Protein AF-A0A7J6KB95-F1 (afdb_monomer)

Foldseek 3Di:
DDFPDFQLQDFVLLQLLLCLFPLCVVVRDDGLLSCLFLQSLLSLLCRQPVPQSDPCLHCVVDPDRLVSNLVSLVSLCVLVVVPRVVLSVVLNVPSVCSNVRPPRSSSVSSLSSLLSNVVGPPPVSVVSLVPTDPVSVVSSVVSNVVVVVVVVDPDDDDDPDDDDDDDDDDDDDDDDDDDDDDDDDDDDDDDDDDPDVVVVVVVVVVVVVVVVVVVVVVVVVVVVVVVVVVVVVVVVVVVVVVVVVVVVVVVVVVVVVVVVVVVVVVVVVVVVVVVVVVVVVVVVVVVVVVVVVVVVVVVVVVVVVVVVVVVVVVVVVVVVVVVVVVVVVVVVVVVVVVVVVVVVVVVVVVVVVVVVVVVVVVVVVVVVVVVVVVVVVVVVVVVVVVVVVVVVVVVVVVVVVVVVVVVVVVVVVVVVVVVVVVVVVVVVVVVVVVVVVVVVVVVPVPDDDDDDDDDDDDDDDDDDDDDDDDDDDDPPVVVVVVVVVVVVVVVVVVVVVVVVVVVVVVVVVVVVPDDDDDPPVVVVVVVVVVVVVVVVVVVVVVVVVVVVVVVVVVVVVVVVVDDDDDPDVVVVVVVVVVVVVVVVVVVVVVVVVVVVVVVVVVVVVVVVVVVVVVVVVVVVVVVVVVVD

Structure (mmCIF, N/CA/C/O backbone):
data_AF-A0A7J6KB95-F1
#
_entry.id   AF-A0A7J6KB95-F1
#
loop_
_atom_site.group_PDB
_atom_site.id
_atom_site.type_symbol
_atom_site.label_atom_id
_atom_site.label_alt_id
_atom_site.label_comp_id
_atom_site.label_asym_id
_atom_site.label_entity_id
_atom_site.label_seq_id
_atom_site.pdbx_PDB_ins_code
_atom_site.Cartn_x
_atom_site.Cartn_y
_atom_site.Cartn_z
_atom_site.occupancy
_atom_site.B_iso_or_equiv
_atom_site.auth_seq_id
_atom_site.auth_comp_id
_atom_site.auth_asym_id
_atom_site.auth_atom_id
_atom_site.pdbx_PDB_model_num
ATOM 1 N N . MET A 1 1 ? -16.137 25.717 31.128 1.00 63.78 1 MET A N 1
ATOM 2 C CA . MET A 1 1 ? -15.641 24.356 30.859 1.00 63.78 1 MET A CA 1
ATOM 3 C C . MET A 1 1 ? -15.710 23.614 32.178 1.00 63.78 1 MET A C 1
ATOM 5 O O . MET A 1 1 ? -15.064 24.064 33.112 1.00 63.78 1 MET A O 1
ATOM 9 N N . SER A 1 2 ? -16.571 22.610 32.322 1.00 76.62 2 SER A N 1
ATOM 10 C CA . SER A 1 2 ? -16.640 21.826 33.561 1.00 76.62 2 SER A CA 1
ATOM 11 C C . SER A 1 2 ? -16.512 20.365 33.187 1.00 76.62 2 SER A C 1
ATOM 13 O O . SER A 1 2 ? -17.396 19.846 32.515 1.00 76.62 2 SER A O 1
ATOM 15 N N . PHE A 1 3 ? -15.414 19.747 33.603 1.00 88.31 3 PHE A N 1
ATOM 16 C CA . PHE A 1 3 ? -15.234 18.304 33.527 1.00 88.31 3 PHE A CA 1
ATOM 17 C C . PHE A 1 3 ? -16.004 17.613 34.654 1.00 88.31 3 PHE A C 1
ATOM 19 O O . PHE A 1 3 ? -16.309 18.247 35.670 1.00 88.31 3 PHE A O 1
ATOM 26 N N . THR A 1 4 ? -16.300 16.325 34.484 1.00 83.50 4 THR A N 1
ATOM 27 C CA . THR A 1 4 ? -16.863 15.463 35.537 1.00 83.50 4 THR A CA 1
ATOM 28 C C . THR A 1 4 ? -15.968 15.472 36.776 1.00 83.50 4 THR A C 1
ATOM 30 O O . THR A 1 4 ? -16.438 15.652 37.901 1.00 83.50 4 THR A O 1
ATOM 33 N N . HIS A 1 5 ? -14.658 15.404 36.543 1.00 82.81 5 HIS A N 1
ATOM 34 C CA . HIS A 1 5 ? -13.611 15.566 37.535 1.00 82.81 5 HIS A CA 1
ATOM 35 C C . HIS A 1 5 ? -12.520 16.495 37.003 1.00 82.81 5 HIS A C 1
ATOM 37 O O . HIS A 1 5 ? -12.127 16.401 35.837 1.00 82.81 5 HIS A O 1
ATOM 43 N N . ALA A 1 6 ? -12.001 17.373 37.864 1.00 85.56 6 ALA A N 1
ATOM 44 C CA . ALA A 1 6 ? -10.815 18.165 37.545 1.00 85.56 6 ALA A CA 1
ATOM 45 C C . ALA A 1 6 ? -9.629 17.241 37.201 1.00 85.56 6 ALA A C 1
ATOM 47 O O . ALA A 1 6 ? -9.582 16.127 37.729 1.00 85.56 6 ALA A O 1
ATOM 48 N N . PRO A 1 7 ? -8.701 17.670 36.327 1.00 89.00 7 PRO A N 1
ATOM 49 C CA . PRO A 1 7 ? -7.506 16.888 36.056 1.00 89.00 7 PRO A CA 1
ATOM 50 C C . PRO A 1 7 ? -6.682 16.726 37.346 1.00 89.00 7 PRO A C 1
ATOM 52 O O . PRO A 1 7 ? -6.342 17.711 38.001 1.00 89.00 7 PRO A O 1
ATOM 55 N N . LEU A 1 8 ? -6.431 15.475 37.724 1.00 90.75 8 LEU A N 1
ATOM 56 C CA . LEU A 1 8 ? -5.479 15.031 38.737 1.00 90.75 8 LEU A CA 1
ATOM 57 C C . LEU A 1 8 ? -4.043 15.004 38.208 1.00 90.75 8 LEU A C 1
ATOM 59 O O . LEU A 1 8 ? -3.113 15.147 38.999 1.00 90.75 8 LEU A O 1
ATOM 63 N N . LEU A 1 9 ? -3.859 14.788 36.902 1.00 93.44 9 LEU A N 1
ATOM 64 C CA . LEU A 1 9 ? -2.548 14.818 36.270 1.00 93.44 9 LEU A CA 1
ATOM 65 C C . LEU A 1 9 ? -1.979 16.233 36.373 1.00 93.44 9 LEU A C 1
ATOM 67 O O . LEU A 1 9 ? -2.586 17.184 35.879 1.00 93.44 9 LEU A O 1
ATOM 71 N N . ASP A 1 10 ? -0.819 16.367 37.007 1.00 94.00 10 ASP A N 1
ATOM 72 C CA . ASP A 1 10 ? -0.085 17.625 37.047 1.00 94.00 10 ASP A CA 1
ATOM 73 C C . ASP A 1 10 ? 0.889 17.752 35.865 1.00 94.00 10 ASP A C 1
ATOM 75 O O . ASP A 1 10 ? 1.102 16.822 35.080 1.00 94.00 10 ASP A O 1
ATOM 79 N N . THR A 1 11 ? 1.446 18.952 35.702 1.00 94.62 11 THR A N 1
ATOM 80 C CA . THR A 1 11 ? 2.343 19.262 34.587 1.00 94.62 11 THR A CA 1
ATOM 81 C C . THR A 1 11 ? 3.595 18.389 34.600 1.00 94.62 11 THR A C 1
ATOM 83 O O . THR A 1 11 ? 3.972 17.874 33.551 1.00 94.62 11 THR A O 1
ATOM 86 N N . ASP A 1 12 ? 4.222 18.194 35.759 1.00 94.19 12 ASP A N 1
ATOM 87 C CA . ASP A 1 12 ? 5.494 17.475 35.857 1.00 94.19 12 ASP A CA 1
ATOM 88 C C . ASP A 1 12 ? 5.308 15.985 35.529 1.00 94.19 12 ASP A C 1
ATOM 90 O O . ASP A 1 12 ? 6.064 15.432 34.726 1.00 94.19 12 ASP A O 1
ATOM 94 N N . ALA A 1 13 ? 4.249 15.360 36.054 1.00 94.75 13 ALA A N 1
ATOM 95 C CA . ALA A 1 13 ? 3.885 13.981 35.750 1.00 94.75 13 ALA A CA 1
ATOM 96 C C . ALA A 1 13 ? 3.513 13.793 34.271 1.00 94.75 13 ALA A C 1
ATOM 98 O O . ALA A 1 13 ? 3.910 12.800 33.656 1.00 94.75 13 ALA A O 1
ATOM 99 N N . CYS A 1 14 ? 2.789 14.750 33.678 1.00 94.81 14 CYS A N 1
ATOM 100 C CA . CYS A 1 14 ? 2.444 14.732 32.254 1.00 94.81 14 CYS A CA 1
ATOM 101 C C . CYS A 1 14 ? 3.698 14.767 31.366 1.00 94.81 14 CYS A C 1
ATOM 103 O O . CYS A 1 14 ? 3.852 13.939 30.465 1.00 94.81 14 CYS A O 1
ATOM 105 N N . LEU A 1 15 ? 4.622 15.692 31.646 1.00 94.94 15 LEU A N 1
ATOM 106 C CA . LEU A 1 15 ? 5.865 15.842 30.889 1.00 94.94 15 LEU A CA 1
ATOM 107 C C . LEU A 1 15 ? 6.774 14.624 31.049 1.00 94.94 15 LEU A C 1
ATOM 109 O O . LEU A 1 15 ? 7.351 14.154 30.067 1.00 94.94 15 LEU A O 1
ATOM 113 N N . GLU A 1 16 ? 6.898 14.089 32.264 1.00 95.19 16 GLU A N 1
ATOM 114 C CA . GLU A 1 16 ? 7.672 12.872 32.497 1.00 95.19 16 GLU A CA 1
ATOM 115 C C . GLU A 1 16 ? 7.078 11.692 31.713 1.00 95.19 16 GLU A C 1
ATOM 117 O O . GLU A 1 16 ? 7.824 10.940 31.082 1.00 95.19 16 GLU A O 1
ATOM 122 N N . PHE A 1 17 ? 5.746 11.547 31.705 1.00 94.19 17 PHE A N 1
ATOM 123 C CA . PHE A 1 17 ? 5.054 10.456 31.011 1.00 94.19 17 PHE A CA 1
ATOM 124 C C . PHE A 1 17 ? 5.274 10.531 29.505 1.00 94.19 17 PHE A C 1
ATOM 126 O O . PHE A 1 17 ? 5.719 9.559 28.895 1.00 94.19 17 PHE A O 1
ATOM 133 N N . LEU A 1 18 ? 5.035 11.701 28.916 1.00 93.94 18 LEU A N 1
ATOM 134 C CA . LEU A 1 18 ? 5.218 11.914 27.485 1.00 93.94 18 LEU A CA 1
ATOM 135 C C . LEU A 1 18 ? 6.670 11.692 27.053 1.00 93.94 18 LEU A C 1
ATOM 137 O O . LEU A 1 18 ? 6.910 11.019 26.055 1.00 93.94 18 LEU A O 1
ATOM 141 N N . ASN A 1 19 ? 7.646 12.176 27.826 1.00 94.56 19 ASN A N 1
ATOM 142 C CA . ASN A 1 19 ? 9.068 11.990 27.519 1.00 94.56 19 ASN A CA 1
ATOM 143 C C . ASN A 1 19 ? 9.565 10.547 27.737 1.00 94.56 19 ASN A C 1
ATOM 145 O O . ASN A 1 19 ? 10.626 10.175 27.228 1.00 94.56 19 ASN A O 1
ATOM 149 N N . ALA A 1 20 ? 8.829 9.713 28.480 1.00 92.56 20 ALA A N 1
ATOM 150 C CA . ALA A 1 20 ? 9.147 8.292 28.621 1.00 92.56 20 ALA A CA 1
ATOM 151 C C . ALA A 1 20 ? 8.816 7.489 27.346 1.00 92.56 20 ALA A C 1
ATOM 153 O O . ALA A 1 20 ? 9.473 6.471 27.069 1.00 92.56 20 ALA A O 1
ATOM 154 N N . LEU A 1 21 ? 7.837 7.957 26.566 1.00 92.06 21 LEU A N 1
ATOM 155 C CA . LEU A 1 21 ? 7.438 7.392 25.276 1.00 92.06 21 LEU A CA 1
ATOM 156 C C . LEU A 1 21 ? 8.530 7.613 24.211 1.00 92.06 21 LEU A C 1
ATOM 158 O O . LEU A 1 21 ? 9.321 8.551 24.277 1.00 92.06 21 LEU A O 1
ATOM 162 N N . GLU A 1 22 ? 8.624 6.722 23.229 1.00 89.19 22 GLU A N 1
ATOM 163 C CA . GLU A 1 22 ? 9.556 6.840 22.098 1.00 89.19 22 GLU A CA 1
ATOM 164 C C . GLU A 1 22 ? 9.302 8.093 21.266 1.00 89.19 22 GLU A C 1
ATOM 166 O O . GLU A 1 22 ? 10.267 8.760 20.883 1.00 89.19 22 GLU A O 1
ATOM 171 N N . TYR A 1 23 ? 8.036 8.463 21.055 1.00 88.38 23 TYR A N 1
ATOM 172 C CA . TYR A 1 23 ? 7.714 9.713 20.369 1.00 88.38 23 TYR A CA 1
ATOM 173 C C . TYR A 1 23 ? 8.249 10.936 21.130 1.00 88.38 23 TYR A C 1
ATOM 175 O O . TYR A 1 23 ? 8.884 11.797 20.522 1.00 88.38 23 TYR A O 1
ATOM 183 N N . GLY A 1 24 ? 8.082 10.976 22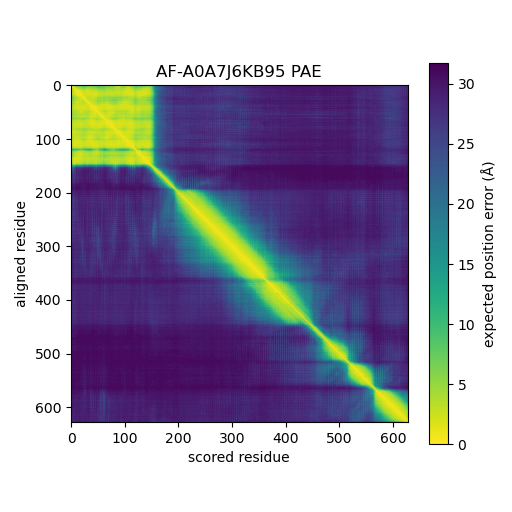.458 1.00 86.12 24 GLY A N 1
ATOM 184 C CA . GLY A 1 24 ? 8.621 12.044 23.306 1.00 86.12 24 GLY A CA 1
ATOM 185 C C . GLY A 1 24 ? 10.147 12.018 23.437 1.00 86.12 24 GLY A C 1
ATOM 186 O O . GLY A 1 24 ? 10.778 13.055 23.592 1.00 86.12 24 GLY A O 1
ATOM 187 N N . LYS A 1 25 ? 10.798 10.859 23.285 1.00 88.19 25 LYS A N 1
ATOM 188 C CA . LYS A 1 25 ? 12.270 10.799 23.183 1.00 88.19 25 LYS A CA 1
ATOM 189 C C . LYS A 1 25 ? 12.790 11.420 21.890 1.00 88.19 25 LYS A C 1
ATOM 191 O O . LYS A 1 25 ? 13.864 12.018 21.898 1.00 88.19 25 LYS A O 1
ATOM 196 N N . ALA A 1 26 ? 12.061 11.247 20.787 1.00 88.06 26 ALA A N 1
ATOM 197 C CA . ALA A 1 26 ? 12.388 11.868 19.506 1.00 88.06 26 ALA A CA 1
ATOM 198 C C . ALA A 1 26 ? 12.026 13.364 19.479 1.00 88.06 26 ALA A C 1
ATOM 200 O O . ALA A 1 26 ? 12.739 14.150 18.854 1.00 88.06 26 ALA A O 1
ATOM 201 N N . HIS A 1 27 ? 10.967 13.750 20.195 1.00 89.44 27 HIS A N 1
ATOM 202 C CA . HIS A 1 27 ? 10.461 15.117 20.305 1.00 89.44 27 HIS A CA 1
ATOM 203 C C . HIS A 1 27 ? 10.263 15.475 21.792 1.00 89.44 27 HIS A C 1
ATOM 205 O O . HIS A 1 27 ? 9.165 15.307 22.321 1.00 89.44 27 HIS A O 1
ATOM 211 N N . PRO A 1 28 ? 11.328 15.902 22.499 1.00 89.38 28 PRO A N 1
ATOM 212 C CA . PRO A 1 28 ? 11.252 16.186 23.928 1.00 89.38 28 PRO A CA 1
ATOM 213 C C . PRO A 1 28 ? 10.316 17.353 24.237 1.00 89.38 28 PRO A C 1
ATOM 215 O O . PRO A 1 28 ? 10.411 18.416 23.624 1.00 89.38 28 PRO A O 1
ATOM 218 N N . VAL A 1 29 ? 9.456 17.150 25.229 1.00 91.06 29 VAL A N 1
ATOM 219 C CA . VAL A 1 29 ? 8.478 18.126 25.718 1.00 91.06 29 VAL A CA 1
ATOM 220 C C . VAL A 1 29 ? 9.049 18.783 26.973 1.00 91.06 29 VAL A C 1
ATOM 222 O O . VAL A 1 29 ? 9.354 18.086 27.945 1.00 91.06 29 VAL A O 1
ATOM 225 N N . HIS A 1 30 ? 9.220 20.105 26.970 1.00 90.75 30 HIS A N 1
ATOM 226 C CA . HIS A 1 30 ? 9.762 20.844 28.118 1.00 90.75 30 HIS A CA 1
ATOM 227 C C . HIS A 1 30 ? 8.694 21.661 28.835 1.00 90.75 30 HIS A C 1
ATOM 229 O O . HIS A 1 30 ? 8.745 21.803 30.056 1.00 90.75 30 HIS A O 1
ATOM 235 N N . GLU A 1 31 ? 7.725 22.171 28.085 1.00 93.50 31 GLU A N 1
ATOM 236 C CA . GLU A 1 31 ? 6.590 22.919 28.603 1.00 93.50 31 GLU A CA 1
ATOM 237 C C . GLU A 1 31 ? 5.281 22.254 28.179 1.00 93.50 31 GLU A C 1
ATOM 239 O O . GLU A 1 31 ? 5.196 21.574 27.158 1.00 93.50 31 GLU A O 1
ATOM 244 N N . LEU A 1 32 ? 4.214 22.469 28.950 1.00 92.00 32 LEU A N 1
ATOM 245 C CA . LEU A 1 32 ? 2.905 21.883 28.649 1.00 92.00 32 LEU A CA 1
ATOM 246 C C . LEU A 1 32 ? 2.378 22.327 27.270 1.00 92.00 32 LEU A C 1
ATOM 248 O O . LEU A 1 32 ? 1.654 21.593 26.606 1.00 92.00 32 LEU A O 1
ATOM 252 N N . GLN A 1 33 ? 2.770 23.517 26.820 1.00 92.06 33 GLN A N 1
ATOM 253 C CA . GLN A 1 33 ? 2.429 24.069 25.513 1.00 92.06 33 GLN A CA 1
ATOM 254 C C . GLN A 1 33 ? 3.037 23.272 24.354 1.00 92.06 33 GLN A C 1
ATOM 256 O O . GLN A 1 33 ? 2.437 23.235 23.282 1.00 92.06 33 GLN A O 1
ATOM 261 N N . ASP A 1 34 ? 4.174 22.605 24.556 1.00 90.88 34 ASP A N 1
ATOM 262 C CA . ASP A 1 34 ? 4.830 21.834 23.498 1.00 90.88 34 ASP A CA 1
ATOM 263 C C . ASP A 1 34 ? 3.957 20.642 23.074 1.00 90.88 34 ASP A C 1
ATOM 265 O O . ASP A 1 34 ? 3.868 20.331 21.889 1.00 90.88 34 ASP A O 1
ATOM 269 N N . CYS A 1 35 ? 3.232 20.034 24.022 1.00 91.75 35 CYS A N 1
ATOM 270 C CA . CYS A 1 35 ? 2.295 18.936 23.760 1.00 91.75 35 CYS A CA 1
ATOM 271 C C . CYS A 1 35 ? 0.868 19.392 23.396 1.00 91.75 35 CYS A C 1
ATOM 273 O O . CYS A 1 35 ? -0.028 18.564 23.228 1.00 91.75 35 CYS A O 1
ATOM 275 N N . ALA A 1 36 ? 0.642 20.698 23.209 1.00 94.06 36 ALA A N 1
ATOM 276 C CA . ALA A 1 36 ? -0.643 21.275 22.806 1.00 94.06 36 ALA A CA 1
ATOM 277 C C . ALA A 1 36 ? -0.931 21.121 21.297 1.00 94.06 36 ALA A C 1
ATOM 279 O O . ALA A 1 36 ? -1.493 22.015 20.662 1.00 94.06 36 ALA A O 1
ATOM 280 N N . THR A 1 37 ? -0.529 20.003 20.689 1.00 94.25 37 THR A N 1
ATOM 281 C CA . THR A 1 37 ? -0.672 19.753 19.248 1.00 94.25 37 THR A CA 1
ATOM 282 C C . THR A 1 37 ? -1.328 18.404 18.978 1.00 94.25 37 THR A C 1
ATOM 284 O O . THR A 1 37 ? -1.219 17.461 19.761 1.00 94.25 37 THR A O 1
ATOM 287 N N . ALA A 1 38 ? -1.993 18.291 17.826 1.00 94.62 38 ALA A N 1
ATOM 288 C CA . ALA A 1 38 ? -2.543 17.015 17.372 1.00 94.62 38 ALA A CA 1
ATOM 289 C C . ALA A 1 38 ? -1.446 15.955 17.140 1.00 94.62 38 ALA A C 1
ATOM 291 O O . ALA A 1 38 ? -1.714 14.767 17.290 1.00 94.62 38 ALA A O 1
ATOM 292 N N . GLU A 1 39 ? -0.220 16.375 16.800 1.00 94.38 39 GLU A N 1
ATOM 293 C CA . GLU A 1 39 ? 0.924 15.481 16.567 1.00 94.38 39 GLU A CA 1
ATOM 294 C C . GLU A 1 39 ? 1.384 14.783 17.839 1.00 94.38 39 GLU A C 1
ATOM 296 O O . GLU A 1 39 ? 1.586 13.573 17.808 1.00 94.38 39 GLU A O 1
ATOM 301 N N . TYR A 1 40 ? 1.456 15.495 18.965 1.00 94.06 40 TYR A N 1
ATOM 302 C CA . TYR A 1 40 ? 1.805 14.868 20.240 1.00 94.06 40 TYR A CA 1
ATOM 303 C C . TYR A 1 40 ? 0.724 13.909 20.735 1.00 94.06 40 TYR A C 1
ATOM 305 O O . TYR A 1 40 ? 1.043 12.800 21.164 1.00 94.06 40 TYR A O 1
ATOM 313 N N . VAL A 1 41 ? -0.550 14.300 20.624 1.00 95.75 41 VAL A N 1
ATOM 314 C CA . VAL A 1 41 ? -1.680 13.441 21.013 1.00 95.75 41 VAL A CA 1
ATOM 315 C C . VAL A 1 41 ? -1.697 12.162 20.168 1.00 95.75 41 VAL A C 1
ATOM 317 O O . VAL A 1 41 ? -1.794 11.066 20.718 1.00 95.75 41 VAL A O 1
ATOM 320 N N . TRP A 1 42 ? -1.549 12.279 18.842 1.00 96.44 42 TRP A N 1
ATOM 321 C CA . TRP A 1 42 ? -1.470 11.118 17.954 1.00 96.44 42 TRP A CA 1
ATOM 322 C C . TRP A 1 42 ? -0.223 10.273 18.222 1.00 96.44 42 TRP A C 1
ATOM 324 O O . TRP A 1 42 ? -0.345 9.061 18.347 1.00 96.44 42 TRP A O 1
ATOM 334 N N . GLY A 1 43 ? 0.957 10.885 18.351 1.00 94.25 43 GLY A N 1
ATOM 335 C CA . GLY A 1 43 ? 2.219 10.170 18.545 1.00 94.25 43 GLY A CA 1
ATOM 336 C C . GLY A 1 43 ? 2.221 9.320 19.816 1.00 94.25 43 GLY A C 1
ATOM 337 O O . GLY A 1 43 ? 2.640 8.163 19.782 1.00 94.25 43 GLY A O 1
ATOM 338 N N . ALA A 1 44 ? 1.673 9.853 20.913 1.00 93.94 44 ALA A N 1
ATOM 339 C CA . ALA A 1 44 ? 1.496 9.095 22.148 1.00 93.94 44 ALA A CA 1
ATOM 340 C C . ALA A 1 44 ? 0.528 7.913 21.959 1.00 93.94 44 ALA A C 1
ATOM 342 O O . ALA A 1 44 ? 0.838 6.786 22.340 1.00 93.94 44 ALA A O 1
ATOM 343 N N . LEU A 1 45 ? -0.629 8.144 21.334 1.00 94.62 45 LEU A N 1
ATOM 344 C CA . LEU A 1 45 ? -1.647 7.112 21.120 1.00 94.62 45 LEU A CA 1
ATOM 345 C C . LEU A 1 45 ? -1.214 6.022 20.129 1.00 94.62 45 LEU A C 1
ATOM 347 O O . LEU A 1 45 ? -1.483 4.845 20.370 1.00 94.62 45 LEU A O 1
ATOM 351 N N . HIS A 1 46 ? -0.514 6.392 19.054 1.00 93.94 46 HIS A N 1
ATOM 352 C CA . HIS A 1 46 ? 0.038 5.464 18.067 1.00 93.94 46 HIS A CA 1
ATOM 353 C C . HIS A 1 46 ? 1.067 4.528 18.704 1.00 93.94 46 HIS A C 1
ATOM 355 O O . HIS A 1 46 ? 1.077 3.336 18.416 1.00 93.94 46 HIS A O 1
ATOM 361 N N . GLU A 1 47 ? 1.902 5.030 19.614 1.00 91.62 47 GLU A N 1
ATOM 362 C CA . GLU A 1 47 ? 2.852 4.187 20.341 1.00 91.62 47 GLU A CA 1
ATOM 363 C C . GLU A 1 47 ? 2.156 3.218 21.308 1.00 91.62 47 GLU A C 1
ATOM 365 O O . GLU A 1 47 ? 2.558 2.059 21.427 1.00 91.62 47 GLU A O 1
ATOM 370 N N . ILE A 1 48 ? 1.103 3.676 21.991 1.00 90.62 48 ILE A N 1
ATOM 371 C CA . ILE A 1 48 ? 0.360 2.851 22.948 1.00 90.62 48 ILE A CA 1
ATOM 372 C C . ILE A 1 48 ? -0.421 1.744 22.221 1.00 90.62 48 ILE A C 1
ATOM 374 O O . ILE A 1 48 ? -0.351 0.578 22.616 1.00 90.62 48 ILE A O 1
ATOM 378 N N . TYR A 1 49 ? -1.149 2.101 21.159 1.00 91.00 49 TYR A N 1
ATOM 379 C CA . TYR A 1 49 ? -2.018 1.202 20.400 1.00 91.00 49 TYR A CA 1
ATOM 380 C C . TYR A 1 49 ? -1.968 1.494 18.889 1.00 91.00 49 TYR A C 1
ATOM 382 O O . TYR A 1 49 ? -2.921 2.038 18.322 1.00 91.00 49 TYR A O 1
ATOM 390 N N . PRO A 1 50 ? -0.911 1.048 18.184 1.00 90.50 50 PRO A N 1
ATOM 391 C CA . PRO A 1 50 ? -0.697 1.386 16.772 1.00 90.50 50 PRO A CA 1
ATOM 392 C C . PRO A 1 50 ? -1.752 0.798 15.831 1.00 90.50 50 PRO A C 1
ATOM 394 O O . PRO A 1 50 ? -1.949 1.303 14.732 1.00 90.50 50 PRO A O 1
ATOM 397 N N . ALA A 1 51 ? -2.428 -0.281 16.243 1.00 89.75 51 ALA A N 1
ATOM 398 C CA . ALA A 1 51 ? -3.483 -0.911 15.454 1.00 89.75 51 ALA A CA 1
ATOM 399 C C . ALA A 1 51 ? -4.807 -0.128 15.477 1.00 89.75 51 ALA A C 1
ATOM 401 O O . ALA A 1 51 ? -5.583 -0.248 14.534 1.00 89.75 51 ALA A O 1
ATOM 402 N N . TRP A 1 52 ? -5.074 0.631 16.548 1.00 93.00 52 TRP A N 1
ATOM 403 C CA . TRP A 1 52 ? -6.278 1.461 16.671 1.00 93.00 52 TRP A CA 1
ATOM 404 C C . TRP A 1 52 ? -6.011 2.891 16.202 1.00 93.00 52 TRP A C 1
ATOM 406 O O . TRP A 1 52 ? -6.803 3.468 15.462 1.00 93.00 52 TRP A O 1
ATOM 416 N N . PHE A 1 53 ? -4.860 3.442 16.587 1.00 93.75 53 PHE A N 1
ATOM 417 C CA . PHE A 1 53 ? -4.433 4.786 16.219 1.00 93.75 53 PHE A CA 1
ATOM 418 C C . PHE A 1 53 ? -3.381 4.729 15.116 1.00 93.75 53 PHE A C 1
ATOM 420 O O . PHE A 1 53 ? -2.226 5.060 15.350 1.00 93.75 53 PHE A O 1
ATOM 427 N N . ASP A 1 54 ? -3.745 4.254 13.928 1.00 92.88 54 ASP A N 1
ATOM 428 C CA . ASP A 1 54 ? -2.796 4.022 12.835 1.00 92.88 54 ASP A CA 1
ATOM 429 C C . ASP A 1 54 ? -2.408 5.305 12.055 1.00 92.88 54 ASP A C 1
ATOM 431 O O . ASP A 1 54 ? -2.813 6.430 12.370 1.00 92.88 54 ASP A O 1
ATOM 435 N N . GLU A 1 55 ? -1.606 5.133 11.000 1.00 93.12 55 GLU A N 1
ATOM 436 C CA . GLU A 1 55 ? -1.149 6.201 10.093 1.00 93.12 55 GLU A CA 1
ATOM 437 C C . GLU A 1 55 ? -2.286 6.923 9.341 1.00 93.12 55 GLU A C 1
ATOM 439 O O . GLU A 1 55 ? -2.070 7.994 8.765 1.00 93.12 55 GLU A O 1
ATOM 444 N N . SER A 1 56 ? -3.506 6.370 9.314 1.00 92.62 56 SER A N 1
ATOM 445 C CA . SER A 1 56 ? -4.661 7.056 8.722 1.00 92.62 56 SER A CA 1
ATOM 446 C C . SER A 1 56 ? -5.127 8.240 9.573 1.00 92.62 56 SER A C 1
ATOM 448 O O . SER A 1 56 ? -5.666 9.202 9.025 1.00 92.62 56 SER A O 1
ATOM 450 N N . LEU A 1 57 ? -4.850 8.206 10.883 1.00 93.00 57 LEU A N 1
ATOM 451 C CA . LEU A 1 57 ? -5.137 9.283 11.833 1.00 93.00 57 LEU A CA 1
ATOM 452 C C . LEU A 1 57 ? -3.972 10.259 12.019 1.00 93.00 57 LEU A C 1
ATOM 454 O O . LEU A 1 57 ? -4.081 11.185 12.824 1.00 93.00 57 LEU A O 1
ATOM 458 N N . HIS A 1 58 ? -2.877 10.095 11.269 1.00 94.88 58 HIS A N 1
ATOM 459 C CA . HIS A 1 58 ? -1.741 11.005 11.352 1.00 94.88 58 HIS A CA 1
ATOM 460 C C . HIS A 1 58 ? -2.184 12.446 11.004 1.00 94.88 58 HIS A C 1
ATOM 462 O O . HIS A 1 58 ? -2.803 12.652 9.953 1.00 94.88 58 HIS A O 1
ATOM 468 N N . PRO A 1 59 ? -1.839 13.480 11.801 1.00 94.06 59 PRO A N 1
ATOM 469 C CA . PRO A 1 59 ? -2.319 14.853 11.591 1.00 94.06 59 PRO A CA 1
ATOM 470 C C . PRO A 1 59 ? -2.061 15.441 10.197 1.00 94.06 59 PRO A C 1
ATOM 472 O O . PRO A 1 59 ? -2.878 16.206 9.695 1.00 94.06 59 PRO A O 1
ATOM 475 N N . SER A 1 60 ? -0.979 15.029 9.525 1.00 92.94 60 SER A N 1
ATOM 476 C CA . SER A 1 60 ? -0.673 15.398 8.125 1.00 92.94 60 SER A CA 1
ATOM 477 C C . SER A 1 60 ? -1.729 14.976 7.088 1.00 92.94 60 SER A C 1
ATOM 479 O O . SER A 1 60 ? -1.685 15.451 5.952 1.00 92.94 60 SER A O 1
ATOM 481 N N . LYS A 1 61 ? -2.664 14.082 7.440 1.00 92.56 61 LYS A N 1
ATOM 482 C CA . LYS A 1 61 ? -3.773 13.646 6.575 1.00 92.56 61 LYS A CA 1
ATOM 483 C C . LYS A 1 61 ? -4.972 14.593 6.601 1.00 92.56 61 LYS A C 1
ATOM 485 O O . LYS A 1 61 ? -5.851 14.463 5.751 1.00 92.56 61 LYS A O 1
ATOM 490 N N . PHE A 1 62 ? -5.005 15.537 7.537 1.00 93.81 62 PHE A N 1
ATOM 491 C CA . PHE A 1 62 ? -6.121 16.457 7.734 1.00 93.81 62 PHE A CA 1
ATOM 492 C C . PHE A 1 62 ? -5.750 17.876 7.281 1.00 93.81 62 PHE A C 1
ATOM 494 O O . PHE A 1 62 ? -4.585 18.271 7.350 1.00 93.81 62 PHE A O 1
ATOM 501 N N . PRO A 1 63 ? -6.727 18.676 6.820 1.00 89.81 63 PRO A N 1
ATOM 502 C CA . PRO A 1 63 ? -6.464 20.019 6.308 1.00 89.81 63 PRO A CA 1
ATOM 503 C C . PRO A 1 63 ? -6.111 21.025 7.412 1.00 89.81 63 PRO A C 1
ATOM 505 O O . PRO A 1 63 ? -5.491 22.049 7.131 1.00 89.81 63 PRO A O 1
ATOM 508 N N . ASN A 1 64 ? -6.513 20.768 8.660 1.00 93.44 64 ASN A N 1
ATOM 509 C CA . ASN A 1 64 ? -6.194 21.616 9.801 1.00 93.44 64 ASN A CA 1
ATOM 510 C C . ASN A 1 64 ? -6.012 20.793 11.091 1.00 93.44 64 ASN A C 1
ATOM 512 O O . ASN A 1 64 ? -6.512 19.675 11.223 1.00 93.44 64 ASN A O 1
ATOM 516 N N . ALA A 1 65 ? -5.289 21.371 12.056 1.00 91.38 65 ALA A N 1
ATOM 517 C CA . ALA A 1 65 ? -4.969 20.714 13.325 1.00 91.38 65 ALA A CA 1
ATOM 518 C C . ALA A 1 65 ? -6.203 20.472 14.215 1.00 91.38 65 ALA A C 1
ATOM 520 O O . ALA A 1 65 ? -6.193 19.553 15.029 1.00 91.38 65 ALA A O 1
ATOM 521 N N . GLN A 1 66 ? -7.264 21.273 14.060 1.00 94.25 66 GLN A N 1
ATOM 522 C CA . GLN A 1 66 ? -8.509 21.103 14.813 1.00 94.25 66 GLN A CA 1
ATOM 523 C C . GLN A 1 66 ? -9.275 19.860 14.367 1.00 94.25 66 GLN A C 1
ATOM 525 O O . GLN A 1 66 ? -9.720 19.093 15.211 1.00 94.25 66 GLN A O 1
ATOM 530 N N . GLU A 1 67 ? -9.402 19.637 13.061 1.00 94.12 67 GLU A N 1
ATOM 531 C CA . GLU A 1 67 ? -10.036 18.455 12.480 1.00 94.12 67 GLU A CA 1
ATOM 532 C C . GLU A 1 67 ? -9.245 17.198 12.821 1.00 94.12 67 GLU A C 1
ATOM 534 O O . GLU A 1 67 ? -9.846 16.215 13.250 1.00 94.12 67 GLU A O 1
ATOM 539 N N . ALA A 1 68 ? -7.909 17.253 12.726 1.00 95.81 68 ALA A N 1
ATOM 540 C CA . ALA A 1 68 ? -7.049 16.160 13.173 1.00 95.81 68 ALA A CA 1
ATOM 541 C C . ALA A 1 68 ? -7.317 15.816 14.645 1.00 95.81 68 ALA A C 1
ATOM 543 O O . ALA A 1 68 ? -7.659 14.680 14.965 1.00 95.81 68 ALA A O 1
ATOM 544 N N . LEU A 1 69 ? -7.223 16.808 15.538 1.00 96.06 69 LEU A N 1
ATOM 545 C CA . LEU A 1 69 ? -7.423 16.603 16.971 1.00 96.06 69 LEU A CA 1
ATOM 546 C C . LEU A 1 69 ? -8.846 16.127 17.288 1.00 96.06 69 LEU A C 1
ATOM 548 O O . LEU A 1 69 ? -9.016 15.210 18.082 1.00 96.06 69 LEU A O 1
ATOM 552 N N . SER A 1 70 ? -9.864 16.697 16.642 1.00 96.12 70 SER A N 1
ATOM 553 C CA . SER A 1 70 ? -11.255 16.269 16.803 1.00 96.12 70 SER A CA 1
ATOM 554 C C . SER A 1 70 ? -11.441 14.807 16.411 1.00 96.12 70 SER A C 1
ATOM 556 O O . SER A 1 70 ? -12.137 14.075 17.112 1.00 96.12 70 SER A O 1
ATOM 558 N N . GLN A 1 71 ? -10.835 14.377 15.302 1.00 95.56 71 GLN A N 1
ATOM 559 C CA . GLN A 1 71 ? -10.948 13.001 14.838 1.00 95.56 71 GLN A CA 1
ATOM 560 C C . GLN A 1 71 ? -10.195 12.038 15.760 1.00 95.56 71 GLN A C 1
ATOM 562 O O . GLN A 1 71 ? -10.729 10.986 16.100 1.00 95.56 71 GLN A O 1
ATOM 567 N N . ILE A 1 72 ? -8.992 12.404 16.210 1.00 96.88 72 ILE A N 1
ATOM 568 C CA . ILE A 1 72 ? -8.209 11.602 17.160 1.00 96.88 72 ILE A CA 1
ATOM 569 C C . ILE A 1 72 ? -8.964 11.444 18.487 1.00 96.88 72 ILE A C 1
ATOM 571 O O . ILE A 1 72 ? -9.075 10.333 18.998 1.00 96.88 72 ILE A O 1
ATOM 575 N N . LEU A 1 73 ? -9.533 12.530 19.020 1.00 96.50 73 LEU A N 1
ATOM 576 C CA . LEU A 1 73 ? -10.320 12.501 20.256 1.00 96.50 73 LEU A CA 1
ATOM 577 C C . LEU A 1 73 ? -11.598 11.672 20.116 1.00 96.50 73 LEU A C 1
ATOM 579 O O . LEU A 1 73 ? -11.961 10.983 21.060 1.00 96.50 73 LEU A O 1
ATOM 583 N N . TYR A 1 74 ? -12.248 11.694 18.949 1.00 95.75 74 TYR A N 1
ATOM 584 C CA . TYR A 1 74 ? -13.385 10.817 18.665 1.00 95.75 74 TYR A CA 1
ATOM 585 C C . TYR A 1 74 ? -12.990 9.336 18.770 1.00 95.75 74 TYR A C 1
ATOM 587 O O . TYR A 1 74 ? -13.652 8.571 19.465 1.00 95.75 74 TYR A O 1
ATOM 595 N N . TYR A 1 75 ? -11.875 8.940 18.144 1.00 95.12 75 TYR A N 1
ATOM 596 C CA . TYR A 1 75 ? -11.385 7.559 18.232 1.00 95.12 75 TYR A CA 1
ATOM 597 C C . TYR A 1 75 ? -10.894 7.190 19.633 1.00 95.12 75 TYR A C 1
ATOM 599 O O . TYR A 1 75 ? -10.957 6.018 20.001 1.00 95.12 75 TYR A O 1
ATOM 607 N N . LEU A 1 76 ? -10.403 8.158 20.411 1.00 95.06 76 LEU A N 1
ATOM 608 C CA . LEU A 1 76 ? -10.026 7.942 21.804 1.00 95.06 76 LEU A CA 1
ATOM 609 C C . LEU A 1 76 ? -11.254 7.751 22.707 1.00 95.06 76 LEU A C 1
ATOM 611 O O . LEU A 1 76 ? -11.226 6.884 23.574 1.00 95.06 76 LEU A O 1
ATOM 615 N N . ASP A 1 77 ? -12.336 8.501 22.494 1.00 95.06 77 ASP A N 1
ATOM 616 C CA . ASP A 1 77 ? -13.605 8.288 23.205 1.00 95.06 77 ASP A CA 1
ATOM 617 C C . ASP A 1 77 ? -14.204 6.916 22.858 1.00 95.06 77 ASP A C 1
ATOM 619 O O . ASP A 1 77 ? -14.586 6.155 23.747 1.00 95.06 77 ASP A O 1
ATOM 623 N N . GLU A 1 78 ? -14.186 6.541 21.573 1.00 94.19 78 GLU A N 1
ATOM 624 C CA . GLU A 1 78 ? -14.618 5.216 21.117 1.00 94.19 78 GLU A CA 1
ATOM 625 C C . GLU A 1 78 ? -13.750 4.092 21.706 1.00 94.19 78 GLU A C 1
ATOM 627 O O . GLU A 1 78 ? -14.285 3.064 22.124 1.00 94.19 78 GLU A O 1
ATOM 632 N N . PHE A 1 79 ? -12.433 4.304 21.814 1.00 92.56 79 PHE A N 1
ATOM 633 C CA . PHE A 1 79 ? -11.511 3.371 22.470 1.00 92.56 79 PHE A CA 1
ATOM 634 C C . PHE A 1 79 ? -11.878 3.140 23.944 1.00 92.56 79 PHE A C 1
ATOM 636 O O . PHE A 1 79 ? -11.789 2.021 24.443 1.00 92.56 79 PHE A O 1
ATOM 643 N N . HIS A 1 80 ? -12.343 4.185 24.631 1.00 90.88 80 HIS A N 1
ATOM 644 C CA . HIS A 1 80 ? -12.863 4.111 26.001 1.00 90.88 80 HIS A CA 1
ATOM 645 C C . HIS A 1 80 ? -14.337 3.682 26.070 1.00 90.88 80 HIS A C 1
ATOM 647 O O . HIS A 1 80 ? -14.991 3.898 27.090 1.00 90.88 80 HIS A O 1
ATOM 653 N N . GLU A 1 81 ? -14.884 3.099 25.000 1.00 91.12 81 GLU A N 1
ATOM 654 C CA . GLU A 1 81 ? -16.280 2.650 24.894 1.00 91.12 81 GLU A CA 1
ATOM 655 C C . GLU A 1 81 ? -17.307 3.766 25.188 1.00 91.12 81 GLU A C 1
ATOM 657 O O . GLU A 1 81 ? -18.418 3.509 25.653 1.00 91.12 81 GLU A O 1
ATOM 662 N N . ASN A 1 82 ? -16.951 5.025 24.906 1.00 91.00 82 ASN A N 1
ATOM 663 C CA . ASN A 1 82 ? -17.735 6.236 25.179 1.00 91.00 82 ASN A CA 1
ATOM 664 C C . ASN A 1 82 ? -18.053 6.487 26.668 1.00 91.00 82 ASN A C 1
ATOM 666 O O . ASN A 1 82 ? -18.969 7.260 26.991 1.00 91.00 82 ASN A O 1
ATOM 670 N N . LYS A 1 83 ? -17.300 5.872 27.595 1.00 88.19 83 LYS A N 1
ATOM 671 C CA . LYS A 1 83 ? -17.475 6.047 29.051 1.00 88.19 83 LYS A CA 1
ATOM 672 C C . LYS A 1 83 ? -17.310 7.501 29.500 1.00 88.19 83 LYS A C 1
ATOM 674 O O . LYS A 1 83 ? -17.946 7.918 30.467 1.00 88.19 83 LYS A O 1
ATOM 679 N N . TYR A 1 84 ? -16.492 8.279 28.790 1.00 90.25 84 TYR A N 1
ATOM 680 C CA . TYR A 1 84 ? -16.135 9.656 29.149 1.00 90.25 84 TYR A CA 1
ATOM 681 C C . TYR A 1 84 ? -16.638 10.695 28.138 1.00 90.25 84 TYR A C 1
ATOM 683 O O . TYR A 1 84 ? -16.152 11.826 28.122 1.00 90.25 84 TYR A O 1
ATOM 691 N N . SER A 1 85 ? -17.648 10.347 27.333 1.00 90.50 85 SER A N 1
ATOM 692 C CA . SER A 1 85 ? -18.200 11.199 26.265 1.00 90.50 85 SER A CA 1
ATOM 693 C C . SER A 1 85 ? -18.551 12.628 26.705 1.00 90.50 85 SER A C 1
ATOM 695 O O . SER A 1 85 ? -18.378 13.581 25.944 1.00 90.50 85 SER A O 1
ATOM 697 N N . GLY A 1 86 ? -18.988 12.817 27.956 1.00 90.06 86 GLY A N 1
ATOM 698 C CA . GLY A 1 86 ? -19.232 14.144 28.528 1.00 90.06 86 GLY A CA 1
ATOM 699 C C . GLY A 1 86 ? -17.975 15.020 28.591 1.00 90.06 86 GLY A C 1
ATOM 700 O O . GLY A 1 86 ? -18.018 16.184 28.194 1.00 90.06 86 GLY A O 1
ATOM 701 N N . ASP A 1 87 ? -16.846 14.461 29.025 1.00 93.00 87 ASP A N 1
ATOM 702 C CA . ASP A 1 87 ? -15.571 15.177 29.108 1.00 93.00 87 ASP A CA 1
ATOM 703 C C . ASP A 1 87 ? -14.944 15.372 27.723 1.00 93.00 87 ASP A C 1
ATOM 705 O O . ASP A 1 87 ? -14.458 16.465 27.419 1.00 93.00 87 ASP A O 1
ATOM 709 N N . PHE A 1 88 ? -15.043 14.376 26.835 1.00 94.50 88 PHE A N 1
ATOM 710 C CA . PHE A 1 88 ? -14.635 14.529 25.435 1.00 94.50 88 PHE A CA 1
ATOM 711 C C . PHE A 1 88 ? -15.444 15.612 24.711 1.00 94.50 88 PHE A C 1
ATOM 713 O O . PHE A 1 88 ? -14.873 16.385 23.938 1.00 94.50 88 PHE A O 1
ATOM 720 N N . SER A 1 89 ? -16.741 15.759 25.006 1.00 93.19 89 SER A N 1
ATOM 721 C CA . SER A 1 89 ? -17.561 16.855 24.473 1.00 93.19 89 SER A CA 1
ATOM 722 C C . SER A 1 89 ? -17.072 18.233 24.938 1.00 93.19 89 SER A C 1
ATOM 724 O O . SER A 1 89 ? -17.157 19.199 24.178 1.00 93.19 89 SER A O 1
ATOM 726 N N . VAL A 1 90 ? -16.536 18.343 26.159 1.00 94.44 90 VAL A N 1
ATOM 727 C CA . VAL A 1 90 ? -15.943 19.593 26.659 1.00 94.44 90 VAL A CA 1
ATOM 728 C C . VAL A 1 90 ? -14.636 19.901 25.926 1.00 94.44 90 VAL A C 1
ATOM 730 O O . VAL A 1 90 ? -14.440 21.042 25.511 1.00 94.44 90 VAL A O 1
ATOM 733 N N . ILE A 1 91 ? -13.766 18.906 25.718 1.00 94.69 91 ILE A N 1
ATOM 734 C CA . ILE A 1 91 ? -12.491 19.096 25.000 1.00 94.69 91 ILE A CA 1
ATOM 735 C C . ILE A 1 91 ? -12.758 19.480 23.537 1.00 94.69 91 ILE A C 1
ATOM 737 O O . ILE A 1 91 ? -12.233 20.481 23.049 1.00 94.69 91 ILE A O 1
ATOM 741 N N . THR A 1 92 ? -13.631 18.738 22.853 1.00 94.00 92 THR A N 1
ATOM 742 C CA . THR A 1 92 ? -13.996 18.986 21.445 1.00 94.00 92 THR A CA 1
ATOM 743 C C . THR A 1 92 ? -14.740 20.309 21.242 1.00 94.00 92 THR A C 1
ATOM 745 O O . THR A 1 92 ? -14.565 20.965 20.217 1.00 94.00 92 THR A O 1
ATOM 748 N N . GLY A 1 93 ? -15.499 20.781 22.236 1.00 92.44 93 GLY A N 1
ATOM 749 C CA . GLY A 1 93 ? -16.098 22.120 22.226 1.00 92.44 93 GLY A CA 1
ATOM 750 C C . GLY A 1 93 ? -15.089 23.269 22.380 1.00 92.44 93 GLY A C 1
ATOM 751 O O . GLY A 1 93 ? -15.432 24.427 22.129 1.00 92.44 93 GLY A O 1
ATOM 752 N N . HIS A 1 94 ? -13.849 22.972 22.785 1.00 94.81 94 HIS A N 1
ATOM 753 C CA . HIS A 1 94 ? -12.814 23.956 23.111 1.00 94.81 94 HIS A CA 1
ATOM 754 C C . HIS A 1 94 ? -11.447 23.652 22.463 1.00 94.81 94 HIS A C 1
ATOM 756 O O . HIS A 1 94 ? -10.409 24.048 22.995 1.00 94.81 94 HIS A O 1
ATOM 762 N N . LEU A 1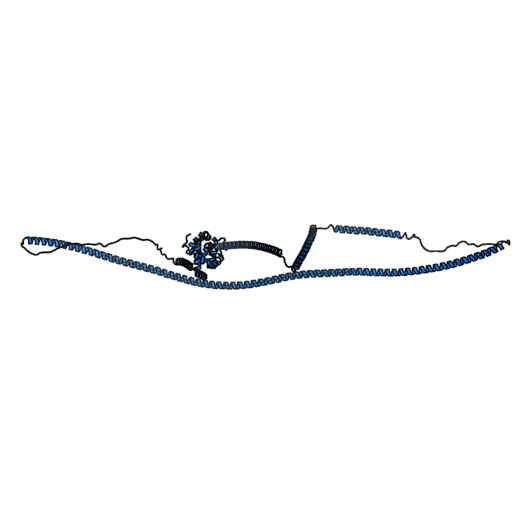 95 ? -11.428 23.028 21.276 1.00 94.44 95 LEU A N 1
ATOM 763 C CA . LEU A 1 95 ? -10.195 22.684 20.540 1.00 94.44 95 LEU A CA 1
ATOM 764 C C . LEU A 1 95 ? -9.281 23.893 20.290 1.00 94.44 95 LEU A C 1
ATOM 766 O O . LEU A 1 95 ? -8.063 23.790 20.394 1.00 94.44 95 LEU A O 1
ATOM 770 N N . ASP A 1 96 ? -9.859 25.065 20.019 1.00 93.12 96 ASP A N 1
ATOM 771 C CA . ASP A 1 96 ? -9.117 26.323 19.880 1.00 93.12 96 ASP A CA 1
ATOM 772 C C . ASP A 1 96 ? -8.329 26.707 21.137 1.00 93.12 96 ASP A C 1
ATOM 774 O O . ASP A 1 96 ? -7.235 27.258 21.042 1.00 93.12 96 ASP A O 1
ATOM 778 N N . ALA A 1 97 ? -8.906 26.475 22.317 1.00 94.06 97 ALA A N 1
ATOM 779 C CA . ALA A 1 97 ? -8.247 26.761 23.586 1.00 94.06 97 ALA A CA 1
ATOM 780 C C . ALA A 1 97 ? -7.180 25.701 23.888 1.00 94.06 97 ALA A C 1
ATOM 782 O O . ALA A 1 97 ? -6.095 26.056 24.343 1.00 94.06 97 ALA A O 1
ATOM 783 N N . PHE A 1 98 ? -7.445 24.434 23.544 1.00 95.94 98 PHE A N 1
ATOM 784 C CA . PHE A 1 98 ? -6.462 23.355 23.641 1.00 95.94 98 PHE A CA 1
ATOM 785 C C . PHE A 1 98 ? -5.209 23.691 22.823 1.00 95.94 98 PHE A C 1
ATOM 787 O O . PHE A 1 98 ? -4.119 23.748 23.379 1.00 95.94 98 PHE A O 1
ATOM 794 N N . LEU A 1 99 ? -5.370 24.018 21.535 1.00 93.94 99 LEU A N 1
ATOM 795 C CA . LEU A 1 99 ? -4.254 24.334 20.630 1.00 93.94 99 LEU A CA 1
ATOM 796 C C . LEU A 1 99 ? -3.516 25.635 20.994 1.00 93.94 99 LEU A C 1
ATOM 798 O O . LEU A 1 99 ? -2.412 25.879 20.518 1.00 93.94 99 LEU A O 1
ATOM 802 N N . LYS A 1 100 ? -4.118 26.488 21.830 1.00 93.06 100 LYS A N 1
ATOM 803 C CA . LYS A 1 100 ? -3.472 27.685 22.395 1.00 93.06 100 LYS A CA 1
ATOM 804 C C . LYS A 1 100 ? -2.722 27.409 23.696 1.00 93.06 100 LYS A C 1
ATOM 806 O O . LYS A 1 100 ? -2.130 28.339 24.240 1.00 93.06 100 LYS A O 1
ATOM 811 N N . GLY A 1 101 ? -2.745 26.175 24.196 1.00 92.44 101 GLY A N 1
ATOM 812 C CA . GLY A 1 101 ? -2.018 25.802 25.401 1.00 92.44 101 GLY A CA 1
ATOM 813 C C . GLY A 1 101 ? -2.842 25.836 26.690 1.00 92.44 101 GLY A C 1
ATOM 814 O O . GLY A 1 101 ? -2.247 26.067 27.739 1.00 92.44 101 GLY A O 1
ATOM 815 N N . ASP A 1 102 ? -4.176 25.682 26.653 1.00 94.19 102 ASP A N 1
ATOM 816 C CA . ASP A 1 102 ? -4.984 25.638 27.887 1.00 94.19 102 ASP A CA 1
ATOM 817 C C . ASP A 1 102 ? -4.589 24.425 28.755 1.00 94.19 102 ASP A C 1
ATOM 819 O O . ASP A 1 102 ? -4.829 23.280 28.348 1.00 94.19 102 ASP A O 1
ATOM 823 N N . PRO A 1 103 ? -4.031 24.641 29.965 1.00 93.25 103 PRO A N 1
ATOM 824 C CA . PRO A 1 103 ? -3.503 23.551 30.777 1.00 93.25 103 PRO A CA 1
ATOM 825 C C . PRO A 1 103 ? -4.552 22.515 31.168 1.00 93.25 103 PRO A C 1
ATOM 827 O O . PRO A 1 103 ? -4.259 21.325 31.207 1.00 93.25 103 PRO A O 1
ATOM 830 N N . SER A 1 104 ? -5.789 22.944 31.432 1.00 93.00 104 SER A N 1
ATOM 831 C CA . SER A 1 104 ? -6.828 22.035 31.921 1.00 93.00 104 SER A CA 1
ATOM 832 C C . SER A 1 104 ? -7.250 21.053 30.834 1.00 93.00 104 SER A C 1
ATOM 834 O O . SER A 1 104 ? -7.470 19.880 31.119 1.00 93.00 104 SER A O 1
ATOM 836 N N . LEU A 1 105 ? -7.344 21.522 29.586 1.00 95.00 105 LEU A N 1
ATOM 837 C CA . LEU A 1 105 ? -7.718 20.686 28.446 1.00 95.00 105 LEU A CA 1
ATOM 838 C C . LEU A 1 105 ? -6.593 19.713 28.071 1.00 95.00 105 LEU A C 1
ATOM 840 O O . LEU A 1 105 ? -6.864 18.549 27.770 1.00 95.00 105 LEU A O 1
ATOM 844 N N . ILE A 1 106 ? -5.340 20.176 28.121 1.00 95.62 106 ILE A N 1
ATOM 845 C CA . ILE A 1 106 ? -4.163 19.355 27.816 1.00 95.62 106 ILE A CA 1
ATOM 846 C C . ILE A 1 106 ? -4.014 18.243 28.843 1.00 95.62 106 ILE A C 1
ATOM 848 O O . ILE A 1 106 ? -3.966 17.076 28.459 1.00 95.62 106 ILE A O 1
ATOM 852 N N . LEU A 1 107 ? -4.004 18.582 30.133 1.00 95.69 107 LEU A N 1
ATOM 853 C CA . LEU A 1 107 ? -3.847 17.599 31.204 1.00 95.69 107 LEU A CA 1
ATOM 854 C C . LEU A 1 107 ? -4.988 16.581 31.180 1.00 95.69 107 LEU A C 1
ATOM 856 O O . LEU A 1 107 ? -4.728 15.383 31.206 1.00 95.69 107 LEU A O 1
ATOM 860 N N . LYS A 1 108 ? -6.238 17.031 31.003 1.00 94.94 108 LYS A N 1
ATOM 861 C CA . LYS A 1 108 ? -7.387 16.122 30.900 1.00 94.94 108 LYS A CA 1
ATOM 862 C C . LYS A 1 108 ? -7.287 15.172 29.703 1.00 94.94 108 LYS A C 1
ATOM 864 O O . LYS A 1 108 ? -7.602 13.996 29.823 1.00 94.94 108 LYS A O 1
ATOM 869 N N . THR A 1 109 ? -6.823 15.657 28.553 1.00 95.81 109 THR A N 1
ATOM 870 C CA . THR A 1 109 ? -6.625 14.801 27.372 1.00 95.81 109 THR A CA 1
ATOM 871 C C . THR A 1 109 ? -5.559 13.741 27.639 1.00 95.81 109 THR A C 1
ATOM 873 O O . THR A 1 109 ? -5.768 12.566 27.347 1.00 95.81 109 THR A O 1
ATOM 876 N N . HIS A 1 110 ? -4.442 14.132 28.254 1.00 94.44 110 HIS A N 1
ATOM 877 C CA . HIS A 1 110 ? -3.346 13.220 28.567 1.00 94.44 110 HIS A CA 1
ATOM 878 C C . HIS A 1 110 ? -3.677 12.236 29.701 1.00 94.44 110 HIS A C 1
ATOM 880 O O . HIS A 1 110 ? -3.154 11.125 29.691 1.00 94.44 110 HIS A O 1
ATOM 886 N N . GLU A 1 111 ? -4.616 12.555 30.599 1.00 94.31 111 GLU A N 1
ATOM 887 C CA . GLU A 1 111 ? -5.217 11.563 31.506 1.00 94.31 111 GLU A CA 1
ATOM 888 C C . GLU A 1 111 ? -5.909 10.437 30.744 1.00 94.31 111 GLU A C 1
ATOM 890 O O . GLU A 1 111 ? -5.705 9.267 31.059 1.00 94.31 111 GLU A O 1
ATOM 895 N N . PHE A 1 112 ? -6.709 10.764 29.725 1.00 94.94 112 PHE A N 1
ATOM 896 C CA . PHE A 1 112 ? -7.397 9.746 28.930 1.00 94.94 112 PHE A CA 1
ATOM 897 C C . PHE A 1 112 ? -6.429 8.916 28.084 1.00 94.94 112 PHE A C 1
ATOM 899 O O . PHE A 1 112 ? -6.643 7.714 27.918 1.00 94.94 112 PHE A O 1
ATOM 906 N N . ILE A 1 113 ? -5.344 9.519 27.592 1.00 94.25 113 ILE A N 1
ATOM 907 C CA . ILE A 1 113 ? -4.249 8.785 26.937 1.00 94.25 113 ILE A CA 1
ATOM 908 C C . ILE A 1 113 ? -3.593 7.824 27.935 1.00 94.25 113 ILE A C 1
ATOM 910 O O . ILE A 1 113 ? -3.340 6.664 27.613 1.00 94.25 113 ILE A O 1
ATOM 914 N N . LEU A 1 114 ? -3.359 8.273 29.167 1.00 92.38 114 LEU A N 1
ATOM 915 C CA . LEU A 1 114 ? -2.767 7.447 30.208 1.00 92.38 114 LEU A CA 1
ATOM 916 C C . LEU A 1 114 ? -3.683 6.288 30.631 1.00 92.38 114 LEU A C 1
ATOM 918 O O . LEU A 1 114 ? -3.220 5.161 30.795 1.00 92.38 114 LEU A O 1
ATOM 922 N N . LEU A 1 115 ? -4.990 6.521 30.741 1.00 91.25 115 LEU A N 1
ATOM 923 C CA . LEU A 1 115 ? -5.960 5.447 30.967 1.00 91.25 115 LEU A CA 1
ATOM 924 C C . LEU A 1 115 ? -5.943 4.433 29.818 1.00 91.25 115 LEU A C 1
ATOM 926 O O . LEU A 1 115 ? -5.998 3.230 30.066 1.00 91.25 115 LEU A O 1
ATOM 930 N N . ALA A 1 116 ? -5.804 4.895 28.570 1.00 90.12 116 ALA A N 1
ATOM 931 C CA . ALA A 1 116 ? -5.654 4.002 27.423 1.00 90.12 116 ALA A CA 1
ATOM 932 C C . ALA A 1 116 ? -4.353 3.185 27.513 1.00 90.12 116 ALA A C 1
ATOM 934 O O . ALA A 1 116 ? -4.360 1.997 27.207 1.00 90.12 116 ALA A O 1
ATOM 935 N N . ALA A 1 117 ? -3.261 3.780 28.003 1.00 88.38 117 ALA A N 1
ATOM 936 C CA . ALA A 1 117 ? -1.997 3.086 28.243 1.00 88.38 117 ALA A CA 1
ATOM 937 C C . ALA A 1 117 ? -2.092 1.975 29.296 1.00 88.38 117 ALA A C 1
ATOM 939 O O . ALA A 1 117 ? -1.474 0.925 29.131 1.00 88.38 117 ALA A O 1
ATOM 940 N N . VAL A 1 118 ? -2.868 2.185 30.360 1.00 83.88 118 VAL A N 1
ATOM 941 C CA . VAL A 1 118 ? -3.022 1.220 31.463 1.00 83.88 118 VAL A CA 1
ATOM 942 C C . VAL A 1 118 ? -4.013 0.111 31.114 1.00 83.88 118 VAL A C 1
ATOM 944 O O . VAL A 1 118 ? -3.772 -1.047 31.443 1.00 83.88 118 VAL A O 1
ATOM 947 N N . ASN A 1 119 ? -5.079 0.443 30.381 1.00 79.62 119 ASN A N 1
ATOM 948 C CA . ASN A 1 119 ? -5.982 -0.540 29.768 1.00 79.62 119 ASN A CA 1
ATOM 949 C C . ASN A 1 119 ? -5.332 -1.236 28.546 1.00 79.62 119 ASN A C 1
ATOM 951 O O . ASN A 1 119 ? -5.934 -2.081 27.888 1.00 79.62 119 ASN A O 1
ATOM 955 N N . GLY A 1 120 ? -4.085 -0.859 28.255 1.00 70.81 120 GLY A N 1
ATOM 956 C CA . GLY A 1 120 ? -3.105 -1.455 27.361 1.00 70.81 120 GLY A CA 1
ATOM 957 C C . GLY A 1 120 ? -2.837 -2.947 27.535 1.00 70.81 120 GLY A C 1
ATOM 958 O O . GLY A 1 120 ? -2.362 -3.353 28.589 1.00 70.81 120 GLY A O 1
ATOM 959 N N . ASP A 1 121 ? -2.907 -3.738 26.461 1.00 71.19 121 ASP A N 1
ATOM 960 C CA . ASP A 1 121 ? -2.225 -5.042 26.394 1.00 71.19 121 ASP A CA 1
ATOM 961 C C . ASP A 1 121 ? -0.690 -4.874 26.272 1.00 71.19 121 ASP A C 1
ATOM 963 O O . ASP A 1 121 ? 0.080 -5.833 26.414 1.00 71.19 121 ASP A O 1
ATOM 967 N N . SER A 1 122 ? -0.208 -3.648 26.024 1.00 76.81 122 SER A N 1
ATOM 968 C CA . SER A 1 122 ? 1.213 -3.338 25.865 1.00 76.81 122 SER A CA 1
ATOM 969 C C . SER A 1 122 ? 1.951 -3.287 27.208 1.00 76.81 122 SER A C 1
ATOM 971 O O . SER A 1 122 ? 2.137 -2.236 27.825 1.00 76.81 122 SER A O 1
ATOM 973 N N . GLN A 1 123 ? 2.478 -4.441 27.625 1.00 81.00 123 GLN A N 1
ATOM 974 C CA . GLN A 1 123 ? 3.344 -4.575 28.808 1.00 81.00 123 GLN A CA 1
ATOM 975 C C . GLN A 1 123 ? 4.580 -3.653 28.769 1.00 81.00 123 GLN A C 1
ATOM 977 O O . GLN A 1 123 ? 5.140 -3.315 29.811 1.00 81.00 123 GLN A O 1
ATOM 982 N N . GLN A 1 124 ? 5.011 -3.225 27.577 1.00 85.75 124 GLN A N 1
ATOM 983 C CA . GLN A 1 124 ? 6.138 -2.305 27.415 1.00 85.75 124 GLN A CA 1
ATOM 984 C C . GLN A 1 124 ? 5.816 -0.900 27.934 1.00 85.75 124 GLN A C 1
ATOM 986 O O . GLN A 1 124 ? 6.673 -0.280 28.559 1.00 85.75 124 GLN A O 1
ATOM 991 N N . ILE A 1 125 ? 4.590 -0.412 27.721 1.00 86.94 125 ILE A N 1
ATOM 992 C CA . ILE A 1 125 ? 4.164 0.906 28.207 1.00 86.94 125 ILE A CA 1
ATOM 993 C C . ILE A 1 125 ? 4.028 0.890 29.733 1.00 86.94 125 ILE A C 1
ATOM 995 O O . ILE A 1 125 ? 4.512 1.800 30.401 1.00 86.94 125 ILE A O 1
ATOM 999 N N . ILE A 1 126 ? 3.491 -0.195 30.302 1.00 87.94 126 ILE A N 1
ATOM 1000 C CA . ILE A 1 126 ? 3.430 -0.385 31.760 1.00 87.94 126 ILE A CA 1
ATOM 1001 C C . ILE A 1 126 ? 4.842 -0.391 32.363 1.00 87.94 126 ILE A C 1
ATOM 1003 O O . ILE A 1 126 ? 5.094 0.279 33.362 1.00 87.94 126 ILE A O 1
ATOM 1007 N N . ALA A 1 127 ? 5.799 -1.086 31.739 1.00 88.06 127 ALA A N 1
ATOM 1008 C CA . ALA A 1 127 ? 7.189 -1.077 32.192 1.00 88.06 127 ALA A CA 1
ATOM 1009 C C . ALA A 1 127 ? 7.828 0.324 32.134 1.00 88.06 127 ALA A C 1
ATOM 1011 O O . ALA A 1 127 ? 8.618 0.657 33.017 1.00 88.06 127 ALA A O 1
ATOM 1012 N N . LYS A 1 128 ? 7.475 1.153 31.135 1.00 90.25 128 LYS A N 1
ATOM 1013 C CA . LYS A 1 128 ? 7.902 2.562 31.064 1.00 90.25 128 LYS A CA 1
ATOM 1014 C C . LYS A 1 128 ? 7.335 3.361 32.240 1.00 90.25 128 LYS A C 1
ATOM 1016 O O . LYS A 1 128 ? 8.113 4.037 32.901 1.00 90.25 128 LYS A O 1
ATOM 1021 N N . ILE A 1 129 ? 6.045 3.206 32.558 1.00 89.31 129 ILE A N 1
ATOM 1022 C CA . ILE A 1 129 ? 5.400 3.853 33.718 1.00 89.31 129 ILE A CA 1
ATOM 1023 C C . ILE A 1 129 ? 6.094 3.456 35.033 1.00 89.31 129 ILE A C 1
ATOM 1025 O O . ILE A 1 129 ? 6.432 4.314 35.843 1.00 89.31 129 ILE A O 1
ATOM 1029 N N . MET A 1 130 ? 6.398 2.169 35.221 1.00 89.75 130 MET A N 1
ATOM 1030 C CA . MET A 1 130 ? 7.084 1.669 36.425 1.00 89.75 130 MET A CA 1
ATOM 1031 C C . MET A 1 130 ? 8.547 2.132 36.556 1.00 89.75 130 MET A C 1
ATOM 1033 O O . MET A 1 130 ? 9.145 1.979 37.622 1.00 89.75 130 MET A O 1
ATOM 1037 N N . ALA A 1 131 ? 9.145 2.669 35.488 1.00 92.69 131 ALA A N 1
ATOM 1038 C CA . ALA A 1 131 ? 10.498 3.225 35.492 1.00 92.69 131 ALA A CA 1
ATOM 1039 C C . ALA A 1 131 ? 10.534 4.741 35.764 1.00 92.69 131 ALA A C 1
ATOM 1041 O O . ALA A 1 131 ? 11.623 5.307 35.878 1.00 92.69 131 ALA A O 1
ATOM 1042 N N . MET A 1 132 ? 9.370 5.390 35.856 1.00 93.25 132 MET A N 1
ATOM 1043 C CA . MET A 1 132 ? 9.235 6.819 36.157 1.00 93.25 132 MET A CA 1
ATOM 1044 C C . MET A 1 132 ? 9.482 7.116 37.640 1.00 93.25 132 MET A C 1
ATOM 1046 O O . MET A 1 132 ? 9.620 6.207 38.461 1.00 93.25 132 MET A O 1
ATOM 1050 N N . SER A 1 133 ? 9.513 8.393 38.007 1.00 95.69 133 SER A N 1
ATOM 1051 C CA . SER A 1 133 ? 9.646 8.836 39.389 1.00 95.69 133 SER A CA 1
ATOM 1052 C C . SER A 1 133 ? 8.482 8.370 40.280 1.00 95.69 133 SER A C 1
ATOM 1054 O O . SER A 1 133 ? 7.336 8.256 39.845 1.00 95.69 133 SER A O 1
ATOM 1056 N N . GLN A 1 134 ? 8.775 8.118 41.562 1.00 92.62 134 GLN A N 1
ATOM 1057 C CA . GLN A 1 134 ? 7.774 7.695 42.552 1.00 92.62 134 GLN A CA 1
ATOM 1058 C C . GLN A 1 134 ? 6.580 8.671 42.671 1.00 92.62 134 GLN A C 1
ATOM 1060 O O . GLN A 1 134 ? 5.451 8.187 42.686 1.00 92.62 134 GLN A O 1
ATOM 1065 N N . PRO A 1 135 ? 6.771 10.010 42.700 1.00 94.50 135 PRO A N 1
ATOM 1066 C CA . PRO A 1 135 ? 5.647 10.950 42.717 1.00 94.50 135 PRO A CA 1
ATOM 1067 C C . PRO A 1 135 ? 4.721 10.795 41.504 1.00 94.50 135 PRO A C 1
ATOM 1069 O O . PRO A 1 135 ? 3.502 10.758 41.660 1.00 94.50 135 PRO A O 1
ATOM 1072 N N . THR A 1 136 ? 5.286 10.628 40.306 1.00 95.00 136 THR A N 1
ATOM 1073 C CA . THR A 1 136 ? 4.500 10.431 39.083 1.00 95.00 136 THR A CA 1
ATOM 1074 C C . THR A 1 136 ? 3.748 9.105 39.110 1.00 95.00 136 THR A C 1
ATOM 1076 O O . THR A 1 136 ? 2.568 9.065 38.774 1.00 95.00 136 THR A O 1
ATOM 1079 N N . GLN A 1 137 ? 4.372 8.025 39.591 1.00 92.75 137 GLN A N 1
ATOM 1080 C CA . GLN A 1 137 ? 3.686 6.740 39.760 1.00 92.75 137 GLN A CA 1
ATOM 1081 C C . GLN A 1 137 ? 2.494 6.837 40.727 1.00 92.75 137 GLN A C 1
ATOM 1083 O O . GLN A 1 137 ? 1.442 6.263 40.450 1.00 92.75 137 GLN A O 1
ATOM 1088 N N . GLU A 1 138 ? 2.621 7.587 41.826 1.00 93.19 138 GLU A N 1
ATOM 1089 C CA . GLU A 1 138 ? 1.532 7.807 42.791 1.00 93.19 138 GLU A CA 1
ATOM 1090 C C . GLU A 1 138 ? 0.364 8.596 42.180 1.00 93.19 138 GLU A C 1
ATOM 1092 O O . GLU A 1 138 ? -0.795 8.230 42.387 1.00 93.19 138 GLU A O 1
ATOM 1097 N N . ILE A 1 139 ? 0.653 9.626 41.374 1.00 93.94 139 ILE A N 1
ATOM 1098 C CA . ILE A 1 139 ? -0.368 10.389 40.634 1.00 93.94 139 ILE A CA 1
ATOM 1099 C C . ILE A 1 139 ? -1.080 9.488 39.621 1.00 93.94 139 ILE A C 1
ATOM 1101 O O . ILE A 1 139 ? -2.309 9.456 39.571 1.00 93.94 139 ILE A O 1
ATOM 1105 N N . ILE A 1 140 ? -0.320 8.708 38.850 1.00 92.06 140 ILE A N 1
ATOM 1106 C CA . ILE A 1 140 ? -0.856 7.763 37.865 1.00 92.06 140 ILE A CA 1
ATOM 1107 C C . ILE A 1 140 ? -1.753 6.722 38.542 1.00 92.06 140 ILE A C 1
ATOM 1109 O O . ILE A 1 140 ? -2.860 6.457 38.074 1.00 92.06 140 ILE A O 1
ATOM 1113 N N . GLN A 1 141 ? -1.321 6.172 39.677 1.00 90.38 141 GLN A N 1
ATOM 1114 C CA . GLN A 1 141 ? -2.120 5.233 40.458 1.00 90.38 141 GLN A CA 1
ATOM 1115 C C . GLN A 1 141 ? -3.415 5.874 40.975 1.00 90.38 141 GLN A C 1
ATOM 1117 O O . GLN A 1 141 ? -4.468 5.237 40.920 1.00 90.38 141 GLN A O 1
ATOM 1122 N N . ALA A 1 142 ? -3.364 7.125 41.444 1.00 92.12 142 ALA A N 1
ATOM 1123 C CA . ALA A 1 142 ? -4.549 7.855 41.891 1.00 92.12 142 ALA A CA 1
ATOM 1124 C C . ALA A 1 142 ? -5.552 8.090 40.748 1.00 92.12 142 ALA A C 1
ATOM 1126 O O . ALA A 1 142 ? -6.753 7.917 40.958 1.00 92.12 142 ALA A O 1
ATOM 1127 N N . ILE A 1 143 ? -5.066 8.409 39.541 1.00 90.94 143 ILE A N 1
ATOM 1128 C CA . ILE A 1 143 ? -5.892 8.525 38.329 1.00 90.94 143 ILE A CA 1
ATOM 1129 C C . ILE A 1 143 ? -6.577 7.185 38.039 1.00 90.94 143 ILE A C 1
ATOM 1131 O O . ILE A 1 143 ? -7.802 7.128 37.971 1.00 90.94 143 ILE A O 1
ATOM 1135 N N . ILE A 1 144 ? -5.818 6.088 37.934 1.00 89.31 144 ILE A N 1
ATOM 1136 C CA . ILE A 1 144 ? -6.378 4.756 37.645 1.00 89.31 144 ILE A CA 1
ATOM 1137 C C . ILE A 1 144 ? -7.443 4.378 38.681 1.00 89.31 144 ILE A C 1
ATOM 1139 O O . ILE A 1 144 ? -8.523 3.924 38.311 1.00 89.31 144 ILE A O 1
ATOM 1143 N N . GLN A 1 145 ? -7.170 4.603 39.969 1.00 88.75 145 GLN A N 1
ATOM 1144 C CA . GLN A 1 145 ? -8.102 4.280 41.048 1.00 88.75 145 GLN A CA 1
ATOM 1145 C C . GLN A 1 145 ? -9.396 5.098 40.953 1.00 88.75 145 GLN A C 1
ATOM 1147 O O . GLN A 1 145 ? -10.479 4.528 41.068 1.00 88.75 145 GLN A O 1
ATOM 1152 N N . GLN A 1 146 ? -9.305 6.406 40.681 1.00 88.25 146 GLN A N 1
ATOM 1153 C CA . GLN A 1 146 ? -10.481 7.265 40.526 1.00 88.25 146 GLN A CA 1
ATOM 1154 C C . GLN A 1 146 ? -11.407 6.761 39.412 1.00 88.25 146 GLN A C 1
ATOM 1156 O O . GLN A 1 146 ? -12.626 6.722 39.588 1.00 88.25 146 GLN A O 1
ATOM 1161 N N . TYR A 1 147 ? -10.835 6.361 38.276 1.00 84.69 147 TYR A N 1
ATOM 1162 C CA . TYR A 1 147 ? -11.613 5.886 37.134 1.00 84.69 147 TYR A CA 1
ATOM 1163 C C . TYR A 1 147 ? -12.051 4.417 37.260 1.00 84.69 147 TYR A C 1
ATOM 1165 O O . TYR A 1 147 ? -13.070 4.050 36.678 1.00 84.69 147 TYR A O 1
ATOM 1173 N N . ALA A 1 148 ? -11.363 3.595 38.059 1.00 81.31 148 ALA A N 1
ATOM 1174 C CA . ALA A 1 148 ? -11.783 2.230 38.390 1.00 81.31 148 ALA A CA 1
ATOM 1175 C C . ALA A 1 148 ? -12.937 2.194 39.412 1.00 81.31 148 ALA A C 1
ATOM 1177 O O . ALA A 1 148 ? -13.864 1.394 39.276 1.00 81.31 148 ALA A O 1
ATOM 1178 N N . ASP A 1 149 ? -12.924 3.079 40.414 1.00 70.69 149 ASP A N 1
ATOM 1179 C CA . ASP A 1 149 ? -13.996 3.178 41.415 1.00 70.69 149 ASP A CA 1
ATOM 1180 C C . ASP A 1 149 ? -15.301 3.720 40.808 1.00 70.69 149 ASP A C 1
ATOM 1182 O O . ASP A 1 149 ? -16.393 3.327 41.225 1.00 70.69 149 ASP A O 1
ATOM 1186 N N . ALA A 1 150 ? -15.199 4.551 39.766 1.00 61.56 150 ALA A N 1
ATOM 1187 C CA . ALA A 1 150 ? -16.343 4.979 38.964 1.00 61.56 150 ALA A CA 1
ATOM 1188 C C . ALA A 1 150 ? -16.998 3.820 38.172 1.00 61.56 150 ALA A C 1
ATOM 1190 O O . ALA A 1 150 ? -18.203 3.865 37.929 1.00 61.56 150 ALA A O 1
ATOM 1191 N N . ASP A 1 151 ? -16.246 2.767 37.820 1.00 52.34 151 ASP A N 1
ATOM 1192 C CA . ASP A 1 151 ? -16.725 1.595 37.056 1.00 52.34 151 ASP A CA 1
ATOM 1193 C C . ASP A 1 151 ? -17.486 0.584 37.950 1.00 52.34 151 ASP A C 1
ATOM 1195 O O . ASP A 1 151 ? -18.375 -0.130 37.488 1.00 52.34 151 ASP A O 1
ATOM 1199 N N . ASN A 1 152 ? -17.199 0.558 39.261 1.00 45.69 152 ASN A N 1
ATOM 1200 C CA . ASN A 1 152 ? -17.843 -0.335 40.242 1.00 45.69 152 ASN A CA 1
ATOM 1201 C C . ASN A 1 152 ? -19.092 0.262 40.927 1.00 45.69 152 ASN A C 1
ATOM 1203 O O . ASN A 1 152 ? -19.738 -0.407 41.738 1.00 45.69 152 ASN A O 1
ATOM 1207 N N . GLY A 1 153 ? -19.448 1.512 40.624 1.00 41.31 153 GLY A N 1
ATOM 1208 C CA . GLY A 1 153 ? -20.375 2.322 41.416 1.00 41.31 153 GLY A CA 1
ATOM 1209 C C . GLY A 1 153 ? -21.715 2.646 40.754 1.00 41.31 153 GLY A C 1
ATOM 1210 O O . GLY A 1 153 ? -22.121 3.802 40.765 1.00 41.31 153 GLY A O 1
ATOM 1211 N N . SER A 1 154 ? -22.449 1.657 40.229 1.00 35.72 154 SER A N 1
ATOM 1212 C CA . SER A 1 154 ? -23.899 1.805 39.987 1.00 35.72 154 SER A CA 1
ATOM 1213 C C . SER A 1 154 ? -24.705 1.198 41.140 1.00 35.72 154 SER A C 1
ATOM 1215 O O . SER A 1 154 ? -25.511 0.284 40.984 1.00 35.72 154 SER A O 1
ATOM 1217 N N . SER A 1 155 ? -24.464 1.706 42.346 1.00 31.92 155 SER A N 1
ATOM 1218 C CA . SER A 1 155 ? -25.365 1.543 43.482 1.00 31.92 155 SER A CA 1
ATOM 1219 C C . SER A 1 155 ? -25.384 2.853 44.249 1.00 31.92 155 SER A C 1
ATOM 1221 O O . SER A 1 155 ? -24.361 3.275 44.782 1.00 31.92 155 SER A O 1
ATOM 1223 N N . ASN A 1 156 ? -26.555 3.491 44.252 1.00 37.34 156 ASN A N 1
ATOM 1224 C CA . ASN A 1 156 ? -26.899 4.620 45.106 1.00 37.34 156 ASN A CA 1
ATOM 1225 C C . ASN A 1 156 ? -26.283 4.462 46.498 1.00 37.34 156 ASN A C 1
ATOM 1227 O O . ASN A 1 156 ? -26.702 3.575 47.237 1.00 37.34 156 ASN A O 1
ATOM 1231 N N . ASP A 1 157 ? -25.419 5.396 46.884 1.00 31.55 157 ASP A N 1
ATOM 1232 C CA . ASP A 1 157 ? -25.474 5.900 48.243 1.00 31.55 157 ASP A CA 1
ATOM 1233 C C . ASP A 1 157 ? -25.241 7.411 48.293 1.00 31.55 157 ASP A C 1
ATOM 1235 O O . ASP A 1 157 ? -24.335 7.996 47.701 1.00 31.55 157 ASP A O 1
ATOM 1239 N N . THR A 1 158 ? -26.197 8.026 48.968 1.00 30.09 158 THR A N 1
ATOM 1240 C CA . THR A 1 158 ? -26.429 9.449 49.189 1.00 30.09 158 THR A CA 1
ATOM 1241 C C . THR A 1 158 ? -25.259 10.095 49.959 1.00 30.09 158 THR A C 1
ATOM 1243 O O . THR A 1 158 ? -24.574 9.424 50.730 1.00 30.09 158 THR A O 1
ATOM 1246 N N . PRO A 1 159 ? -25.032 11.414 49.813 1.00 39.66 159 PRO A N 1
ATOM 1247 C CA . PRO A 1 159 ? -23.796 12.074 50.202 1.00 39.66 159 PRO A CA 1
ATOM 1248 C C . PRO A 1 159 ? -23.731 12.362 51.705 1.00 39.66 159 PRO A C 1
ATOM 1250 O O . PRO A 1 159 ? -24.629 12.979 52.285 1.00 39.66 159 PRO A O 1
ATOM 1253 N N . THR A 1 160 ? -22.612 12.004 52.332 1.00 31.77 160 THR A N 1
ATOM 1254 C CA . THR A 1 160 ? -22.235 12.484 53.665 1.00 31.77 160 THR A CA 1
ATOM 1255 C C . THR A 1 160 ? -21.872 13.964 53.609 1.00 31.77 160 THR A C 1
ATOM 1257 O O . THR A 1 160 ? -20.729 14.346 53.360 1.00 31.77 160 THR A O 1
ATOM 1260 N N . ASN A 1 161 ? -22.871 14.804 53.871 1.00 31.84 161 ASN A N 1
ATOM 1261 C CA . ASN A 1 161 ? -22.680 16.210 54.190 1.00 31.84 161 ASN A CA 1
ATOM 1262 C C . ASN A 1 161 ? -22.025 16.353 55.568 1.00 31.84 161 ASN A C 1
ATOM 1264 O O . ASN A 1 161 ? -22.590 15.987 56.601 1.00 31.84 161 ASN A O 1
ATOM 1268 N N . PHE A 1 162 ? -20.849 16.969 55.570 1.00 30.53 162 PHE A N 1
ATOM 1269 C CA . PHE A 1 162 ? -20.294 17.641 56.730 1.00 30.53 162 PHE A CA 1
ATOM 1270 C C . PHE A 1 162 ? -21.156 18.861 57.084 1.00 30.53 162 PHE A C 1
ATOM 1272 O O . PHE A 1 162 ? -21.343 19.754 56.261 1.00 30.53 162 PHE A O 1
ATOM 1279 N N . SER A 1 163 ? -21.606 18.899 58.341 1.00 31.55 163 SER A N 1
ATOM 1280 C CA . SER A 1 163 ? -21.749 20.070 59.228 1.00 31.55 163 SER A CA 1
ATOM 1281 C C . SER A 1 163 ? -23.098 20.082 59.953 1.00 31.55 163 SER A C 1
ATOM 1283 O O . SER A 1 163 ? -24.147 20.183 59.321 1.00 31.55 163 SER A O 1
ATOM 1285 N N . ARG A 1 164 ? -23.065 20.073 61.297 1.00 29.16 164 ARG A N 1
ATOM 1286 C CA . ARG A 1 164 ? -23.397 21.248 62.135 1.00 29.16 164 ARG A CA 1
ATOM 1287 C C . ARG A 1 164 ? -23.785 20.852 63.571 1.00 29.16 164 ARG A C 1
ATOM 1289 O O . ARG A 1 164 ? -24.565 19.940 63.811 1.00 29.16 164 ARG A O 1
ATOM 1296 N N . MET A 1 165 ? -23.212 21.592 64.517 1.00 28.56 165 MET A N 1
ATOM 1297 C CA . MET A 1 165 ? -23.497 21.595 65.954 1.00 28.56 165 MET A CA 1
ATOM 1298 C C . MET A 1 165 ? -24.963 21.926 66.319 1.00 28.56 165 MET A C 1
ATOM 1300 O O . MET A 1 165 ? -25.583 22.765 65.667 1.00 28.56 165 MET A O 1
ATOM 1304 N N . ALA A 1 166 ? -25.346 21.417 67.503 1.00 26.70 166 ALA A N 1
ATOM 1305 C CA . ALA A 1 166 ? -26.094 22.063 68.602 1.00 26.70 166 ALA A CA 1
ATOM 1306 C C . ALA A 1 166 ? -27.603 21.782 68.816 1.00 26.70 166 ALA A C 1
ATOM 1308 O O . ALA A 1 166 ? -28.421 22.020 67.936 1.00 26.70 166 ALA A O 1
ATOM 1309 N N . SER A 1 167 ? -27.891 21.492 70.106 1.00 30.88 167 SER A N 1
ATOM 1310 C CA . SER A 1 167 ? -29.103 21.783 70.912 1.00 30.88 167 SER A CA 1
ATOM 1311 C C . SER A 1 167 ? -30.327 20.858 70.752 1.00 30.88 167 SER A C 1
ATOM 1313 O O . SER A 1 167 ? -30.626 20.434 69.650 1.00 30.88 167 SER A O 1
ATOM 1315 N N . GLU A 1 168 ? -31.171 20.535 71.744 1.00 26.56 168 GLU A N 1
ATOM 1316 C CA . GLU A 1 168 ? -31.207 20.489 73.222 1.00 26.56 168 GLU A CA 1
ATOM 1317 C C . GLU A 1 168 ? -32.659 20.057 73.593 1.00 26.56 168 GLU A C 1
ATOM 1319 O O . GLU A 1 168 ? -33.593 20.372 72.860 1.00 26.56 168 GLU A O 1
ATOM 1324 N N . ALA A 1 169 ? -32.840 19.428 74.762 1.00 28.48 169 ALA A N 1
ATOM 1325 C CA . ALA A 1 169 ? -34.026 19.490 75.644 1.00 28.48 169 ALA A CA 1
ATOM 1326 C C . ALA A 1 169 ? -35.314 18.627 75.463 1.00 28.48 169 ALA A C 1
ATOM 1328 O O . ALA A 1 169 ? -35.902 18.493 74.395 1.00 28.48 169 ALA A O 1
ATOM 1329 N N . ALA A 1 170 ? -35.798 18.239 76.666 1.00 28.11 170 ALA A N 1
ATOM 1330 C CA . ALA A 1 170 ? -37.165 17.947 77.158 1.00 28.11 170 ALA A CA 1
ATOM 1331 C C . ALA A 1 170 ? -37.632 16.464 77.196 1.00 28.11 170 ALA A C 1
ATOM 1333 O O . ALA A 1 170 ? -37.865 15.859 76.161 1.00 28.11 170 ALA A O 1
ATOM 1334 N N . ALA A 1 171 ? -37.654 15.779 78.362 1.00 31.64 171 ALA A N 1
ATOM 1335 C CA . ALA A 1 171 ? -38.583 15.875 79.529 1.00 31.64 171 ALA A CA 1
ATOM 1336 C C . ALA A 1 171 ? -39.921 15.126 79.290 1.00 31.64 171 ALA A C 1
ATOM 1338 O O . ALA A 1 171 ? -40.426 15.150 78.182 1.00 31.64 171 ALA A O 1
ATOM 1339 N N . ALA A 1 172 ? -40.648 14.486 80.217 1.00 31.27 172 ALA A N 1
ATOM 1340 C CA . ALA A 1 172 ? -40.578 14.091 81.632 1.00 31.27 172 ALA A CA 1
ATOM 1341 C C . ALA A 1 172 ? -41.883 13.284 81.927 1.00 31.27 172 ALA A C 1
ATOM 1343 O O . ALA A 1 172 ? -42.840 13.438 81.167 1.00 31.27 172 ALA A O 1
ATOM 1344 N N . ARG A 1 173 ? -41.963 12.493 83.022 1.00 29.81 173 ARG A N 1
ATOM 1345 C CA . ARG A 1 173 ? -43.124 12.402 83.965 1.00 29.81 173 ARG A CA 1
ATOM 1346 C C . ARG A 1 173 ? -43.033 11.218 84.954 1.00 29.81 173 ARG A C 1
ATOM 1348 O O . ARG A 1 173 ? -43.269 10.068 84.597 1.00 29.81 173 ARG A O 1
ATOM 1355 N N . ARG A 1 174 ? -42.802 11.547 86.231 1.00 30.20 174 ARG A N 1
ATOM 1356 C CA . ARG A 1 174 ? -43.318 10.878 87.444 1.00 30.20 174 ARG A CA 1
ATOM 1357 C C . ARG A 1 174 ? -43.517 11.975 88.508 1.00 30.20 174 ARG A C 1
ATOM 1359 O O . ARG A 1 174 ? -42.555 12.651 88.846 1.00 30.20 174 ARG A O 1
ATOM 1366 N N . GLU A 1 175 ? -44.740 12.127 89.010 1.00 28.58 175 GLU A N 1
ATOM 1367 C CA . GLU A 1 175 ? -45.141 12.835 90.249 1.00 28.58 175 GLU A CA 1
ATOM 1368 C C . GLU A 1 175 ? -45.808 11.758 91.137 1.00 28.58 175 GLU A C 1
ATOM 1370 O O . GLU A 1 175 ? -46.496 10.895 90.595 1.00 28.58 175 GLU A O 1
ATOM 1375 N N . ALA A 1 176 ? -45.456 11.528 92.409 1.00 28.06 176 ALA A N 1
ATOM 1376 C CA . ALA A 1 176 ? -45.541 12.330 93.643 1.00 28.06 176 ALA A CA 1
ATOM 1377 C C . ALA A 1 176 ? -46.934 12.299 94.321 1.00 28.06 176 ALA A C 1
ATOM 1379 O O . ALA A 1 176 ? -47.930 12.710 93.740 1.00 28.06 176 ALA A O 1
ATOM 1380 N N . SER A 1 177 ? -46.976 11.846 95.582 1.00 27.61 177 SER A N 1
ATOM 1381 C CA . SER A 1 177 ? -48.024 12.146 96.572 1.00 27.61 177 SER A CA 1
ATOM 1382 C C . SER A 1 177 ? -47.469 11.906 97.985 1.00 27.61 177 SER A C 1
ATOM 1384 O O . SER A 1 177 ? -46.771 10.922 98.232 1.00 27.61 177 SER A O 1
ATOM 1386 N N . ILE A 1 178 ? -47.726 12.876 98.861 1.00 30.62 178 ILE A N 1
ATOM 1387 C CA . ILE A 1 178 ? -47.149 13.144 100.183 1.00 30.62 178 ILE A CA 1
ATOM 1388 C C . ILE A 1 178 ? -48.249 13.006 101.257 1.00 30.62 178 ILE A C 1
ATOM 1390 O O . ILE A 1 178 ? -49.386 13.369 100.983 1.00 30.62 178 ILE A O 1
ATOM 1394 N N . ALA A 1 179 ? -47.833 12.490 102.425 1.00 31.41 179 ALA A N 1
ATOM 1395 C CA . ALA A 1 179 ? -48.224 12.698 103.840 1.00 31.41 179 ALA A CA 1
ATOM 1396 C C . ALA A 1 179 ? -49.648 13.096 104.298 1.00 31.41 179 ALA A C 1
ATOM 1398 O O . ALA A 1 179 ? -50.318 13.897 103.661 1.00 31.41 179 ALA A O 1
ATOM 1399 N N . ASP A 1 180 ? -50.008 12.567 105.485 1.00 29.42 180 ASP A N 1
ATOM 1400 C CA . ASP A 1 180 ? -50.538 13.231 106.713 1.00 29.42 180 ASP A CA 1
ATOM 1401 C C . ASP A 1 180 ? -51.405 12.227 107.520 1.00 29.42 180 ASP A C 1
ATOM 1403 O O . ASP A 1 180 ? -51.923 11.277 106.940 1.00 29.42 180 ASP A O 1
ATOM 1407 N N . ASP A 1 181 ? -51.679 12.289 108.829 1.00 28.11 181 ASP A N 1
ATOM 1408 C CA . ASP A 1 181 ? -51.259 13.062 110.013 1.00 28.11 181 ASP A CA 1
ATOM 1409 C C . ASP A 1 181 ? -52.141 12.545 111.198 1.00 28.11 181 ASP A C 1
ATOM 1411 O O . ASP A 1 181 ? -53.202 11.961 110.965 1.00 28.11 181 ASP A O 1
ATOM 1415 N N . LEU A 1 182 ? -51.727 12.811 112.449 1.00 35.59 182 LEU A N 1
ATOM 1416 C CA . LEU A 1 182 ? -52.463 12.720 113.737 1.00 35.59 182 LEU A CA 1
ATOM 1417 C C . LEU A 1 182 ? -52.736 11.312 114.322 1.00 35.59 182 LEU A C 1
ATOM 1419 O O . LEU A 1 182 ? -53.247 10.419 113.667 1.00 35.59 182 LEU A O 1
ATOM 1423 N N . GLY A 1 183 ? -52.519 11.004 115.603 1.00 31.14 183 GLY A N 1
ATOM 1424 C CA . GLY A 1 183 ? -52.214 11.812 116.781 1.00 31.14 183 GLY A CA 1
ATOM 1425 C C . GLY A 1 183 ? -52.822 11.135 118.027 1.00 31.14 183 GLY A C 1
ATOM 1426 O O . GLY A 1 183 ? -54.006 10.839 118.025 1.00 31.14 183 GLY A O 1
ATOM 1427 N N . LEU A 1 184 ? -51.983 10.877 119.047 1.00 29.94 184 LEU A N 1
ATOM 1428 C CA . LEU A 1 184 ? -52.229 10.924 120.511 1.00 29.94 184 LEU A CA 1
ATOM 1429 C C . LEU A 1 184 ? -53.566 10.338 121.043 1.00 29.94 184 LEU A C 1
ATOM 1431 O O . LEU A 1 184 ? -54.643 10.796 120.711 1.00 29.94 184 LEU A O 1
ATOM 1435 N N . GLY A 1 185 ? -53.614 9.383 121.972 1.00 27.23 185 GLY A N 1
ATOM 1436 C CA . GLY A 1 185 ? -52.928 9.365 123.260 1.00 27.23 185 GLY A CA 1
ATOM 1437 C C . GLY A 1 185 ? -53.917 8.951 124.374 1.00 27.23 185 GLY A C 1
ATOM 1438 O O . GLY A 1 185 ? -55.077 9.339 124.358 1.00 27.23 185 GLY A O 1
ATOM 1439 N N . ARG A 1 186 ? -53.427 8.099 125.291 1.00 28.55 186 ARG A N 1
ATOM 1440 C CA . ARG A 1 186 ? -53.629 8.061 126.766 1.00 28.55 186 ARG A CA 1
ATOM 1441 C C . ARG A 1 186 ? -54.791 8.907 127.350 1.00 28.55 186 ARG A C 1
ATOM 1443 O O . ARG A 1 186 ? -54.890 10.079 127.043 1.00 28.55 186 ARG A O 1
ATOM 1450 N N . SER A 1 187 ? -55.607 8.480 128.322 1.00 27.75 187 SER A N 1
ATOM 1451 C CA . SER A 1 187 ? -55.331 7.682 129.532 1.00 27.75 187 SER A CA 1
ATOM 1452 C C . SER A 1 187 ? -56.557 7.652 130.471 1.00 27.75 187 SER A C 1
ATOM 1454 O O . SER A 1 187 ? -57.401 8.536 130.405 1.00 27.75 187 SER A O 1
ATOM 1456 N N . SER A 1 188 ? -56.492 6.747 131.460 1.00 27.45 188 SER A N 1
ATOM 1457 C CA . SER A 1 188 ? -56.974 6.902 132.851 1.00 27.45 188 SER A CA 1
ATOM 1458 C C . SER A 1 188 ? -58.430 6.558 133.196 1.00 27.45 188 SER A C 1
ATOM 1460 O O . SER A 1 188 ? -59.310 7.404 133.254 1.00 27.45 188 SER A O 1
ATOM 1462 N N . SER A 1 189 ? -58.629 5.288 133.557 1.00 29.39 189 SER A N 1
ATOM 1463 C CA . SER A 1 189 ? -58.953 4.830 134.923 1.00 29.39 189 SER A CA 1
ATOM 1464 C C . SER A 1 189 ? -59.571 5.825 135.929 1.00 29.39 189 SER A C 1
ATOM 1466 O O . SER A 1 189 ? -58.893 6.742 136.389 1.00 29.39 189 SER A O 1
ATOM 1468 N N . ALA A 1 190 ? -60.752 5.404 136.408 1.00 34.72 190 ALA A N 1
ATOM 1469 C CA . ALA A 1 190 ? -61.318 5.497 137.764 1.00 34.72 190 ALA A CA 1
ATOM 1470 C C . ALA A 1 190 ? -61.778 6.863 138.293 1.00 34.72 190 ALA A C 1
ATOM 1472 O O . ALA A 1 190 ? -61.116 7.868 138.107 1.00 34.72 190 ALA A O 1
ATOM 1473 N N . VAL A 1 191 ? -62.838 6.996 139.093 1.00 37.00 191 VAL A N 1
ATOM 1474 C CA . VAL A 1 191 ? -64.054 6.242 139.477 1.00 37.00 191 VAL A CA 1
ATOM 1475 C C . VAL A 1 191 ? -64.812 7.272 140.335 1.00 37.00 191 VAL A C 1
ATOM 1477 O O . VAL A 1 191 ? -64.177 7.953 141.138 1.00 37.00 191 VAL A O 1
ATOM 1480 N N . GLY A 1 192 ? -66.145 7.371 140.233 1.00 33.47 192 GLY A N 1
ATOM 1481 C CA . GLY A 1 192 ? -66.927 8.079 141.260 1.00 33.47 192 GLY A CA 1
ATOM 1482 C C . GLY A 1 192 ? -68.361 8.480 140.895 1.00 33.47 192 GLY A C 1
ATOM 1483 O O . GLY A 1 192 ? -68.592 9.626 140.549 1.00 33.47 192 GLY A O 1
ATOM 1484 N N . GLY A 1 193 ? -69.302 7.532 141.020 1.00 41.84 193 GLY A N 1
ATOM 1485 C CA . GLY A 1 193 ? -70.699 7.702 141.478 1.00 41.84 193 GLY A CA 1
ATOM 1486 C C . GLY A 1 193 ? -71.662 8.700 140.805 1.00 41.84 193 GLY A C 1
ATOM 1487 O O . GLY A 1 193 ? -71.586 9.895 141.048 1.00 41.84 193 GLY A O 1
ATOM 1488 N N . HIS A 1 194 ? -72.678 8.183 140.092 1.00 40.00 194 HIS A N 1
ATOM 1489 C CA . HIS A 1 194 ? -74.123 8.225 140.445 1.00 40.00 194 HIS A CA 1
ATOM 1490 C C . HIS A 1 194 ? -75.021 7.972 139.202 1.00 40.00 194 HIS A C 1
ATOM 1492 O O . HIS A 1 194 ? -74.820 8.540 138.135 1.00 40.00 194 HIS A O 1
ATOM 1498 N N . LEU A 1 195 ? -75.998 7.061 139.339 1.00 52.09 195 LEU A N 1
ATOM 1499 C CA . LEU A 1 195 ? -76.599 6.203 138.293 1.00 52.09 195 LEU A CA 1
ATOM 1500 C C . LEU A 1 195 ? -77.725 6.779 137.391 1.00 52.09 195 LEU A C 1
ATOM 1502 O O . LEU A 1 195 ? -78.264 6.035 136.578 1.00 52.09 195 LEU A O 1
ATOM 1506 N N . ALA A 1 196 ? -78.103 8.055 137.464 1.00 54.22 196 ALA A N 1
ATOM 1507 C CA . ALA A 1 196 ? -79.221 8.583 136.655 1.00 54.22 196 ALA A CA 1
ATOM 1508 C C . ALA A 1 196 ? -78.887 8.968 135.184 1.00 54.22 196 ALA A C 1
ATOM 1510 O O . ALA A 1 196 ? -79.677 8.645 134.299 1.00 54.22 196 ALA A O 1
ATOM 1511 N N . PRO A 1 197 ? -77.732 9.586 134.853 1.00 59.06 197 PRO A N 1
ATOM 1512 C CA . PRO A 1 197 ? -77.396 9.952 133.468 1.00 59.06 197 PRO A CA 1
ATOM 1513 C C . PRO A 1 197 ? -76.907 8.771 132.608 1.00 59.06 197 PRO A C 1
ATOM 1515 O O . PRO A 1 197 ? -76.676 8.934 131.413 1.00 59.06 197 PRO A O 1
ATOM 1518 N N . VAL A 1 198 ? -76.741 7.583 133.198 1.00 59.62 198 VAL A N 1
ATOM 1519 C CA . VAL A 1 198 ? -76.230 6.386 132.509 1.00 59.62 198 VAL A CA 1
ATOM 1520 C C . VAL A 1 198 ? -77.288 5.781 131.585 1.00 59.62 198 VAL A C 1
ATOM 1522 O O . VAL A 1 198 ? -76.966 5.399 130.468 1.00 59.62 198 VAL A O 1
ATOM 1525 N N . LEU A 1 199 ? -78.559 5.754 131.994 1.00 61.34 199 LEU A N 1
ATOM 1526 C CA . LEU A 1 199 ? -79.636 5.188 131.170 1.00 61.34 199 LEU A CA 1
ATOM 1527 C C . LEU A 1 199 ? -79.922 6.020 129.911 1.00 61.34 199 LEU A C 1
ATOM 1529 O O . LEU A 1 199 ? -80.148 5.447 128.850 1.00 61.34 199 LEU A O 1
ATOM 1533 N N . GLN A 1 200 ? -79.845 7.352 130.004 1.00 67.50 200 GLN A N 1
ATOM 1534 C CA . GLN A 1 200 ? -80.010 8.232 128.843 1.00 67.50 200 GLN A CA 1
ATOM 1535 C C . GLN A 1 200 ? -78.829 8.107 127.872 1.00 67.50 200 GLN A C 1
ATOM 1537 O O . GLN A 1 200 ? -79.042 7.974 126.672 1.00 67.50 200 GLN A O 1
ATOM 1542 N N . LYS A 1 201 ? -77.593 8.039 128.390 1.00 73.12 201 LYS A N 1
ATOM 1543 C CA . LYS A 1 201 ? -76.401 7.788 127.566 1.00 73.12 201 LYS A CA 1
ATOM 1544 C C . LYS A 1 201 ? -76.468 6.450 126.841 1.00 73.12 201 LYS A C 1
ATOM 1546 O O . LYS A 1 201 ? -76.185 6.408 125.657 1.00 73.12 201 LYS A O 1
ATOM 1551 N N . VAL A 1 202 ? -76.921 5.386 127.505 1.00 74.50 202 VAL A N 1
ATOM 1552 C CA . VAL A 1 202 ? -77.076 4.069 126.866 1.00 74.50 202 VAL A CA 1
ATOM 1553 C C . VAL A 1 202 ? -78.146 4.100 125.766 1.00 74.50 202 VAL A C 1
ATOM 1555 O O . VAL A 1 202 ? -77.968 3.480 124.720 1.00 74.50 202 VAL A O 1
ATOM 1558 N N . GLN A 1 203 ? -79.245 4.838 125.958 1.00 75.69 203 GLN A N 1
ATOM 1559 C CA . GLN A 1 203 ? -80.284 5.005 124.936 1.00 75.69 203 GLN A CA 1
ATOM 1560 C C . GLN A 1 203 ? -79.761 5.792 123.717 1.00 75.69 203 GLN A C 1
ATOM 1562 O O . GLN A 1 203 ? -80.000 5.392 122.572 1.00 75.69 203 GLN A O 1
ATOM 1567 N N . ASP A 1 204 ? -79.023 6.876 123.964 1.00 78.88 204 ASP A N 1
ATOM 1568 C CA . ASP A 1 204 ? -78.427 7.722 122.930 1.00 78.88 204 ASP A CA 1
ATOM 1569 C C . ASP A 1 204 ? -77.317 6.966 122.172 1.00 78.88 204 ASP A C 1
ATOM 1571 O O . ASP A 1 204 ? -77.329 6.946 120.940 1.00 78.88 204 ASP A O 1
ATOM 1575 N N . GLU A 1 205 ? -76.451 6.227 122.872 1.00 81.88 205 GLU A N 1
ATOM 1576 C CA . GLU A 1 205 ? -75.426 5.340 122.300 1.00 81.88 205 GLU A CA 1
ATOM 1577 C C . GLU A 1 205 ? -76.049 4.231 121.439 1.00 81.88 205 GLU A C 1
ATOM 1579 O O . GLU A 1 205 ? -75.573 3.950 120.342 1.00 81.88 205 GLU A O 1
ATOM 1584 N N . LEU A 1 206 ? -77.167 3.633 121.861 1.00 79.50 206 LEU A N 1
ATOM 1585 C CA . LEU A 1 206 ? -77.862 2.606 121.077 1.00 79.50 206 LEU A CA 1
ATOM 1586 C C . LEU A 1 206 ? -78.491 3.198 119.803 1.00 79.50 206 LEU A C 1
ATOM 1588 O O . LEU A 1 206 ? -78.495 2.556 118.746 1.00 79.50 206 LEU A O 1
ATOM 1592 N N . SER A 1 207 ? -78.996 4.432 119.872 1.00 79.00 207 SER A N 1
ATOM 1593 C CA . SER A 1 207 ? -79.488 5.161 118.698 1.00 79.00 207 SER A CA 1
ATOM 1594 C C . SER A 1 207 ? -78.355 5.524 117.728 1.00 79.00 207 SER A C 1
ATOM 1596 O O . SER A 1 207 ? -78.513 5.363 116.514 1.00 79.00 207 SER A O 1
ATOM 1598 N N . GLN A 1 208 ? -77.190 5.905 118.261 1.00 83.50 208 GLN A N 1
ATOM 1599 C CA . GLN A 1 208 ? -75.988 6.223 117.501 1.00 83.50 208 GLN A CA 1
ATOM 1600 C C . GLN A 1 208 ? -75.416 4.977 116.820 1.00 83.50 208 GLN A C 1
ATOM 1602 O O . GLN A 1 208 ? -75.196 4.999 115.612 1.00 83.50 208 GLN A O 1
ATOM 1607 N N . ILE A 1 209 ? -75.303 3.856 117.536 1.00 83.12 209 ILE A N 1
ATOM 1608 C CA . ILE A 1 209 ? -74.866 2.570 116.978 1.00 83.12 209 ILE A CA 1
ATOM 1609 C C . ILE A 1 209 ? -75.817 2.112 115.869 1.00 83.12 209 ILE A C 1
ATOM 1611 O O . ILE A 1 209 ? -75.371 1.638 114.830 1.00 83.12 209 ILE A O 1
ATOM 1615 N N . LYS A 1 210 ? -77.137 2.285 116.022 1.00 83.88 210 LYS A N 1
ATOM 1616 C CA . LYS A 1 210 ? -78.098 1.972 114.946 1.00 83.88 210 LYS A CA 1
ATOM 1617 C C . LYS A 1 210 ? -77.945 2.890 113.733 1.00 83.88 210 LYS A C 1
ATOM 1619 O O . LYS A 1 210 ? -78.127 2.431 112.604 1.00 83.88 210 LYS A O 1
ATOM 1624 N N . ALA A 1 211 ? -77.646 4.170 113.940 1.00 84.06 211 ALA A N 1
ATOM 1625 C CA . ALA A 1 211 ? -77.390 5.113 112.856 1.00 84.06 211 ALA A CA 1
ATOM 1626 C C . ALA A 1 211 ? -76.072 4.794 112.130 1.00 84.06 211 ALA A C 1
ATOM 1628 O O . ALA A 1 211 ? -76.038 4.796 110.901 1.00 84.06 211 ALA A O 1
ATOM 1629 N N . GLU A 1 212 ? -75.020 4.447 112.869 1.00 83.81 212 GLU A N 1
ATOM 1630 C CA . GLU A 1 212 ? -73.737 3.989 112.331 1.00 83.81 212 GLU A CA 1
ATOM 1631 C C . GLU A 1 212 ? -73.883 2.655 111.594 1.00 83.81 212 GLU A C 1
ATOM 1633 O O . GLU A 1 212 ? -73.404 2.540 110.472 1.00 83.81 212 GLU A O 1
ATOM 1638 N N . LEU A 1 213 ? -74.654 1.700 112.125 1.00 83.06 213 LEU A N 1
ATOM 1639 C CA . LEU A 1 213 ? -74.972 0.433 111.456 1.00 83.06 213 LEU A CA 1
ATOM 1640 C C . LEU A 1 213 ? -75.725 0.648 110.133 1.00 83.06 213 LEU A C 1
ATOM 1642 O O . LEU A 1 213 ? -75.513 -0.072 109.161 1.00 83.06 213 LEU A O 1
ATOM 1646 N N . ARG A 1 214 ? -76.618 1.643 110.065 1.00 83.62 214 ARG A N 1
ATOM 1647 C CA . ARG A 1 214 ? -77.291 2.011 108.806 1.00 83.62 214 ARG A CA 1
ATOM 1648 C C . ARG A 1 214 ? -76.324 2.654 107.816 1.00 83.62 214 ARG A C 1
ATOM 1650 O O . ARG A 1 214 ? -76.390 2.333 106.634 1.00 83.62 214 ARG A O 1
ATOM 1657 N N . LYS A 1 215 ? -75.418 3.519 108.281 1.00 88.44 215 LYS A N 1
ATOM 1658 C CA . LYS A 1 215 ? -74.376 4.118 107.433 1.00 88.44 215 LYS A CA 1
ATOM 1659 C C . LYS A 1 215 ? -73.428 3.057 106.876 1.00 88.44 215 LYS A C 1
ATOM 1661 O O . LYS A 1 215 ? -73.184 3.058 105.676 1.00 88.44 215 LYS A O 1
ATOM 1666 N N . THR A 1 216 ? -72.949 2.131 107.707 1.00 85.12 216 THR A N 1
ATOM 1667 C CA . THR A 1 216 ? -72.063 1.044 107.263 1.00 85.12 216 THR A CA 1
ATOM 1668 C C . THR A 1 216 ? -72.782 0.073 106.338 1.00 85.12 216 THR A C 1
ATOM 1670 O O . THR A 1 216 ? -72.199 -0.345 105.345 1.00 85.12 216 THR A O 1
ATOM 1673 N N . LYS A 1 217 ? -74.063 -0.229 106.587 1.00 88.19 217 LYS A N 1
ATOM 1674 C CA . LYS A 1 217 ? -74.877 -1.037 105.671 1.00 88.19 217 LYS A CA 1
ATOM 1675 C C . LYS A 1 217 ? -75.037 -0.372 104.303 1.00 88.19 217 LYS A C 1
ATOM 1677 O O . LYS A 1 217 ? -74.858 -1.043 103.296 1.00 88.19 217 LYS A O 1
ATOM 1682 N N . ASN A 1 218 ? -75.331 0.927 104.263 1.00 88.25 218 ASN A N 1
ATOM 1683 C CA . ASN A 1 218 ? -75.466 1.660 103.004 1.00 88.25 218 ASN A CA 1
ATOM 1684 C C . ASN A 1 218 ? -74.122 1.761 102.257 1.00 88.25 218 ASN A C 1
ATOM 1686 O O . ASN A 1 218 ? -74.076 1.527 101.052 1.00 88.25 218 ASN A O 1
ATOM 1690 N N . ALA A 1 219 ? -73.022 2.028 102.969 1.00 88.38 219 ALA A N 1
ATOM 1691 C CA . ALA A 1 219 ? -71.676 2.042 102.392 1.00 88.38 219 ALA A CA 1
ATOM 1692 C C . ALA A 1 219 ? -71.254 0.659 101.865 1.00 88.38 219 ALA A C 1
ATOM 1694 O O . ALA A 1 219 ? -70.606 0.568 100.826 1.00 88.38 219 ALA A O 1
ATOM 1695 N N . LEU A 1 220 ? -71.656 -0.423 102.544 1.00 89.00 220 LEU A N 1
ATOM 1696 C CA . LEU A 1 220 ? -71.429 -1.788 102.076 1.00 89.00 220 LEU A CA 1
ATOM 1697 C C . LEU A 1 220 ? -72.216 -2.067 100.793 1.00 89.00 220 LEU A C 1
ATOM 1699 O O . LEU A 1 220 ? -71.624 -2.544 99.835 1.00 89.00 220 LEU A O 1
ATOM 1703 N N . THR A 1 221 ? -73.503 -1.708 100.730 1.00 86.44 221 THR A N 1
ATOM 1704 C CA . THR A 1 221 ? -74.300 -1.885 99.502 1.00 86.44 221 THR A CA 1
ATOM 1705 C C . THR A 1 221 ? -73.769 -1.053 98.334 1.00 86.44 221 THR A C 1
ATOM 1707 O O . THR A 1 221 ? -73.766 -1.511 97.195 1.00 86.44 221 THR A O 1
ATOM 1710 N N . GLU A 1 222 ? -73.269 0.156 98.603 1.00 89.69 222 GLU A N 1
ATOM 1711 C CA . GLU A 1 222 ? -72.651 1.005 97.585 1.00 89.69 222 GLU A CA 1
ATOM 1712 C C . GLU A 1 222 ? -71.323 0.404 97.104 1.00 89.69 222 GLU A C 1
ATOM 1714 O O . GLU A 1 222 ? -71.102 0.284 95.900 1.00 89.69 222 GLU A O 1
ATOM 1719 N N . SER A 1 223 ? -70.485 -0.089 98.020 1.00 85.38 223 SER A N 1
ATOM 1720 C CA . SER A 1 223 ? -69.253 -0.810 97.685 1.00 85.38 223 SER A CA 1
ATOM 1721 C C . SER A 1 223 ? -69.522 -2.102 96.903 1.00 85.38 223 SER A C 1
ATOM 1723 O O . SER A 1 223 ? -68.801 -2.403 95.953 1.00 85.38 223 SER A O 1
ATOM 1725 N N . GLU A 1 224 ? -70.582 -2.842 97.236 1.00 88.81 224 GLU A N 1
ATOM 1726 C CA . GLU A 1 224 ? -71.008 -4.033 96.495 1.00 88.81 224 GLU A CA 1
ATOM 1727 C C . GLU A 1 224 ? -71.457 -3.683 95.072 1.00 88.81 224 GLU A C 1
ATOM 1729 O O . GLU A 1 224 ? -71.013 -4.339 94.131 1.00 88.81 224 GLU A O 1
ATOM 1734 N N . SER A 1 225 ? -72.230 -2.606 94.896 1.00 89.19 225 SER A N 1
ATOM 1735 C CA . SER A 1 225 ? -72.639 -2.123 93.568 1.00 89.19 225 SER A CA 1
ATOM 1736 C C . SER A 1 225 ? -71.460 -1.612 92.726 1.00 89.19 225 SER A C 1
ATOM 1738 O O . SER A 1 225 ? -71.392 -1.847 91.517 1.00 89.19 225 SER A O 1
ATOM 1740 N N . GLN A 1 226 ? -70.475 -0.965 93.358 1.00 91.81 226 GLN A N 1
ATOM 1741 C CA . GLN A 1 226 ? -69.239 -0.541 92.699 1.00 91.81 226 GLN A CA 1
ATOM 1742 C C . GLN A 1 226 ? -68.383 -1.745 92.302 1.00 91.81 226 GLN A C 1
ATOM 1744 O O . GLN A 1 226 ? -67.832 -1.762 91.203 1.00 91.81 226 GLN A O 1
ATOM 1749 N N . ARG A 1 227 ? -68.293 -2.771 93.158 1.00 92.44 227 ARG A N 1
ATOM 1750 C CA . ARG A 1 227 ? -67.582 -4.019 92.856 1.00 92.44 227 ARG A CA 1
ATOM 1751 C C . ARG A 1 227 ? -68.222 -4.752 91.680 1.00 92.44 227 ARG A C 1
ATOM 1753 O O . ARG A 1 227 ? -67.495 -5.231 90.818 1.00 92.44 227 ARG A O 1
ATOM 1760 N N . GLU A 1 228 ? -69.550 -4.812 91.628 1.00 92.50 228 GLU A N 1
ATOM 1761 C CA . GLU A 1 228 ? -70.293 -5.383 90.498 1.00 92.50 228 GLU A CA 1
ATOM 1762 C C . GLU A 1 228 ? -70.019 -4.598 89.205 1.00 92.50 228 GLU A C 1
ATOM 1764 O O . GLU A 1 228 ? -69.558 -5.169 88.222 1.00 92.50 228 GLU A O 1
ATOM 1769 N N . THR A 1 229 ? -70.116 -3.265 89.249 1.00 91.69 229 THR A N 1
ATOM 1770 C CA . THR A 1 229 ? -69.807 -2.397 88.096 1.00 91.69 229 THR A CA 1
ATOM 1771 C C . THR A 1 229 ? -68.356 -2.545 87.612 1.00 91.69 229 THR A C 1
ATOM 1773 O O . THR A 1 229 ? -68.079 -2.497 86.413 1.00 91.69 229 THR A O 1
ATOM 1776 N N . LEU A 1 230 ? -67.395 -2.689 88.531 1.00 91.81 230 LEU A N 1
ATOM 1777 C CA . LEU A 1 230 ? -65.988 -2.921 88.191 1.00 91.81 230 LEU A CA 1
ATOM 1778 C C . LEU A 1 230 ? -65.763 -4.322 87.615 1.00 91.81 230 LEU A C 1
ATOM 1780 O O . LEU A 1 230 ? -64.961 -4.461 86.696 1.00 91.81 230 LEU A O 1
ATOM 1784 N N . SER A 1 231 ? -66.479 -5.332 88.114 1.00 93.00 231 SER A N 1
ATOM 1785 C CA . SER A 1 231 ? -66.456 -6.693 87.570 1.00 93.00 231 SER A CA 1
ATOM 1786 C C . SER A 1 231 ? -66.956 -6.719 86.123 1.00 93.00 231 SER A C 1
ATOM 1788 O O . SER A 1 231 ? -66.295 -7.300 85.265 1.00 93.00 231 SER A O 1
ATOM 1790 N N . ASP A 1 232 ? -68.055 -6.027 85.823 1.00 94.06 232 ASP A N 1
ATOM 1791 C CA . ASP A 1 232 ? -68.594 -5.941 84.460 1.00 94.06 232 ASP A CA 1
ATOM 1792 C C . ASP A 1 232 ? -67.629 -5.224 83.506 1.00 94.06 232 ASP A C 1
ATOM 1794 O O . ASP A 1 232 ? -67.389 -5.674 82.383 1.00 94.06 232 ASP A O 1
ATOM 1798 N N . LYS A 1 233 ? -67.006 -4.127 83.963 1.00 94.12 233 LYS A N 1
ATOM 1799 C CA . LYS A 1 233 ? -65.974 -3.415 83.188 1.00 94.12 233 LYS A CA 1
ATOM 1800 C C . LYS A 1 233 ? -64.739 -4.278 82.938 1.00 94.12 233 LYS A C 1
ATOM 1802 O O . LYS A 1 233 ? -64.172 -4.207 81.850 1.00 94.12 233 LYS A O 1
ATOM 1807 N N . LEU A 1 234 ? -64.325 -5.082 83.920 1.00 92.62 234 LEU A N 1
ATOM 1808 C CA . LEU A 1 234 ? -63.210 -6.016 83.774 1.00 92.62 234 LEU A CA 1
ATOM 1809 C C . LEU A 1 234 ? -63.529 -7.077 82.713 1.00 92.62 234 LEU A C 1
ATOM 1811 O O . LEU A 1 234 ? -62.725 -7.280 81.809 1.00 92.62 234 LEU A O 1
ATOM 1815 N N . GLN A 1 235 ? -64.715 -7.691 82.771 1.00 94.38 235 GLN A N 1
ATOM 1816 C CA . GLN A 1 235 ? -65.144 -8.693 81.788 1.00 94.38 235 GLN A CA 1
ATOM 1817 C C . GLN A 1 235 ? -65.221 -8.118 80.370 1.00 94.38 235 GLN A C 1
ATOM 1819 O O . GLN A 1 235 ? -64.808 -8.774 79.411 1.00 94.38 235 GLN A O 1
ATOM 1824 N N . LEU A 1 236 ? -65.715 -6.884 80.221 1.00 93.69 236 LEU A N 1
ATOM 1825 C CA . LEU A 1 236 ? -65.746 -6.210 78.925 1.00 93.69 236 LEU A CA 1
ATOM 1826 C C . LEU A 1 236 ? -64.330 -5.957 78.392 1.00 93.69 236 LEU A C 1
ATOM 1828 O O . LEU A 1 236 ? -64.050 -6.291 77.243 1.00 93.69 236 LEU A O 1
ATOM 1832 N N . ALA A 1 237 ? -63.425 -5.446 79.230 1.00 91.88 237 ALA A N 1
ATOM 1833 C CA . ALA A 1 237 ? -62.034 -5.209 78.849 1.00 91.88 237 ALA A CA 1
ATOM 1834 C C . ALA A 1 237 ? -61.293 -6.513 78.492 1.00 91.88 237 ALA A C 1
ATOM 1836 O O . ALA A 1 237 ? -60.489 -6.536 77.561 1.00 91.88 237 ALA A O 1
ATOM 1837 N N . GLU A 1 238 ? -61.569 -7.616 79.194 1.00 93.00 238 GLU A N 1
ATOM 1838 C CA . GLU A 1 238 ? -61.026 -8.939 78.865 1.00 93.00 238 GLU A CA 1
ATOM 1839 C C . GLU A 1 238 ? -61.533 -9.442 77.512 1.00 93.00 238 GLU A C 1
ATOM 1841 O O . GLU A 1 238 ? -60.741 -9.933 76.704 1.00 93.00 238 GLU A O 1
ATOM 1846 N N . LYS A 1 239 ? -62.828 -9.265 77.230 1.00 95.06 239 LYS A N 1
ATOM 1847 C CA . LYS A 1 239 ? -63.414 -9.609 75.932 1.00 95.06 239 LYS A CA 1
ATOM 1848 C C . LYS A 1 239 ? -62.797 -8.783 74.801 1.00 95.06 239 LYS A C 1
ATOM 1850 O O . LYS A 1 239 ? -62.372 -9.357 73.802 1.00 95.06 239 LYS A O 1
ATOM 1855 N N . GLU A 1 240 ? -62.692 -7.466 74.971 1.00 94.44 240 GLU A N 1
ATOM 1856 C CA . GLU A 1 240 ? -62.051 -6.573 73.996 1.00 94.44 240 GLU A CA 1
ATOM 1857 C C . GLU A 1 240 ? -60.580 -6.951 73.763 1.00 94.44 240 GLU A C 1
ATOM 1859 O O . GLU A 1 240 ? -60.115 -6.965 72.622 1.00 94.44 240 GLU A O 1
ATOM 1864 N N . ARG A 1 241 ? -59.850 -7.336 74.821 1.00 94.25 241 ARG A N 1
ATOM 1865 C CA . ARG A 1 241 ? -58.460 -7.803 74.716 1.00 94.25 241 ARG A CA 1
ATOM 1866 C C . ARG A 1 241 ? -58.342 -9.100 73.917 1.00 94.25 241 ARG A C 1
ATOM 1868 O O . ARG A 1 241 ? -57.418 -9.227 73.114 1.00 94.25 241 ARG A O 1
ATOM 1875 N N . GLU A 1 242 ? -59.227 -10.072 74.135 1.00 94.25 242 GLU A N 1
ATOM 1876 C CA . GLU A 1 242 ? -59.211 -11.323 73.364 1.00 94.25 242 GLU A CA 1
ATOM 1877 C C . GLU A 1 242 ? -59.627 -11.093 71.903 1.00 94.25 242 GLU A C 1
ATOM 1879 O O . GLU A 1 242 ? -58.977 -11.618 70.998 1.00 94.25 242 GLU A O 1
ATOM 1884 N N . GLU A 1 243 ? -60.623 -10.244 71.635 1.00 94.69 243 GLU A N 1
ATOM 1885 C CA . GLU A 1 243 ? -60.969 -9.842 70.265 1.00 94.69 243 GLU A CA 1
ATOM 1886 C C . GLU A 1 243 ? -59.779 -9.169 69.560 1.00 94.69 243 GLU A C 1
ATOM 1888 O O . GLU A 1 243 ? -59.432 -9.537 68.437 1.00 94.69 243 GLU A O 1
ATOM 1893 N N . GLU A 1 244 ? -59.086 -8.245 70.226 1.00 93.44 244 GLU A N 1
ATOM 1894 C CA . GLU A 1 244 ? -57.887 -7.593 69.690 1.00 93.44 244 GLU A CA 1
ATOM 1895 C C . GLU A 1 244 ? -56.745 -8.592 69.442 1.00 93.44 244 GLU A C 1
ATOM 1897 O O . GLU A 1 244 ? -56.081 -8.549 68.404 1.00 93.44 244 GLU A O 1
ATOM 1902 N N . LYS A 1 245 ? -56.548 -9.558 70.345 1.00 95.62 245 LYS A N 1
ATOM 1903 C CA . LYS A 1 245 ? -55.567 -10.638 70.174 1.00 95.62 245 LYS A CA 1
ATOM 1904 C C . LYS A 1 245 ? -55.876 -11.500 68.948 1.00 95.62 245 LYS A C 1
ATOM 1906 O O . LYS A 1 245 ? -54.961 -11.813 68.187 1.00 95.62 245 LYS A O 1
ATOM 1911 N N . THR A 1 246 ? -57.144 -11.845 68.713 1.00 95.12 246 THR A N 1
ATOM 1912 C CA . THR A 1 246 ? -57.536 -12.597 67.507 1.00 95.12 246 THR A CA 1
ATOM 1913 C C . THR A 1 246 ? -57.325 -11.788 66.228 1.00 95.12 246 THR A C 1
ATOM 1915 O O . THR A 1 246 ? -56.785 -12.325 65.262 1.00 95.12 246 THR A O 1
ATOM 1918 N N . LYS A 1 247 ? -57.651 -10.486 66.221 1.00 95.94 247 LYS A N 1
ATOM 1919 C CA . LYS A 1 247 ? -57.394 -9.594 65.075 1.00 95.94 247 LYS A CA 1
ATOM 1920 C C . LYS A 1 247 ? -55.905 -9.504 64.750 1.00 95.94 247 LYS A C 1
ATOM 1922 O O 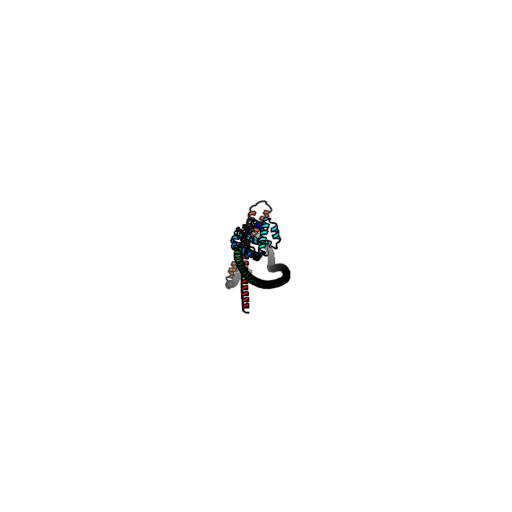. LYS A 1 247 ? -55.534 -9.624 63.584 1.00 95.94 247 LYS A O 1
ATOM 1927 N N . ARG A 1 248 ? -55.052 -9.348 65.769 1.00 94.06 248 ARG A N 1
ATOM 1928 C CA . ARG A 1 248 ? -53.589 -9.343 65.603 1.00 94.06 248 ARG A CA 1
ATOM 1929 C C . ARG A 1 248 ? -53.080 -10.649 65.008 1.00 94.06 248 ARG A C 1
ATOM 1931 O O . ARG A 1 248 ? -52.342 -10.602 64.033 1.00 94.06 248 ARG A O 1
ATOM 1938 N N . MET A 1 249 ? -53.537 -11.790 65.525 1.00 95.69 249 MET A N 1
ATOM 1939 C CA . MET A 1 249 ? -53.160 -13.106 65.003 1.00 95.69 249 MET A CA 1
ATOM 1940 C C . MET A 1 249 ? -53.554 -13.274 63.526 1.00 95.69 249 MET A C 1
ATOM 1942 O O . MET A 1 249 ? -52.755 -13.752 62.725 1.00 95.69 249 MET A O 1
ATOM 1946 N N . VAL A 1 250 ? -54.759 -12.838 63.138 1.00 95.50 250 VAL A N 1
ATOM 1947 C CA . VAL A 1 250 ? -55.217 -12.896 61.737 1.00 95.50 250 VAL A CA 1
ATOM 1948 C C . VAL A 1 250 ? -54.384 -11.982 60.834 1.00 95.50 250 VAL A C 1
ATOM 1950 O O . VAL A 1 250 ? -53.993 -12.399 59.745 1.00 95.50 250 VAL A O 1
ATOM 1953 N N . LEU A 1 251 ? -54.085 -10.754 61.268 1.00 95.12 251 LEU A N 1
ATOM 1954 C CA . LEU A 1 251 ? -53.239 -9.827 60.507 1.00 95.12 251 LEU A CA 1
ATOM 1955 C C . LEU A 1 251 ? -51.813 -10.358 60.340 1.00 95.12 251 LEU A C 1
ATOM 1957 O O . LEU A 1 251 ? -51.246 -10.259 59.254 1.00 95.12 251 LEU A O 1
ATOM 1961 N N . GLU A 1 252 ? -51.249 -10.957 61.386 1.00 94.62 252 GLU A N 1
ATOM 1962 C CA . GLU A 1 252 ? -49.923 -11.574 61.350 1.00 94.62 252 GLU A CA 1
ATOM 1963 C C . GLU A 1 252 ? -49.888 -12.764 60.380 1.00 94.62 252 GLU A C 1
ATOM 1965 O O . GLU A 1 252 ? -48.977 -12.868 59.557 1.00 94.62 252 GLU A O 1
ATOM 1970 N N . GLN A 1 253 ? -50.936 -13.595 60.368 1.00 95.25 253 GLN A N 1
ATOM 1971 C CA . GLN A 1 253 ? -51.072 -14.692 59.409 1.00 95.25 253 GLN A CA 1
ATOM 1972 C C . GLN A 1 253 ? -51.212 -14.190 57.961 1.00 95.25 253 GLN A C 1
ATOM 1974 O O . GLN A 1 253 ? -50.604 -14.756 57.052 1.00 95.25 253 GLN A O 1
ATOM 1979 N N . GLN A 1 254 ? -51.958 -13.102 57.729 1.00 94.62 254 GLN A N 1
ATOM 1980 C CA . GLN A 1 254 ? -52.067 -12.476 56.404 1.00 94.62 254 GLN A CA 1
ATOM 1981 C C . GLN A 1 254 ? -50.741 -11.865 55.936 1.00 94.62 254 GLN A C 1
ATOM 1983 O O . GLN A 1 254 ? -50.396 -11.988 54.760 1.00 94.62 254 GLN A O 1
ATOM 1988 N N . LEU A 1 255 ? -49.994 -11.215 56.834 1.00 93.88 255 LEU A N 1
ATOM 1989 C CA . LEU A 1 255 ? -48.668 -10.675 56.531 1.00 93.88 255 LEU A CA 1
ATOM 1990 C C . LEU A 1 255 ? -47.675 -11.790 56.197 1.00 93.88 255 LEU A C 1
ATOM 1992 O O . LEU A 1 255 ? -46.948 -11.661 55.214 1.00 93.88 255 LEU A O 1
ATOM 1996 N N . SER A 1 256 ? -47.689 -12.896 56.949 1.00 94.12 256 SER A N 1
ATOM 1997 C CA . SER A 1 256 ? -46.864 -14.071 56.645 1.00 94.12 256 SER A CA 1
ATOM 1998 C C . SER A 1 256 ? -47.205 -14.651 55.274 1.00 94.12 256 SER A C 1
ATOM 2000 O O . SER A 1 256 ? -46.315 -14.813 54.450 1.00 94.12 256 SER A O 1
ATOM 2002 N N . ALA A 1 257 ? -48.490 -14.869 54.975 1.00 95.38 257 ALA A N 1
ATOM 2003 C CA . ALA A 1 257 ? -48.909 -15.411 53.682 1.00 95.38 257 ALA A CA 1
ATOM 2004 C C . ALA A 1 257 ? -48.512 -14.499 52.506 1.00 95.38 257 ALA A C 1
ATOM 2006 O O . ALA A 1 257 ? -48.048 -14.981 51.475 1.00 95.38 257 ALA A O 1
ATOM 2007 N N . LYS A 1 258 ? -48.647 -13.173 52.657 1.00 95.44 258 LYS A N 1
ATOM 2008 C CA . LYS A 1 258 ? -48.188 -12.213 51.639 1.00 95.44 258 LYS A CA 1
ATOM 2009 C C . LYS A 1 258 ? -46.672 -12.238 51.462 1.00 95.44 258 LYS A C 1
ATOM 2011 O O . LYS A 1 258 ? -46.202 -12.149 50.332 1.00 95.44 258 LYS A O 1
ATOM 2016 N N . LYS A 1 259 ? -45.919 -12.356 52.558 1.00 96.12 259 LYS A N 1
ATOM 2017 C CA . LYS A 1 259 ? -44.461 -12.492 52.516 1.00 96.12 259 LYS A CA 1
ATOM 2018 C C . LYS A 1 259 ? -44.054 -13.762 51.765 1.00 96.12 259 LYS A C 1
ATOM 2020 O O . LYS A 1 259 ? -43.178 -13.681 50.915 1.00 96.12 259 LYS A O 1
ATOM 2025 N N . ASP A 1 260 ? -44.708 -14.889 52.032 1.00 96.06 260 ASP A N 1
ATOM 2026 C CA . ASP A 1 260 ? -44.388 -16.173 51.398 1.00 96.06 260 ASP A CA 1
ATOM 2027 C C . ASP A 1 260 ? -44.654 -16.152 49.887 1.00 96.06 260 ASP A C 1
ATOM 2029 O O . ASP A 1 260 ? -43.826 -16.629 49.113 1.00 96.06 260 ASP A O 1
ATOM 2033 N N . VAL A 1 261 ? -45.764 -15.539 49.454 1.00 96.56 261 VAL A N 1
ATOM 2034 C CA . VAL A 1 261 ? -46.054 -15.333 48.023 1.00 96.56 261 VAL A CA 1
ATOM 2035 C C . VAL A 1 261 ? -44.980 -14.464 47.373 1.00 96.56 261 VAL A C 1
ATOM 2037 O O . VAL A 1 261 ? -44.422 -14.850 46.355 1.00 96.56 261 VAL A O 1
ATOM 2040 N N . LEU A 1 262 ? -44.625 -13.336 47.992 1.00 95.62 262 LEU A N 1
ATOM 2041 C CA . LEU A 1 262 ? -43.637 -12.420 47.423 1.00 95.62 262 LEU A CA 1
ATOM 2042 C C . LEU A 1 262 ? -42.236 -13.051 47.335 1.00 95.62 262 LEU A C 1
ATOM 2044 O O . LEU A 1 262 ? -41.528 -12.862 46.351 1.00 95.62 262 LEU A O 1
ATOM 2048 N N . VAL A 1 263 ? -41.838 -13.826 48.349 1.00 97.25 263 VAL A N 1
ATOM 2049 C CA . VAL A 1 263 ? -40.580 -14.589 48.330 1.00 97.25 263 VAL A CA 1
ATOM 2050 C C . VAL A 1 263 ? -40.598 -15.626 47.213 1.00 97.25 263 VAL A C 1
ATOM 2052 O O . VAL A 1 263 ? -39.604 -15.760 46.500 1.00 97.25 263 VAL A O 1
ATOM 2055 N N . LYS A 1 264 ? -41.714 -16.340 47.034 1.00 97.50 264 LYS A N 1
ATOM 2056 C CA . LYS A 1 264 ? -41.862 -17.321 45.960 1.00 97.50 264 LYS A CA 1
ATOM 2057 C C . LYS A 1 264 ? -41.742 -16.665 44.580 1.00 97.50 264 LYS A C 1
ATOM 2059 O O . LYS A 1 264 ? -40.937 -17.134 43.782 1.00 97.50 264 LYS A O 1
ATOM 2064 N N . ASP A 1 265 ? -42.452 -15.564 44.342 1.00 95.88 265 ASP A N 1
ATOM 2065 C CA . ASP A 1 265 ? -42.428 -14.844 43.062 1.00 95.88 265 ASP A CA 1
ATOM 2066 C C . ASP A 1 265 ? -41.012 -14.343 42.722 1.00 95.88 265 ASP A C 1
ATOM 2068 O O . ASP A 1 265 ? -40.530 -14.533 41.605 1.00 95.88 265 ASP A O 1
ATOM 2072 N N . PHE A 1 266 ? -40.295 -13.764 43.696 1.00 95.94 266 PHE A N 1
ATOM 2073 C CA . PHE A 1 266 ? -38.906 -13.345 43.481 1.00 95.94 266 PHE A CA 1
ATOM 2074 C C . PHE A 1 266 ? -37.956 -14.525 43.266 1.00 95.94 266 PHE A C 1
ATOM 2076 O O . PHE A 1 266 ? -37.020 -14.410 42.479 1.00 95.94 266 PHE A O 1
ATOM 2083 N N . THR A 1 267 ? -38.187 -15.660 43.928 1.00 95.75 267 THR A N 1
ATOM 2084 C CA . THR A 1 267 ? -37.373 -16.868 43.726 1.00 95.75 267 THR A CA 1
ATOM 2085 C C . THR A 1 267 ? -37.560 -17.413 42.310 1.00 95.75 267 THR A C 1
ATOM 2087 O O . THR A 1 267 ? -36.571 -17.669 41.627 1.00 95.75 267 THR A O 1
ATOM 2090 N N . GLU A 1 268 ? -38.802 -17.505 41.826 1.00 96.56 268 GLU A N 1
ATOM 2091 C CA . GLU A 1 268 ? -39.104 -17.922 40.449 1.00 96.56 268 GLU A CA 1
ATOM 2092 C C . GLU A 1 268 ? -38.487 -16.957 39.421 1.00 96.56 268 GLU A C 1
ATOM 2094 O O . GLU A 1 268 ? -37.868 -17.394 38.450 1.00 96.56 268 GLU A O 1
ATOM 2099 N N . GLN A 1 269 ? -38.552 -15.642 39.668 1.00 96.88 269 GLN A N 1
ATOM 2100 C CA . GLN A 1 269 ? -37.922 -14.644 38.799 1.00 96.88 269 GLN A CA 1
ATOM 2101 C C . GLN A 1 269 ? -36.390 -14.780 38.753 1.00 96.88 269 GLN A C 1
ATOM 2103 O O . GLN A 1 269 ? -35.785 -14.611 37.686 1.00 96.88 269 GLN A O 1
ATOM 2108 N N . ILE A 1 270 ? -35.749 -15.076 39.888 1.00 94.62 270 ILE A N 1
ATOM 2109 C CA . ILE A 1 270 ? -34.303 -15.325 39.955 1.00 94.62 270 ILE A CA 1
ATOM 2110 C C . ILE A 1 270 ? -33.952 -16.591 39.169 1.00 94.62 270 ILE A C 1
ATOM 2112 O O . ILE A 1 270 ? -33.056 -16.541 38.329 1.00 94.62 270 ILE A O 1
ATOM 2116 N N . GLU A 1 271 ? -34.690 -17.688 39.366 1.00 96.56 271 GLU A N 1
ATOM 2117 C CA . GLU A 1 271 ? -34.466 -18.946 38.644 1.00 96.56 271 GLU A CA 1
ATOM 2118 C C . GLU A 1 271 ? -34.622 -18.788 37.127 1.00 96.56 271 GLU A C 1
ATOM 2120 O O . GLU A 1 271 ? -33.822 -19.324 36.356 1.00 96.56 271 GLU A O 1
ATOM 2125 N N . ASP A 1 272 ? -35.628 -18.044 36.669 1.00 96.44 272 ASP A N 1
ATOM 2126 C CA . ASP A 1 272 ? -35.829 -17.797 35.242 1.00 96.44 272 ASP A CA 1
ATOM 2127 C C . ASP A 1 272 ? -34.750 -16.881 34.658 1.00 96.44 272 ASP A C 1
ATOM 2129 O O . ASP A 1 272 ? -34.260 -17.134 33.552 1.00 96.44 272 ASP A O 1
ATOM 2133 N N . SER A 1 273 ? -34.301 -15.882 35.423 1.00 93.25 273 SER A N 1
ATOM 2134 C CA . SER A 1 273 ? -33.153 -15.048 35.051 1.00 93.25 273 SER A CA 1
ATOM 2135 C C . SER A 1 273 ? -31.865 -15.876 34.963 1.00 93.25 273 SER A C 1
ATOM 2137 O O . SER A 1 273 ? -31.080 -15.700 34.031 1.00 93.25 273 SER A O 1
ATOM 2139 N N . ASP A 1 274 ? -31.651 -16.827 35.874 1.00 95.31 274 ASP A N 1
ATOM 2140 C CA . ASP A 1 274 ? -30.504 -17.740 35.843 1.00 95.31 274 ASP A CA 1
ATOM 2141 C C . ASP A 1 274 ? -30.549 -18.701 34.653 1.00 95.31 274 ASP A C 1
ATOM 2143 O O . ASP A 1 274 ? -29.529 -18.909 33.990 1.00 95.31 274 ASP A O 1
ATOM 2147 N N . LYS A 1 275 ? -31.729 -19.227 34.305 1.00 97.25 275 LYS A N 1
ATOM 2148 C CA . LYS A 1 275 ? -31.908 -20.027 33.081 1.00 97.25 275 LYS A CA 1
ATOM 2149 C C . LYS A 1 275 ? -31.603 -19.211 31.826 1.00 97.25 275 LYS A C 1
ATOM 2151 O O . LYS A 1 275 ? -30.975 -19.734 30.906 1.00 97.25 275 LYS A O 1
ATOM 2156 N N . GLN A 1 276 ? -32.029 -17.948 31.767 1.00 96.56 276 GLN A N 1
ATOM 2157 C CA . GLN A 1 276 ? -31.710 -17.059 30.644 1.00 96.56 276 GLN A CA 1
ATOM 2158 C C . GLN A 1 276 ? -30.206 -16.777 30.559 1.00 96.56 276 GLN A C 1
ATOM 2160 O O . GLN A 1 276 ? -29.623 -16.918 29.485 1.00 96.56 276 GLN A O 1
ATOM 2165 N N . ARG A 1 277 ? -29.556 -16.473 31.691 1.00 92.12 277 ARG A N 1
ATOM 2166 C CA . ARG A 1 277 ? -28.095 -16.304 31.766 1.00 92.12 277 ARG A CA 1
ATOM 2167 C C . ARG A 1 277 ? -27.348 -17.546 31.280 1.00 92.12 277 ARG A C 1
ATOM 2169 O O . ARG A 1 277 ? -26.375 -17.416 30.540 1.00 92.12 277 ARG A O 1
ATOM 2176 N N . ALA A 1 278 ? -27.800 -18.742 31.659 1.00 96.38 278 ALA A N 1
ATOM 2177 C CA . ALA A 1 278 ? -27.190 -19.996 31.225 1.00 96.38 278 ALA A CA 1
ATOM 2178 C C . ALA A 1 278 ? -27.309 -20.210 29.706 1.00 96.38 278 ALA A C 1
ATOM 2180 O O . ALA A 1 278 ? -26.308 -20.527 29.066 1.00 96.38 278 ALA A O 1
ATOM 2181 N N . LYS A 1 279 ? -28.494 -19.970 29.124 1.00 96.56 279 LYS A N 1
ATOM 2182 C CA . LYS A 1 279 ? -28.717 -20.074 27.671 1.00 96.56 279 LYS A CA 1
ATOM 2183 C C . LYS A 1 279 ? -27.848 -19.101 26.880 1.00 96.56 279 LYS A C 1
ATOM 2185 O O . LYS A 1 279 ? -27.155 -19.520 25.962 1.00 96.56 279 LYS A O 1
ATOM 2190 N N . LEU A 1 280 ? -27.817 -17.829 27.283 1.00 95.31 280 LEU A N 1
ATOM 2191 C CA . LEU A 1 280 ? -26.980 -16.817 26.629 1.00 95.31 280 LEU A CA 1
ATOM 2192 C C . LEU A 1 280 ? -25.490 -17.171 26.712 1.00 95.31 280 LEU A C 1
ATOM 2194 O O . LEU A 1 280 ? -24.740 -16.952 25.764 1.00 95.31 280 LEU A O 1
ATOM 2198 N N . LYS A 1 281 ? -25.047 -17.757 27.830 1.00 95.38 281 LYS A N 1
ATOM 2199 C CA . LYS A 1 281 ? -23.661 -18.210 27.990 1.00 95.38 281 LYS A CA 1
ATOM 2200 C C . LYS A 1 281 ? -23.318 -19.376 27.056 1.00 95.38 281 LYS A C 1
ATOM 2202 O O . LYS A 1 281 ? -22.203 -19.414 26.541 1.00 95.38 281 LYS A O 1
ATOM 2207 N N . GLU A 1 282 ? -24.249 -20.303 26.836 1.00 96.69 282 GLU A N 1
ATOM 2208 C CA . GLU A 1 282 ? -24.092 -21.415 25.888 1.00 96.69 282 GLU A CA 1
ATOM 2209 C C . GLU A 1 282 ? -24.085 -20.928 24.431 1.00 96.69 282 GLU A C 1
ATOM 2211 O O . GLU A 1 282 ? -23.206 -21.309 23.658 1.00 96.69 282 GLU A O 1
ATOM 2216 N N . GLU A 1 283 ? -25.004 -20.029 24.064 1.00 95.69 283 GLU A N 1
ATOM 2217 C CA . GLU A 1 283 ? -25.043 -19.395 22.739 1.00 95.69 283 GLU A CA 1
ATOM 2218 C C . GLU A 1 283 ? -23.739 -18.645 22.439 1.00 95.69 283 GLU A C 1
ATOM 2220 O O . GLU A 1 283 ? -23.135 -18.863 21.388 1.00 95.69 283 GLU A O 1
ATOM 2225 N N . LEU A 1 284 ? -23.235 -17.863 23.401 1.00 93.31 284 LEU A N 1
ATOM 2226 C CA . LEU A 1 284 ? -21.957 -17.160 23.282 1.00 93.31 284 LEU A CA 1
ATOM 2227 C C . LEU A 1 284 ? -20.773 -18.126 23.098 1.00 93.31 284 LEU A C 1
ATOM 2229 O O . LEU A 1 284 ? -19.838 -17.836 22.351 1.00 93.31 284 LEU A O 1
ATOM 2233 N N . GLU A 1 285 ? -20.769 -19.270 23.788 1.00 95.69 285 GLU A N 1
ATOM 2234 C CA . GLU A 1 285 ? -19.705 -20.270 23.641 1.00 95.69 285 GLU A CA 1
ATOM 2235 C C . GLU A 1 285 ? -19.746 -20.941 22.258 1.00 95.69 285 GLU A C 1
ATOM 2237 O O . GLU A 1 285 ? -18.699 -21.152 21.635 1.00 95.69 285 GLU A O 1
ATOM 2242 N N . ASN A 1 286 ? -20.946 -21.227 21.750 1.00 96.31 286 ASN A N 1
ATOM 2243 C CA . ASN A 1 286 ? -21.151 -21.778 20.413 1.00 96.31 286 ASN A CA 1
ATOM 2244 C C . ASN A 1 286 ? -20.741 -20.781 19.321 1.00 96.31 286 ASN A C 1
ATOM 2246 O O . ASN A 1 286 ? -20.017 -21.155 18.397 1.00 96.31 286 ASN A O 1
ATOM 2250 N N . GLU A 1 287 ? -21.107 -19.506 19.456 1.00 94.56 287 GLU A N 1
ATOM 2251 C CA . GLU A 1 287 ? -20.710 -18.455 18.517 1.00 94.56 287 GLU A CA 1
ATOM 2252 C C . GLU A 1 287 ? -19.188 -18.247 18.511 1.00 94.56 287 GLU A C 1
ATOM 2254 O O . GLU A 1 287 ? -18.579 -18.156 17.446 1.00 94.56 287 GLU A O 1
ATOM 2259 N N . LYS A 1 288 ? -18.529 -18.292 19.678 1.00 94.94 288 LYS A N 1
ATOM 2260 C CA . LYS A 1 288 ? -17.057 -18.270 19.766 1.00 94.94 288 LYS A CA 1
ATOM 2261 C C . LYS A 1 288 ? -16.409 -19.454 19.046 1.00 94.94 288 LYS A C 1
ATOM 2263 O O . LYS A 1 288 ? -15.390 -19.272 18.376 1.00 94.94 288 LYS A O 1
ATOM 2268 N N . LYS A 1 289 ? -16.973 -20.662 19.164 1.00 96.75 289 LYS A N 1
ATOM 2269 C CA . LYS A 1 289 ? -16.476 -21.858 18.458 1.00 96.75 289 LYS A CA 1
ATOM 2270 C C . LYS A 1 289 ? -16.637 -21.727 16.945 1.00 96.75 289 LYS A C 1
ATOM 2272 O O . LYS A 1 289 ? -15.697 -22.037 16.217 1.00 96.75 289 LYS A O 1
ATOM 2277 N N . GLU A 1 290 ? -17.787 -21.254 16.471 1.00 95.50 290 GLU A N 1
ATOM 2278 C CA . GLU A 1 290 ? -18.028 -21.041 15.039 1.00 95.50 290 GLU A CA 1
ATOM 2279 C C . GLU A 1 290 ? -17.158 -19.914 14.473 1.00 95.50 290 GLU A C 1
ATOM 2281 O O . GLU A 1 290 ? -16.541 -20.094 13.422 1.00 95.50 290 GLU A O 1
ATOM 2286 N N . ARG A 1 291 ? -16.989 -18.806 15.207 1.00 93.69 291 ARG A N 1
ATOM 2287 C CA . ARG A 1 291 ? -16.072 -17.724 14.825 1.00 93.69 291 ARG A CA 1
ATOM 2288 C C . ARG A 1 291 ? -14.634 -18.224 14.709 1.00 93.69 291 ARG A C 1
ATOM 2290 O O . ARG A 1 291 ? -13.984 -17.958 13.706 1.00 93.69 291 ARG A O 1
ATOM 2297 N N . LYS A 1 292 ? -14.168 -19.041 15.660 1.00 96.19 292 LYS A N 1
ATOM 2298 C CA . LYS A 1 292 ? -12.832 -19.651 15.596 1.00 96.19 292 LYS A CA 1
ATOM 2299 C C . LYS A 1 292 ? -12.655 -20.552 14.366 1.00 96.19 292 LYS A C 1
ATOM 2301 O O . LYS A 1 292 ? -11.626 -20.466 13.703 1.00 96.19 292 LYS A O 1
ATOM 2306 N N . LYS A 1 293 ? -13.650 -21.381 14.025 1.00 96.81 293 LYS A N 1
ATOM 2307 C CA . LYS A 1 293 ? -13.614 -22.203 12.798 1.00 96.81 293 LYS A CA 1
ATOM 2308 C C . LYS A 1 293 ? -13.591 -21.341 11.533 1.00 96.81 293 LYS A C 1
ATOM 2310 O O . LYS A 1 293 ? -12.883 -21.669 10.582 1.00 96.81 293 LYS A O 1
ATOM 2315 N N . ALA A 1 294 ? -14.364 -20.255 11.508 1.00 94.81 294 ALA A N 1
ATOM 2316 C CA . ALA A 1 294 ? -14.377 -19.316 10.392 1.00 94.81 294 ALA A CA 1
ATOM 2317 C C . ALA A 1 294 ? -13.020 -18.609 10.237 1.00 94.81 294 ALA A C 1
ATOM 2319 O O . ALA A 1 294 ? -12.501 -18.539 9.124 1.00 94.81 294 ALA A O 1
ATOM 2320 N N . ASP A 1 295 ? -12.407 -18.174 11.339 1.00 92.88 295 ASP A N 1
ATOM 2321 C CA . ASP A 1 295 ? -11.079 -17.556 11.347 1.00 92.88 295 ASP A CA 1
ATOM 2322 C C . ASP A 1 295 ? -9.990 -18.538 10.888 1.00 92.88 295 ASP A C 1
ATOM 2324 O O . ASP A 1 295 ? -9.129 -18.175 10.086 1.00 92.88 295 ASP A O 1
ATOM 2328 N N . GLU A 1 296 ? -10.046 -19.803 11.318 1.00 96.56 296 GLU A N 1
ATOM 2329 C CA . GLU A 1 296 ? -9.145 -20.862 10.842 1.00 96.56 296 GLU A CA 1
ATOM 2330 C C . GLU A 1 296 ? -9.297 -21.105 9.330 1.00 96.56 296 GLU A C 1
ATOM 2332 O O . GLU A 1 296 ? -8.294 -21.189 8.615 1.00 96.56 296 GLU A O 1
ATOM 2337 N N . LYS A 1 297 ? -10.534 -21.143 8.817 1.00 97.19 297 LYS A N 1
ATOM 2338 C CA . LYS A 1 297 ? -10.807 -21.278 7.378 1.00 97.19 297 LYS A CA 1
ATOM 2339 C C . LYS A 1 297 ? -10.303 -20.069 6.587 1.00 97.19 297 LYS A C 1
ATOM 2341 O O . LYS A 1 297 ? -9.661 -20.244 5.554 1.00 97.19 297 LYS A O 1
ATOM 2346 N N . ASN A 1 298 ? -10.546 -18.854 7.073 1.00 92.81 298 ASN A N 1
ATOM 2347 C CA . ASN A 1 298 ? -10.060 -17.629 6.438 1.00 92.81 298 ASN A CA 1
ATOM 2348 C C . ASN A 1 298 ? -8.529 -17.584 6.423 1.00 92.81 298 ASN A C 1
ATOM 2350 O O . ASN A 1 298 ? -7.932 -17.232 5.409 1.00 92.81 298 ASN A O 1
ATOM 2354 N N . ARG A 1 299 ? -7.879 -18.007 7.512 1.00 96.88 299 ARG A N 1
ATOM 2355 C CA . ARG A 1 299 ? -6.418 -18.097 7.589 1.00 96.88 299 ARG A CA 1
ATOM 2356 C C . ARG A 1 299 ? -5.843 -19.089 6.576 1.00 96.88 299 ARG A C 1
ATOM 2358 O O . ARG A 1 299 ? -4.797 -18.799 5.999 1.00 96.88 299 ARG A O 1
ATOM 2365 N N . ALA A 1 300 ? -6.517 -20.216 6.341 1.00 96.69 300 ALA A N 1
ATOM 2366 C CA . ALA A 1 300 ? -6.128 -21.170 5.302 1.00 96.69 300 ALA A CA 1
ATOM 2367 C C . ALA A 1 300 ? -6.236 -20.555 3.895 1.00 96.69 300 ALA A C 1
ATOM 2369 O O . ALA A 1 300 ? -5.269 -20.602 3.141 1.00 96.69 300 ALA A O 1
ATOM 2370 N N . VAL A 1 301 ? -7.347 -19.879 3.581 1.00 97.31 301 VAL A N 1
ATOM 2371 C CA . VAL A 1 301 ? -7.533 -19.193 2.286 1.00 97.31 301 VAL A CA 1
ATOM 2372 C C . VAL A 1 301 ? -6.482 -18.099 2.068 1.00 97.31 301 VAL A C 1
ATOM 2374 O O . VAL A 1 301 ? -5.932 -17.969 0.979 1.00 97.31 301 VAL A O 1
ATOM 2377 N N . VAL A 1 302 ? -6.151 -17.323 3.104 1.00 94.75 302 VAL A N 1
ATOM 2378 C CA . VAL A 1 302 ? -5.088 -16.306 3.025 1.00 94.75 302 VAL A CA 1
ATOM 2379 C C . VAL A 1 302 ? -3.722 -16.942 2.742 1.00 94.75 302 VAL A C 1
ATOM 2381 O O . VAL A 1 302 ? -2.922 -16.353 2.015 1.00 94.75 302 VAL A O 1
ATOM 2384 N N . ALA A 1 303 ? -3.442 -18.128 3.289 1.00 95.62 303 ALA A N 1
ATOM 2385 C CA . ALA A 1 303 ? -2.208 -18.854 3.000 1.00 95.62 303 ALA A CA 1
ATOM 2386 C C . ALA A 1 303 ? -2.159 -19.334 1.539 1.00 95.62 303 ALA A C 1
ATOM 2388 O O . ALA A 1 303 ? -1.160 -19.088 0.868 1.00 95.62 303 ALA A O 1
ATOM 2389 N N . GLU A 1 304 ? -3.248 -19.914 1.026 1.00 96.06 304 GLU A N 1
ATOM 2390 C CA . GLU A 1 304 ? -3.361 -20.346 -0.377 1.00 96.06 304 GLU A CA 1
ATOM 2391 C C . GLU A 1 304 ? -3.179 -19.170 -1.351 1.00 96.06 304 GLU A C 1
ATOM 2393 O O . GLU A 1 304 ? -2.346 -19.226 -2.254 1.00 96.06 304 GLU A O 1
ATOM 2398 N N . LEU A 1 305 ? -3.868 -18.047 -1.119 1.00 95.88 305 LEU A N 1
ATOM 2399 C CA . LEU A 1 305 ? -3.726 -16.840 -1.945 1.00 95.88 305 LEU A CA 1
ATOM 2400 C C . LEU A 1 305 ? -2.304 -16.266 -1.914 1.00 95.88 305 LEU A C 1
ATOM 2402 O O . LEU A 1 305 ? -1.838 -15.680 -2.894 1.00 95.88 305 LEU A O 1
ATOM 2406 N N . LYS A 1 306 ? -1.595 -16.415 -0.791 1.00 96.62 306 LYS A N 1
ATOM 2407 C CA . LYS A 1 306 ? -0.201 -15.982 -0.678 1.00 96.62 306 LYS A CA 1
ATOM 2408 C C . LYS A 1 306 ? 0.722 -16.855 -1.528 1.00 96.62 306 LYS A C 1
ATOM 2410 O O . LYS A 1 306 ? 1.587 -16.308 -2.209 1.00 96.62 306 LYS A O 1
ATOM 2415 N N . GLU A 1 307 ? 0.513 -18.170 -1.531 1.00 97.81 307 GLU A N 1
ATOM 2416 C CA . GLU A 1 307 ? 1.244 -19.096 -2.404 1.00 97.81 307 GLU A CA 1
ATOM 2417 C C . GLU A 1 307 ? 0.978 -18.795 -3.887 1.00 97.81 307 GLU A C 1
ATOM 2419 O O . GLU A 1 307 ? 1.923 -18.692 -4.671 1.00 97.81 307 GLU A O 1
ATOM 2424 N N . GLU A 1 308 ? -0.281 -18.552 -4.270 1.00 97.19 308 GLU A N 1
ATOM 2425 C CA . GLU A 1 308 ? -0.637 -18.139 -5.634 1.00 97.19 308 GLU A CA 1
ATOM 2426 C C . GLU A 1 308 ? 0.030 -16.814 -6.032 1.00 97.19 308 GLU A C 1
ATOM 2428 O O . GLU A 1 308 ? 0.583 -16.692 -7.128 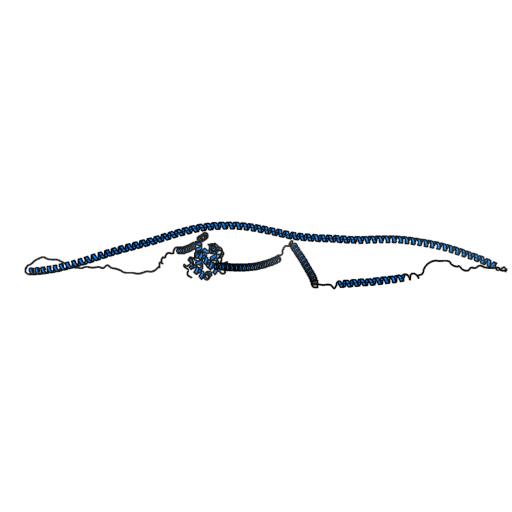1.00 97.19 308 GLU A O 1
ATOM 2433 N N . MET A 1 309 ? 0.040 -15.821 -5.137 1.00 96.00 309 MET A N 1
ATOM 2434 C CA . MET A 1 309 ? 0.715 -14.545 -5.378 1.00 96.00 309 MET A CA 1
ATOM 2435 C C . MET A 1 309 ? 2.226 -14.734 -5.582 1.00 96.00 309 MET A C 1
ATOM 2437 O O . MET A 1 309 ? 2.818 -14.079 -6.444 1.00 96.00 309 MET A O 1
ATOM 2441 N N . ASP A 1 310 ? 2.868 -15.607 -4.807 1.00 96.94 310 ASP A N 1
ATOM 2442 C CA . ASP A 1 310 ? 4.301 -15.869 -4.933 1.00 96.94 310 ASP A CA 1
ATOM 2443 C C . ASP A 1 310 ? 4.632 -16.607 -6.243 1.00 96.94 310 ASP A C 1
ATOM 2445 O O . ASP A 1 310 ? 5.604 -16.243 -6.917 1.00 96.94 310 ASP A O 1
ATOM 2449 N N . LEU A 1 311 ? 3.776 -17.541 -6.679 1.00 97.81 311 LEU A N 1
ATOM 2450 C CA . LEU A 1 311 ? 3.862 -18.158 -8.009 1.00 97.81 311 LEU A CA 1
ATOM 2451 C C . LEU A 1 311 ? 3.709 -17.119 -9.128 1.00 97.81 311 LEU A C 1
ATOM 2453 O O . LEU A 1 311 ? 4.518 -17.088 -10.058 1.00 97.81 311 LEU A O 1
ATOM 2457 N N . LEU A 1 312 ? 2.731 -16.213 -9.027 1.00 96.00 312 LEU A N 1
ATOM 2458 C CA . LEU A 1 312 ? 2.539 -15.138 -10.007 1.00 96.00 312 LEU A CA 1
ATOM 2459 C C . LEU A 1 312 ? 3.729 -14.174 -10.051 1.00 96.00 312 LEU A C 1
ATOM 2461 O O . LEU A 1 312 ? 4.135 -13.746 -11.132 1.00 96.00 312 LEU A O 1
ATOM 2465 N N . LYS A 1 313 ? 4.343 -13.854 -8.907 1.00 97.25 313 LYS A N 1
ATOM 2466 C CA . LYS A 1 313 ? 5.573 -13.046 -8.862 1.00 97.25 313 LYS A CA 1
ATOM 2467 C C . LYS A 1 313 ? 6.744 -13.755 -9.534 1.00 97.25 313 LYS A C 1
ATOM 2469 O O . LYS A 1 313 ? 7.524 -13.106 -10.234 1.00 97.25 313 LYS A O 1
ATOM 2474 N N . GLN A 1 314 ? 6.892 -15.063 -9.328 1.00 97.25 314 GLN A N 1
ATOM 2475 C CA . GLN A 1 314 ? 7.912 -15.853 -10.016 1.00 97.25 314 GLN A CA 1
ATOM 2476 C C . GLN A 1 314 ? 7.679 -15.838 -11.531 1.00 97.25 314 GLN A C 1
ATOM 2478 O O . GLN A 1 314 ? 8.618 -15.610 -12.298 1.00 97.25 314 GLN A O 1
ATOM 2483 N N . GLU A 1 315 ? 6.430 -16.004 -11.956 1.00 95.50 315 GLU A N 1
ATOM 2484 C CA . GLU A 1 315 ? 6.051 -15.987 -13.363 1.00 95.50 315 GLU A CA 1
ATOM 2485 C C . GLU A 1 315 ? 6.265 -14.605 -13.999 1.00 95.50 315 GLU A C 1
ATOM 2487 O O . GLU A 1 315 ? 6.827 -14.507 -15.088 1.00 95.50 315 GLU A O 1
ATOM 2492 N N . ALA A 1 316 ? 5.961 -13.518 -13.285 1.00 96.00 316 ALA A N 1
ATOM 2493 C CA . ALA A 1 316 ? 6.253 -12.154 -13.727 1.00 96.00 316 ALA A CA 1
ATOM 2494 C C . ALA A 1 316 ? 7.761 -11.916 -13.937 1.00 96.00 316 ALA A C 1
ATOM 2496 O O . ALA A 1 316 ? 8.169 -11.321 -14.937 1.00 96.00 316 ALA A O 1
ATOM 2497 N N . ARG A 1 317 ? 8.622 -12.435 -13.047 1.00 97.25 317 ARG A N 1
ATOM 2498 C CA . ARG A 1 317 ? 10.089 -12.380 -13.226 1.00 97.25 317 ARG A CA 1
ATOM 2499 C C . ARG A 1 317 ? 10.542 -13.164 -14.460 1.00 97.25 317 ARG A C 1
ATOM 2501 O O . ARG A 1 317 ? 11.431 -12.715 -15.191 1.00 97.25 317 ARG A O 1
ATOM 2508 N N . ARG A 1 318 ? 9.928 -14.325 -14.711 1.00 98.00 318 ARG A N 1
ATOM 2509 C CA . ARG A 1 318 ? 10.189 -15.144 -15.904 1.00 98.00 318 ARG A CA 1
ATOM 2510 C C . ARG A 1 318 ? 9.801 -14.395 -17.179 1.00 98.00 318 ARG A C 1
ATOM 2512 O O . ARG A 1 318 ? 10.596 -14.360 -18.117 1.00 98.00 318 ARG A O 1
ATOM 2519 N N . VAL A 1 319 ? 8.628 -13.760 -17.194 1.00 97.81 319 VAL A N 1
ATOM 2520 C CA . VAL A 1 319 ? 8.154 -12.925 -18.310 1.00 97.81 319 VAL A CA 1
ATOM 2521 C C . VAL A 1 319 ? 9.115 -11.769 -18.568 1.00 97.81 319 VAL A C 1
ATOM 2523 O O . VAL A 1 319 ? 9.579 -11.634 -19.694 1.00 97.81 319 VAL A O 1
ATOM 2526 N N . SER A 1 320 ? 9.523 -11.022 -17.539 1.00 97.62 320 SER A N 1
ATOM 2527 C CA . SER A 1 320 ? 10.489 -9.923 -17.692 1.00 97.62 320 SER A CA 1
ATOM 2528 C C . SER A 1 320 ? 11.818 -10.389 -18.307 1.00 97.62 320 SER A C 1
ATOM 2530 O O . SER A 1 320 ? 12.372 -9.743 -19.198 1.00 97.62 320 SER A O 1
ATOM 2532 N N . THR A 1 321 ? 12.306 -11.569 -17.912 1.00 97.62 321 THR A N 1
ATOM 2533 C CA . THR A 1 321 ? 13.514 -12.160 -18.511 1.00 97.62 321 THR A CA 1
ATOM 2534 C C . THR A 1 321 ? 13.311 -12.484 -19.994 1.00 97.62 321 THR A C 1
ATOM 2536 O O . THR A 1 321 ? 14.194 -12.228 -20.815 1.00 97.62 321 THR A O 1
ATOM 2539 N N . LEU A 1 322 ? 12.148 -13.033 -20.356 1.00 97.62 322 LEU A N 1
ATOM 2540 C CA . LEU A 1 322 ? 11.805 -13.312 -21.750 1.00 97.62 322 LEU A CA 1
ATOM 2541 C C . LEU A 1 322 ? 11.639 -12.033 -22.576 1.00 97.62 322 LEU A C 1
ATOM 2543 O O . LEU A 1 322 ? 12.093 -12.000 -23.715 1.00 97.62 322 LEU A O 1
ATOM 2547 N N . GLU A 1 323 ? 11.057 -10.974 -22.021 1.00 96.81 323 GLU A N 1
ATOM 2548 C CA . GLU A 1 323 ? 10.939 -9.673 -22.689 1.00 96.81 323 GLU A CA 1
ATOM 2549 C C . GLU A 1 323 ? 12.313 -9.093 -23.035 1.00 96.81 323 GLU A C 1
ATOM 2551 O O . GLU A 1 323 ? 12.533 -8.652 -24.165 1.00 96.81 323 GLU A O 1
ATOM 2556 N N . VAL A 1 324 ? 13.277 -9.178 -22.111 1.00 97.88 324 VAL A N 1
ATOM 2557 C CA . VAL A 1 324 ? 14.669 -8.778 -22.373 1.00 97.88 324 VAL A CA 1
ATOM 2558 C C . VAL A 1 324 ? 15.278 -9.616 -23.501 1.00 97.88 324 VAL A C 1
ATOM 2560 O O . VAL A 1 324 ? 15.932 -9.073 -24.395 1.00 97.88 324 VAL A O 1
ATOM 2563 N N . GLN A 1 325 ? 15.048 -10.933 -23.517 1.00 97.62 325 GLN A N 1
ATOM 2564 C CA . GLN A 1 325 ? 15.523 -11.791 -24.608 1.00 97.62 325 GLN A CA 1
ATOM 2565 C C . GLN A 1 325 ? 14.892 -11.414 -25.954 1.00 97.62 325 GLN A C 1
ATOM 2567 O O . GLN A 1 325 ? 15.606 -11.304 -26.951 1.00 97.62 325 GLN A O 1
ATOM 2572 N N . VAL A 1 326 ? 13.581 -11.169 -25.990 1.00 98.06 326 VAL A N 1
ATOM 2573 C CA . VAL A 1 326 ? 12.867 -10.721 -27.195 1.00 98.06 326 VAL A CA 1
ATOM 2574 C C . VAL A 1 326 ? 13.437 -9.399 -27.698 1.00 98.06 326 VAL A C 1
ATOM 2576 O O . VAL A 1 326 ? 13.701 -9.265 -28.894 1.00 98.06 326 VAL A O 1
ATOM 2579 N N . GLN A 1 327 ? 13.703 -8.447 -26.803 1.00 97.50 327 GLN A N 1
ATOM 2580 C CA . GLN A 1 327 ? 14.296 -7.168 -27.175 1.00 97.50 327 GLN A CA 1
ATOM 2581 C C . GLN A 1 327 ? 15.707 -7.343 -27.752 1.00 97.50 327 GLN A C 1
ATOM 2583 O O . GLN A 1 327 ? 16.025 -6.748 -28.781 1.00 97.50 327 GLN A O 1
ATOM 2588 N N . ASN A 1 328 ? 16.523 -8.231 -27.176 1.00 98.00 328 ASN A N 1
ATOM 2589 C CA . ASN A 1 328 ? 17.841 -8.566 -27.718 1.00 98.00 328 ASN A CA 1
ATOM 2590 C C . ASN A 1 328 ? 17.753 -9.178 -29.126 1.00 98.00 328 ASN A C 1
ATOM 2592 O O . ASN A 1 328 ? 18.529 -8.812 -30.011 1.00 98.00 328 ASN A O 1
ATOM 2596 N N . TYR A 1 329 ? 16.808 -10.093 -29.363 1.00 98.06 329 TYR A N 1
ATOM 2597 C CA . TYR A 1 329 ? 16.593 -10.663 -30.697 1.00 98.06 329 TYR A CA 1
ATOM 2598 C C . TYR A 1 329 ? 16.089 -9.624 -31.700 1.00 98.06 329 TYR A C 1
ATOM 2600 O O . TYR A 1 329 ? 16.514 -9.639 -32.855 1.00 98.06 329 TYR A O 1
ATOM 2608 N N . LYS A 1 330 ? 15.240 -8.689 -31.266 1.00 98.06 330 LYS A N 1
ATOM 2609 C CA . LYS A 1 330 ? 14.782 -7.571 -32.093 1.00 98.06 330 LYS A CA 1
ATOM 2610 C C . LYS A 1 330 ? 15.949 -6.680 -32.524 1.00 98.06 330 LYS A C 1
ATOM 2612 O O . LYS A 1 330 ? 16.061 -6.387 -33.711 1.00 98.06 330 LYS A O 1
ATOM 2617 N N . THR A 1 331 ? 16.853 -6.328 -31.607 1.00 97.44 331 THR A N 1
ATOM 2618 C CA . THR A 1 331 ? 18.074 -5.570 -31.932 1.00 97.44 331 THR A CA 1
ATOM 2619 C C . THR A 1 331 ? 18.939 -6.322 -32.945 1.00 97.44 331 THR A C 1
ATOM 2621 O O . THR A 1 331 ? 19.284 -5.770 -33.990 1.00 97.44 331 THR A O 1
ATOM 2624 N N . LYS A 1 332 ? 19.193 -7.618 -32.724 1.00 97.56 332 LYS A N 1
ATOM 2625 C CA . LYS A 1 332 ? 19.948 -8.449 -33.681 1.00 97.56 332 LYS A CA 1
ATOM 2626 C C . LYS A 1 332 ? 19.299 -8.498 -35.065 1.00 97.56 332 LYS A C 1
ATOM 2628 O O . LYS A 1 332 ? 19.997 -8.451 -36.072 1.00 97.56 332 LYS A O 1
ATOM 2633 N N . LEU A 1 333 ? 17.970 -8.573 -35.141 1.00 97.00 333 LEU A N 1
ATOM 2634 C CA . LEU A 1 333 ? 17.251 -8.527 -36.417 1.00 97.00 333 LEU A CA 1
ATOM 2635 C C . LEU A 1 333 ? 17.426 -7.180 -37.126 1.00 97.00 333 LEU A C 1
ATOM 2637 O O . LEU A 1 333 ? 17.629 -7.165 -38.339 1.00 97.00 333 LEU A O 1
ATOM 2641 N N . THR A 1 334 ? 17.394 -6.062 -36.395 1.00 96.25 334 THR A N 1
ATOM 2642 C CA . THR A 1 334 ? 17.649 -4.737 -36.985 1.00 96.25 334 THR A CA 1
ATOM 2643 C C . THR A 1 334 ? 19.084 -4.593 -37.495 1.00 96.25 334 THR A C 1
ATOM 2645 O O . THR A 1 334 ? 19.291 -4.082 -38.594 1.00 96.25 334 THR A O 1
ATOM 2648 N N . GLU A 1 335 ? 20.070 -5.118 -36.764 1.00 96.56 335 GLU A N 1
ATOM 2649 C CA . GLU A 1 335 ? 21.470 -5.150 -37.201 1.00 96.56 335 GLU A CA 1
ATOM 2650 C C . GLU A 1 335 ? 21.649 -6.015 -38.454 1.00 96.56 335 GLU A C 1
ATOM 2652 O O . GLU A 1 335 ? 22.295 -5.593 -39.412 1.00 96.56 335 GLU A O 1
ATOM 2657 N N . MET A 1 336 ? 21.026 -7.197 -38.491 1.00 96.88 336 MET A N 1
ATOM 2658 C CA . MET A 1 336 ? 21.032 -8.072 -39.666 1.00 96.88 336 MET A CA 1
ATOM 2659 C C . MET A 1 336 ? 20.386 -7.411 -40.887 1.00 96.88 336 MET A C 1
ATOM 2661 O O . MET A 1 336 ? 20.895 -7.555 -41.998 1.00 96.88 336 MET A O 1
ATOM 2665 N N . ALA A 1 337 ? 19.291 -6.668 -40.702 1.00 95.31 337 ALA A N 1
ATOM 2666 C CA . ALA A 1 337 ? 18.665 -5.907 -41.779 1.00 95.31 337 ALA A CA 1
ATOM 2667 C C . ALA A 1 337 ? 19.612 -4.823 -42.327 1.00 95.31 337 ALA A C 1
ATOM 2669 O O . ALA A 1 337 ? 19.791 -4.734 -43.541 1.00 95.31 337 ALA A O 1
ATOM 2670 N N . ALA A 1 338 ? 20.288 -4.074 -41.450 1.00 95.94 338 ALA A N 1
ATOM 2671 C CA . ALA A 1 338 ? 21.273 -3.064 -41.844 1.00 95.94 338 ALA A CA 1
ATOM 2672 C C . ALA A 1 338 ? 22.507 -3.673 -42.538 1.00 95.94 338 ALA A C 1
ATOM 2674 O O . ALA A 1 338 ? 23.022 -3.117 -43.508 1.00 95.94 338 ALA A O 1
ATOM 2675 N N . LEU A 1 339 ? 22.984 -4.835 -42.077 1.00 96.44 339 LEU A N 1
ATOM 2676 C CA . LEU A 1 339 ? 24.061 -5.575 -42.741 1.00 96.44 339 LEU A CA 1
ATOM 2677 C C . LEU A 1 339 ? 23.647 -6.040 -44.135 1.00 96.44 339 LEU A C 1
ATOM 2679 O O . LEU A 1 339 ? 24.438 -5.930 -45.069 1.00 96.44 339 LEU A O 1
ATOM 2683 N N . LYS A 1 340 ? 22.409 -6.518 -44.293 1.00 96.94 340 LYS A N 1
ATOM 2684 C CA . LYS A 1 340 ? 21.870 -6.909 -45.598 1.00 96.94 340 LYS A CA 1
ATOM 2685 C C . LYS A 1 340 ? 21.795 -5.716 -46.550 1.00 96.94 340 LYS A C 1
ATOM 2687 O O . LYS A 1 340 ? 22.180 -5.850 -47.705 1.00 96.94 340 LYS A O 1
ATOM 2692 N N . GLU A 1 341 ? 21.375 -4.548 -46.070 1.00 96.50 341 GLU A N 1
ATOM 2693 C CA . GLU A 1 341 ? 21.379 -3.317 -46.867 1.00 96.50 341 GLU A CA 1
ATOM 2694 C C . GLU A 1 341 ? 22.801 -2.939 -47.312 1.00 96.50 341 GLU A C 1
ATOM 2696 O O . GLU A 1 341 ? 23.048 -2.760 -48.506 1.00 96.50 341 GLU A O 1
ATOM 2701 N N . LYS A 1 342 ? 23.773 -2.932 -46.389 1.00 95.75 342 LYS A N 1
ATOM 2702 C CA . LYS A 1 342 ? 25.191 -2.714 -46.730 1.00 95.75 342 LYS A CA 1
ATOM 2703 C C . LYS A 1 342 ? 25.715 -3.739 -47.737 1.00 95.75 342 LYS A C 1
ATOM 2705 O O . LYS A 1 342 ? 26.447 -3.368 -48.648 1.00 95.75 342 LYS A O 1
ATOM 2710 N N . MET A 1 343 ? 25.337 -5.010 -47.600 1.00 95.62 343 MET A N 1
ATOM 2711 C CA . MET A 1 343 ? 25.710 -6.065 -48.545 1.00 95.62 343 MET A CA 1
ATOM 2712 C C . MET A 1 343 ? 25.164 -5.763 -49.944 1.00 95.62 343 MET A C 1
ATOM 2714 O O . MET A 1 343 ? 25.934 -5.772 -50.898 1.00 95.62 343 MET A O 1
ATOM 2718 N N . THR A 1 344 ? 23.886 -5.387 -50.064 1.00 96.12 344 THR A N 1
ATOM 2719 C CA . THR A 1 344 ? 23.301 -5.007 -51.363 1.00 96.12 344 THR A CA 1
ATOM 2720 C C . THR A 1 344 ? 23.950 -3.758 -51.966 1.00 96.12 344 THR A C 1
ATOM 2722 O O . THR A 1 344 ? 24.152 -3.695 -53.177 1.00 96.12 344 THR A O 1
ATOM 2725 N N . GLN A 1 345 ? 24.339 -2.777 -51.140 1.00 95.62 345 GLN A N 1
ATOM 2726 C CA . GLN A 1 345 ? 25.075 -1.593 -51.596 1.00 95.62 345 GLN A CA 1
ATOM 2727 C C . GLN A 1 345 ? 26.462 -1.964 -52.136 1.00 95.62 345 GLN A C 1
ATOM 2729 O O . GLN A 1 345 ? 26.848 -1.489 -53.203 1.00 95.62 345 GLN A O 1
ATOM 2734 N N . LEU A 1 346 ? 27.193 -2.840 -51.440 1.00 95.94 346 LEU A N 1
ATOM 2735 C CA . LEU A 1 346 ? 28.494 -3.338 -51.895 1.00 95.94 346 LEU A CA 1
ATOM 2736 C C . LEU A 1 346 ? 28.375 -4.166 -53.180 1.00 95.94 346 LEU A C 1
ATOM 2738 O O . LEU A 1 346 ? 29.210 -4.030 -54.070 1.00 95.94 346 LEU A O 1
ATOM 2742 N N . GLU A 1 347 ? 27.336 -4.990 -53.316 1.00 95.25 347 GLU A N 1
ATOM 2743 C CA . GLU A 1 347 ? 27.050 -5.735 -54.549 1.00 95.25 347 GLU A CA 1
ATOM 2744 C C . GLU A 1 347 ? 26.786 -4.794 -55.733 1.00 95.25 347 GLU A C 1
ATOM 2746 O O . GLU A 1 347 ? 27.370 -4.973 -56.804 1.00 95.25 347 GLU A O 1
ATOM 2751 N N . LEU A 1 348 ? 25.968 -3.752 -55.537 1.00 95.56 348 LEU A N 1
ATOM 2752 C CA . LEU A 1 348 ? 25.727 -2.700 -56.533 1.00 95.56 348 LEU A CA 1
ATOM 2753 C C . LEU A 1 348 ? 27.014 -1.956 -56.903 1.00 95.56 348 LEU A C 1
ATOM 2755 O O . LEU A 1 348 ? 27.267 -1.714 -58.083 1.00 95.56 348 LEU A O 1
ATOM 2759 N N . GLN A 1 349 ? 27.844 -1.622 -55.914 1.00 96.31 349 GLN A N 1
ATOM 2760 C CA . GLN A 1 349 ? 29.116 -0.944 -56.141 1.00 96.31 349 GLN A CA 1
ATOM 2761 C C . GLN A 1 349 ? 30.099 -1.828 -56.921 1.00 96.31 349 GLN A C 1
ATOM 2763 O O . GLN A 1 349 ? 30.724 -1.357 -57.868 1.00 96.31 349 GLN A O 1
ATOM 2768 N N . ASN A 1 350 ? 30.203 -3.114 -56.577 1.00 94.31 350 ASN A N 1
ATOM 2769 C CA . ASN A 1 350 ? 31.019 -4.079 -57.315 1.00 94.31 350 ASN A CA 1
ATOM 2770 C C . ASN A 1 350 ? 30.531 -4.253 -58.752 1.00 94.31 350 ASN A C 1
ATOM 2772 O O . ASN A 1 350 ? 31.352 -4.299 -59.665 1.00 94.31 350 ASN A O 1
ATOM 2776 N N . LYS A 1 351 ? 29.211 -4.296 -58.970 1.00 95.81 351 LYS A N 1
ATOM 2777 C CA . LYS A 1 351 ? 28.643 -4.319 -60.320 1.00 95.81 351 LYS A CA 1
ATOM 2778 C C . LYS A 1 351 ? 29.040 -3.068 -61.107 1.00 95.81 351 LYS A C 1
ATOM 2780 O O . LYS A 1 351 ? 29.534 -3.200 -62.216 1.00 95.81 351 LYS A O 1
ATOM 2785 N N . ALA A 1 352 ? 28.927 -1.883 -60.508 1.00 94.56 352 ALA A N 1
ATOM 2786 C CA . ALA A 1 352 ? 29.350 -0.639 -61.148 1.00 94.56 352 ALA A CA 1
ATOM 2787 C C . ALA A 1 352 ? 30.859 -0.610 -61.459 1.00 94.56 352 ALA A C 1
ATOM 2789 O O . ALA A 1 352 ? 31.262 -0.084 -62.494 1.00 94.56 352 ALA A O 1
ATOM 2790 N N . TYR A 1 353 ? 31.709 -1.175 -60.592 1.00 94.56 353 TYR A N 1
ATOM 2791 C CA . TYR A 1 353 ? 33.135 -1.333 -60.891 1.00 94.56 353 TYR A CA 1
ATOM 2792 C C . TYR A 1 353 ? 33.377 -2.294 -62.057 1.00 94.56 353 TYR A C 1
ATOM 2794 O O . TYR A 1 353 ? 34.181 -1.974 -62.928 1.00 94.56 353 TYR A O 1
ATOM 2802 N N . MET A 1 354 ? 32.679 -3.432 -62.099 1.00 93.62 354 MET A N 1
ATOM 2803 C CA . MET A 1 354 ? 32.755 -4.366 -63.225 1.00 93.62 354 MET A CA 1
ATOM 2804 C C . MET A 1 354 ? 32.293 -3.712 -64.530 1.00 93.62 354 MET A C 1
ATOM 2806 O O . MET A 1 354 ? 32.995 -3.828 -65.527 1.00 93.62 354 MET A O 1
ATOM 2810 N N . ASP A 1 355 ? 31.181 -2.971 -64.517 1.00 92.56 355 ASP A N 1
ATOM 2811 C CA . ASP A 1 355 ? 30.673 -2.251 -65.691 1.00 92.56 355 ASP A CA 1
ATOM 2812 C C . ASP A 1 355 ? 31.706 -1.224 -66.197 1.00 92.56 355 ASP A C 1
ATOM 2814 O O . ASP A 1 355 ? 32.008 -1.199 -67.386 1.00 92.56 355 ASP A O 1
ATOM 2818 N N . ARG A 1 356 ? 32.355 -0.460 -65.301 1.00 93.12 356 ARG A N 1
ATOM 2819 C CA . ARG A 1 356 ? 33.453 0.460 -65.671 1.00 93.12 356 ARG A CA 1
ATOM 2820 C C . ARG A 1 356 ? 34.676 -0.250 -66.249 1.00 93.12 356 ARG A C 1
ATOM 2822 O O . ARG A 1 356 ? 35.332 0.298 -67.129 1.00 93.12 356 ARG A O 1
ATOM 2829 N N . ILE A 1 357 ? 35.027 -1.428 -65.730 1.00 88.31 357 ILE A N 1
ATOM 2830 C CA . ILE A 1 357 ? 36.130 -2.227 -66.282 1.00 88.31 357 ILE A CA 1
ATOM 2831 C C . ILE A 1 357 ? 35.770 -2.674 -67.698 1.00 88.31 357 ILE A C 1
ATOM 2833 O O . ILE A 1 357 ? 36.581 -2.495 -68.600 1.00 88.31 357 ILE A O 1
ATOM 2837 N N . VAL A 1 358 ? 34.554 -3.183 -67.907 1.00 88.06 358 VAL A N 1
ATOM 2838 C CA . VAL A 1 358 ? 34.067 -3.601 -69.230 1.00 88.06 358 VAL A CA 1
ATOM 2839 C C . VAL A 1 358 ? 34.021 -2.420 -70.208 1.00 88.06 358 VAL A C 1
ATOM 2841 O O . VAL A 1 358 ? 34.443 -2.563 -71.354 1.00 88.06 358 VAL A O 1
ATOM 2844 N N . GLU A 1 359 ? 33.569 -1.241 -69.776 1.00 85.56 359 GLU A N 1
ATOM 2845 C CA . GLU A 1 359 ? 33.624 -0.010 -70.579 1.00 85.56 359 GLU A CA 1
ATOM 2846 C C . GLU A 1 359 ? 35.071 0.365 -70.938 1.00 85.56 359 GLU A C 1
ATOM 2848 O O . GLU A 1 359 ? 35.375 0.608 -72.105 1.00 85.56 359 GLU A O 1
ATOM 2853 N N . GLY A 1 360 ? 35.994 0.322 -69.973 1.00 83.81 360 GLY A N 1
ATOM 2854 C CA . GLY A 1 360 ? 37.418 0.560 -70.225 1.00 83.81 360 GLY A CA 1
ATOM 2855 C C . GLY A 1 360 ? 38.056 -0.476 -71.163 1.00 83.81 360 GLY A C 1
ATOM 2856 O O . GLY A 1 360 ? 38.928 -0.141 -71.968 1.00 83.81 360 GLY A O 1
ATOM 2857 N N . GLU A 1 361 ? 37.613 -1.733 -71.115 1.00 81.19 361 GLU A N 1
ATOM 2858 C CA . GLU A 1 361 ? 38.002 -2.767 -72.079 1.00 81.19 361 GLU A CA 1
ATOM 2859 C C . GLU A 1 361 ? 37.444 -2.476 -73.482 1.00 81.19 361 GLU A C 1
ATOM 2861 O O . GLU A 1 361 ? 38.156 -2.665 -74.471 1.00 81.19 361 GLU A O 1
ATOM 2866 N N . ALA A 1 362 ? 36.219 -1.956 -73.602 1.00 77.19 362 ALA A N 1
ATOM 2867 C CA . ALA A 1 362 ? 35.665 -1.514 -74.882 1.00 77.19 362 ALA A CA 1
ATOM 2868 C C . ALA A 1 362 ? 36.446 -0.319 -75.465 1.00 77.19 362 ALA A C 1
ATOM 2870 O O . ALA A 1 362 ? 36.768 -0.311 -76.657 1.00 77.19 362 ALA A O 1
ATOM 2871 N N . ASP A 1 363 ? 36.851 0.637 -74.629 1.00 77.50 363 ASP A N 1
ATOM 2872 C CA . ASP A 1 363 ? 37.733 1.739 -75.032 1.00 77.50 363 ASP A CA 1
ATOM 2873 C C . ASP A 1 363 ? 39.119 1.233 -75.468 1.00 77.50 363 ASP A C 1
ATOM 2875 O O . ASP A 1 363 ? 39.707 1.744 -76.428 1.00 77.50 363 ASP A O 1
ATOM 2879 N N . SER A 1 364 ? 39.623 0.162 -74.844 1.00 75.56 364 SER A N 1
ATOM 2880 C CA . SER A 1 364 ? 40.839 -0.538 -75.281 1.00 75.56 364 SER A CA 1
ATOM 2881 C C . SER A 1 364 ? 40.681 -1.171 -76.672 1.00 75.56 364 SER A C 1
ATOM 2883 O O . SER A 1 364 ? 41.609 -1.131 -77.485 1.00 75.56 364 SER A O 1
ATOM 2885 N N . VAL A 1 365 ? 39.492 -1.671 -77.030 1.00 72.56 365 VAL A N 1
ATOM 2886 C CA . VAL A 1 365 ? 39.197 -2.097 -78.413 1.00 72.56 365 VAL A CA 1
ATOM 2887 C C . VAL A 1 365 ? 39.254 -0.909 -79.384 1.00 72.56 365 VAL A C 1
ATOM 2889 O O . VAL A 1 365 ? 39.805 -1.037 -80.482 1.00 72.56 365 VAL A O 1
ATOM 2892 N N . GLY A 1 366 ? 38.780 0.272 -78.976 1.00 74.38 366 GLY A N 1
ATOM 2893 C CA . GLY A 1 366 ? 38.986 1.522 -79.718 1.00 74.38 366 GLY A CA 1
ATOM 2894 C C . GLY A 1 366 ? 40.472 1.867 -79.892 1.00 74.38 366 GLY A C 1
ATOM 2895 O O . GLY A 1 366 ? 40.918 2.194 -80.998 1.00 74.38 366 GLY A O 1
ATOM 2896 N N . ALA A 1 367 ? 41.273 1.693 -78.837 1.00 75.31 367 ALA A N 1
ATOM 2897 C CA . ALA A 1 367 ? 42.723 1.865 -78.880 1.00 75.31 367 ALA A CA 1
ATOM 2898 C C . ALA A 1 367 ? 43.413 0.855 -79.818 1.00 75.31 367 ALA A C 1
ATOM 2900 O O . ALA A 1 367 ? 44.364 1.220 -80.509 1.00 75.31 367 ALA A O 1
ATOM 2901 N N . LEU A 1 368 ? 42.915 -0.384 -79.932 1.00 74.19 368 LEU A N 1
ATOM 2902 C CA . LEU A 1 368 ? 43.380 -1.345 -80.942 1.00 74.19 368 LEU A CA 1
ATOM 2903 C C . LEU A 1 368 ? 43.083 -0.865 -82.371 1.00 74.19 368 LEU A C 1
ATOM 2905 O O . LEU A 1 368 ? 43.910 -1.062 -83.263 1.00 74.19 368 LEU A O 1
ATOM 2909 N N . GLY A 1 369 ? 41.939 -0.213 -82.597 1.00 76.62 369 GLY A N 1
ATOM 2910 C CA . GLY A 1 369 ? 41.607 0.425 -83.874 1.00 76.62 369 GLY A CA 1
ATOM 2911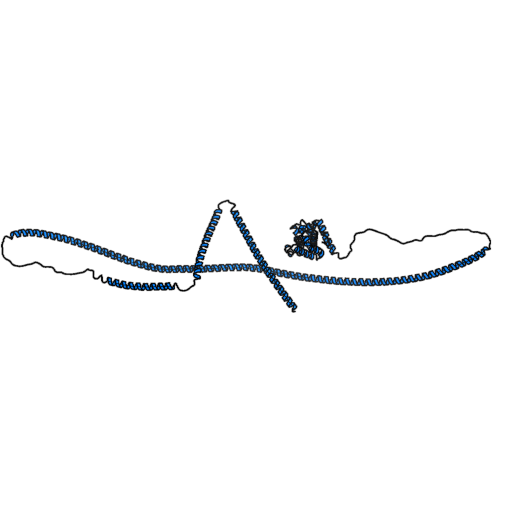 C C . GLY A 1 369 ? 42.580 1.550 -84.238 1.00 76.62 369 GLY A C 1
ATOM 2912 O O . GLY A 1 369 ? 43.111 1.575 -85.350 1.00 76.62 369 GLY A O 1
ATOM 2913 N N . LEU A 1 370 ? 42.889 2.426 -83.278 1.00 79.81 370 LEU A N 1
ATOM 2914 C CA . LEU A 1 370 ? 43.897 3.479 -83.444 1.00 79.81 370 LEU A CA 1
ATOM 2915 C C . LEU A 1 370 ? 45.301 2.903 -83.657 1.00 79.81 370 LEU A C 1
ATOM 2917 O O . LEU A 1 370 ? 46.048 3.398 -84.497 1.00 79.81 370 LEU A O 1
ATOM 2921 N N . ARG A 1 371 ? 45.656 1.819 -82.961 1.00 81.88 371 ARG A N 1
ATOM 2922 C CA . ARG A 1 371 ? 46.941 1.132 -83.142 1.00 81.88 371 ARG A CA 1
ATOM 2923 C C . ARG A 1 371 ? 47.079 0.552 -84.549 1.00 81.88 371 ARG A C 1
ATOM 2925 O O . ARG A 1 371 ? 48.104 0.775 -85.182 1.00 81.88 371 ARG A O 1
ATOM 2932 N N . LYS A 1 372 ? 46.026 -0.081 -85.080 1.00 84.62 372 LYS A N 1
ATOM 2933 C CA . LYS A 1 372 ? 45.983 -0.532 -86.484 1.00 84.62 372 LYS A CA 1
ATOM 2934 C C . LYS A 1 372 ? 46.134 0.627 -87.471 1.00 84.62 372 LYS A C 1
ATOM 2936 O O . LYS A 1 372 ? 46.848 0.488 -88.459 1.00 84.62 372 LYS A O 1
ATOM 2941 N N . GLN A 1 373 ? 45.496 1.772 -87.211 1.00 82.94 373 GLN A N 1
ATOM 2942 C CA . GLN A 1 373 ? 45.686 2.963 -88.045 1.00 82.94 373 GLN A CA 1
ATOM 2943 C C . GLN A 1 373 ? 47.135 3.463 -87.995 1.00 82.94 373 GLN A C 1
ATOM 2945 O O . GLN A 1 373 ? 47.714 3.732 -89.044 1.00 82.94 373 GLN A O 1
ATOM 2950 N N . ILE A 1 374 ? 47.746 3.535 -86.811 1.00 86.00 374 ILE A N 1
ATOM 2951 C CA . ILE A 1 374 ? 49.159 3.910 -86.655 1.00 86.00 374 ILE A CA 1
ATOM 2952 C C . ILE A 1 374 ? 50.069 2.955 -87.431 1.00 86.00 374 ILE A C 1
ATOM 2954 O O . ILE A 1 374 ? 50.961 3.424 -88.131 1.00 86.00 374 ILE A O 1
ATOM 2958 N N . ASP A 1 375 ? 49.841 1.644 -87.350 1.00 88.44 375 ASP A N 1
ATOM 2959 C CA . ASP A 1 375 ? 50.647 0.660 -88.079 1.00 88.44 375 ASP A CA 1
ATOM 2960 C C . ASP A 1 375 ? 50.500 0.832 -89.601 1.00 88.44 375 ASP A C 1
ATOM 2962 O O . ASP A 1 375 ? 51.505 0.856 -90.306 1.00 88.44 375 ASP A O 1
ATOM 2966 N N . SER A 1 376 ? 49.286 1.101 -90.101 1.00 85.56 376 SER A N 1
ATOM 2967 C CA . SER A 1 376 ? 49.078 1.422 -91.523 1.00 85.56 376 SER A CA 1
ATOM 2968 C C . SER A 1 376 ? 49.779 2.716 -91.956 1.00 85.56 376 SER A C 1
ATOM 2970 O O . SER A 1 376 ? 50.293 2.814 -93.069 1.00 85.56 376 SER A O 1
ATOM 2972 N N . TYR A 1 377 ? 49.842 3.725 -91.078 1.00 89.81 377 TYR A N 1
ATOM 2973 C CA . TYR A 1 377 ? 50.588 4.948 -91.361 1.00 89.81 377 TYR A CA 1
ATOM 2974 C C . TYR A 1 377 ? 52.095 4.706 -91.348 1.00 89.81 377 TYR A C 1
ATOM 2976 O O . TYR A 1 377 ? 52.784 5.256 -92.200 1.00 89.81 377 TYR A O 1
ATOM 2984 N N . LYS A 1 378 ? 52.611 3.873 -90.439 1.00 91.62 378 LYS A N 1
ATOM 2985 C CA . LYS A 1 378 ? 54.026 3.479 -90.429 1.00 91.62 378 LYS A CA 1
ATOM 2986 C C . LYS A 1 378 ? 54.417 2.728 -91.696 1.00 91.62 378 LYS A C 1
ATOM 2988 O O . LYS A 1 378 ? 55.460 3.030 -92.255 1.00 91.62 378 LYS A O 1
ATOM 2993 N N . GLU A 1 379 ? 53.579 1.807 -92.166 1.00 89.12 379 GLU A N 1
ATOM 2994 C CA . GLU A 1 379 ? 53.801 1.087 -93.426 1.00 89.12 379 GLU A CA 1
ATOM 2995 C C . GLU A 1 379 ? 53.828 2.055 -94.617 1.00 89.12 379 GLU A C 1
ATOM 2997 O O . GLU A 1 379 ? 54.764 2.041 -95.407 1.00 89.12 379 GLU A O 1
ATOM 3002 N N . ARG A 1 380 ? 52.882 3.003 -94.681 1.00 87.94 380 ARG A N 1
ATOM 3003 C CA . ARG A 1 380 ? 52.903 4.067 -95.700 1.00 87.94 380 ARG A CA 1
ATOM 3004 C C . ARG A 1 380 ? 54.142 4.956 -95.620 1.00 87.94 380 ARG A C 1
ATOM 3006 O O . ARG A 1 380 ? 54.609 5.420 -96.655 1.00 87.94 380 ARG A O 1
ATOM 3013 N N . VAL A 1 381 ? 54.632 5.254 -94.417 1.00 88.19 381 VAL A N 1
ATOM 3014 C CA . VAL A 1 381 ? 55.879 6.008 -94.234 1.00 88.19 381 VAL A CA 1
ATOM 3015 C C . VAL A 1 381 ? 57.060 5.190 -94.745 1.00 88.19 381 VAL A C 1
ATOM 3017 O O . VAL A 1 381 ? 57.834 5.732 -95.522 1.00 88.19 381 VAL A O 1
ATOM 3020 N N . ALA A 1 382 ? 57.147 3.900 -94.410 1.00 88.12 382 ALA A N 1
ATOM 3021 C CA . ALA A 1 382 ? 58.193 3.009 -94.908 1.00 88.12 382 ALA A CA 1
ATOM 3022 C C . ALA A 1 382 ? 58.184 2.908 -96.446 1.00 88.12 382 ALA A C 1
ATOM 3024 O O . ALA A 1 382 ? 59.230 3.069 -97.067 1.00 88.12 382 ALA A O 1
ATOM 3025 N N . ASP A 1 383 ? 57.012 2.763 -97.074 1.00 86.69 383 ASP A N 1
ATOM 3026 C CA . ASP A 1 383 ? 56.856 2.785 -98.539 1.00 86.69 383 ASP A CA 1
ATOM 3027 C C . ASP A 1 383 ? 57.343 4.106 -99.158 1.00 86.69 383 ASP A C 1
ATOM 3029 O O . ASP A 1 383 ? 57.955 4.138 -100.229 1.00 86.69 383 ASP A O 1
ATOM 3033 N N . VAL A 1 384 ? 57.031 5.235 -98.512 1.00 87.38 384 VAL A N 1
ATOM 3034 C CA . VAL A 1 384 ? 57.475 6.559 -98.968 1.00 87.38 384 VAL A CA 1
ATOM 3035 C C . VAL A 1 384 ? 58.982 6.719 -98.784 1.00 87.38 384 VAL A C 1
ATOM 3037 O O . VAL A 1 384 ? 59.629 7.252 -99.681 1.00 87.38 384 VAL A O 1
ATOM 3040 N N . GLU A 1 385 ? 59.548 6.251 -97.674 1.00 88.44 385 GLU A N 1
ATOM 3041 C CA . GLU A 1 385 ? 60.992 6.242 -97.419 1.00 88.44 385 GLU A CA 1
ATOM 3042 C C . GLU A 1 385 ? 61.730 5.364 -98.438 1.00 88.44 385 GLU A C 1
ATOM 3044 O O . GLU A 1 385 ? 62.739 5.797 -98.996 1.00 88.44 385 GLU A O 1
ATOM 3049 N N . GLU A 1 386 ? 61.200 4.183 -98.767 1.00 90.31 386 GLU A N 1
ATOM 3050 C CA . GLU A 1 386 ? 61.743 3.308 -99.808 1.00 90.31 386 GLU A CA 1
ATOM 3051 C C . GLU A 1 386 ? 61.703 3.992 -101.180 1.00 90.31 386 GLU A C 1
ATOM 3053 O O . GLU A 1 386 ? 62.732 4.083 -101.856 1.00 90.31 386 GLU A O 1
ATOM 3058 N N . ARG A 1 387 ? 60.564 4.583 -101.567 1.00 87.69 387 ARG A N 1
ATOM 3059 C CA . ARG A 1 387 ? 60.462 5.380 -102.804 1.00 87.69 387 ARG A CA 1
ATOM 3060 C C . ARG A 1 387 ? 61.430 6.555 -102.822 1.00 87.69 387 ARG A C 1
ATOM 3062 O O . ARG A 1 387 ? 62.007 6.846 -103.867 1.00 87.69 387 ARG A O 1
ATOM 3069 N N . LEU A 1 388 ? 61.617 7.229 -101.690 1.00 88.06 388 LEU A N 1
ATOM 3070 C CA . LEU A 1 388 ? 62.548 8.345 -101.568 1.00 88.06 388 LEU A CA 1
ATOM 3071 C C . LEU A 1 388 ? 63.998 7.868 -101.717 1.00 88.06 388 LEU A C 1
ATOM 3073 O O . LEU A 1 388 ? 64.777 8.524 -102.406 1.00 88.06 388 LEU A O 1
ATOM 3077 N N . SER A 1 389 ? 64.349 6.713 -101.148 1.00 88.06 389 SER A N 1
ATOM 3078 C CA . SER A 1 389 ? 65.665 6.092 -101.333 1.00 88.06 389 SER A CA 1
ATOM 3079 C C . SER A 1 389 ? 65.918 5.719 -102.799 1.00 88.06 389 SER A C 1
ATOM 3081 O O . SER A 1 389 ? 66.972 6.054 -103.336 1.00 88.06 389 SER A O 1
ATOM 3083 N N . SER A 1 390 ? 64.919 5.150 -103.485 1.00 85.75 390 SER A N 1
ATOM 3084 C CA . SER A 1 390 ? 64.993 4.814 -104.912 1.00 85.75 390 SER A CA 1
ATOM 3085 C C . SER A 1 390 ? 65.158 6.062 -105.776 1.00 85.75 390 SER A C 1
ATOM 3087 O O . SER A 1 390 ? 66.037 6.110 -106.630 1.00 85.75 390 SER A O 1
ATOM 3089 N N . MET A 1 391 ? 64.366 7.106 -105.523 1.00 80.81 391 MET A N 1
ATOM 3090 C CA . MET A 1 391 ? 64.486 8.397 -106.210 1.00 80.81 391 MET A CA 1
ATOM 3091 C C . MET A 1 391 ? 65.837 9.069 -105.946 1.00 80.81 391 MET A C 1
ATOM 3093 O O . MET A 1 391 ? 66.388 9.729 -106.824 1.00 80.81 391 MET A O 1
ATOM 3097 N N . THR A 1 392 ? 66.396 8.904 -104.746 1.00 83.44 392 THR A N 1
ATOM 3098 C CA . THR A 1 392 ? 67.731 9.419 -104.416 1.00 83.44 392 THR A CA 1
ATOM 3099 C C . THR A 1 392 ? 68.812 8.655 -105.181 1.00 83.44 392 THR A C 1
ATOM 3101 O O . THR A 1 392 ? 69.692 9.289 -105.756 1.00 83.44 392 THR A O 1
ATOM 3104 N N . ALA A 1 393 ? 68.705 7.327 -105.281 1.00 87.31 393 ALA A N 1
ATOM 3105 C CA . ALA A 1 393 ? 69.603 6.509 -106.096 1.00 87.31 393 ALA A CA 1
ATOM 3106 C C . ALA A 1 393 ? 69.502 6.851 -107.596 1.00 87.31 393 ALA A C 1
ATOM 3108 O O . ALA A 1 393 ? 70.523 6.987 -108.268 1.00 87.31 393 ALA A O 1
ATOM 3109 N N . GLU A 1 394 ? 68.290 7.066 -108.121 1.00 85.62 394 GLU A N 1
ATOM 3110 C CA . GLU A 1 394 ? 68.084 7.546 -109.496 1.00 85.62 394 GLU A CA 1
ATOM 3111 C C . GLU A 1 394 ? 68.698 8.935 -109.713 1.00 85.62 394 GLU A C 1
ATOM 3113 O O . GLU A 1 394 ? 69.355 9.175 -110.727 1.00 85.62 394 GLU A O 1
ATOM 3118 N N . LYS A 1 395 ? 68.540 9.848 -108.748 1.00 87.94 395 LYS A N 1
ATOM 3119 C CA . LYS A 1 395 ? 69.157 11.179 -108.787 1.00 87.94 395 LYS A CA 1
ATOM 3120 C C . LYS A 1 395 ? 70.686 11.096 -108.808 1.00 87.94 395 LYS A C 1
ATOM 3122 O O . LYS A 1 395 ? 71.310 11.823 -109.579 1.00 87.94 395 LYS A O 1
ATOM 3127 N N . GLU A 1 396 ? 71.295 10.239 -107.991 1.00 88.44 396 GLU A N 1
ATOM 3128 C CA . GLU A 1 396 ? 72.746 10.011 -108.000 1.00 88.44 396 GLU A CA 1
ATOM 3129 C C . GLU A 1 396 ? 73.215 9.407 -109.329 1.00 88.44 396 GLU A C 1
ATOM 3131 O O . GLU A 1 396 ? 74.199 9.876 -109.902 1.00 88.44 396 GLU A O 1
ATOM 3136 N N . ALA A 1 397 ? 72.480 8.437 -109.881 1.00 86.62 397 ALA A N 1
ATOM 3137 C CA . ALA A 1 397 ? 72.776 7.864 -111.193 1.00 86.62 397 ALA A CA 1
ATOM 3138 C C . ALA A 1 397 ? 72.715 8.919 -112.311 1.00 86.62 397 ALA A C 1
ATOM 3140 O O . ALA A 1 397 ? 73.613 8.979 -113.154 1.00 86.62 397 ALA A O 1
ATOM 3141 N N . LEU A 1 398 ? 71.703 9.793 -112.292 1.00 83.75 398 LEU A N 1
ATOM 3142 C CA . LEU A 1 398 ? 71.594 10.924 -113.218 1.00 83.75 398 LEU A CA 1
ATOM 3143 C C . LEU A 1 398 ? 72.730 11.937 -113.033 1.00 83.75 398 LEU A C 1
ATOM 3145 O O . LEU A 1 398 ? 73.240 12.455 -114.024 1.00 83.75 398 LEU A O 1
ATOM 3149 N N . SER A 1 399 ? 73.153 12.205 -111.795 1.00 86.12 399 SER A N 1
ATOM 3150 C CA . SER A 1 399 ? 74.300 13.077 -111.511 1.00 86.12 399 SER A CA 1
ATOM 3151 C C . SER A 1 399 ? 75.596 12.502 -112.084 1.00 86.12 399 SER A C 1
ATOM 3153 O O . SER A 1 399 ? 76.333 13.214 -112.759 1.00 86.12 399 SER A O 1
ATOM 3155 N N . ASN A 1 400 ? 75.841 11.204 -111.896 1.00 86.25 400 ASN A N 1
ATOM 3156 C CA . ASN A 1 400 ? 77.010 10.524 -112.456 1.00 86.25 400 ASN A CA 1
ATOM 3157 C C . ASN A 1 400 ? 76.988 10.533 -113.991 1.00 86.25 400 ASN A C 1
ATOM 3159 O O . ASN A 1 400 ? 78.012 10.777 -114.627 1.00 86.25 400 ASN A O 1
ATOM 3163 N N . LEU A 1 401 ? 75.818 10.309 -114.601 1.00 86.75 401 LEU A N 1
ATOM 3164 C CA . LEU A 1 401 ? 75.661 10.393 -116.053 1.00 86.75 401 LEU A CA 1
ATOM 3165 C C . LEU A 1 401 ? 75.928 11.818 -116.559 1.00 86.75 401 LEU A C 1
ATOM 3167 O O . LEU A 1 401 ? 76.575 11.992 -117.588 1.00 86.75 401 LEU A O 1
ATOM 3171 N N . LYS A 1 402 ? 75.471 12.837 -115.822 1.00 84.69 402 LYS A N 1
ATOM 3172 C CA . LYS A 1 402 ? 75.749 14.243 -116.125 1.00 84.69 402 LYS A CA 1
ATOM 3173 C C . LYS A 1 402 ? 77.252 14.539 -116.087 1.00 84.69 402 LYS A C 1
ATOM 3175 O O . LYS A 1 402 ? 77.758 15.130 -117.035 1.00 84.69 402 LYS A O 1
ATOM 3180 N N . GLU A 1 403 ? 77.963 14.111 -115.043 1.00 88.00 403 GLU A N 1
ATOM 3181 C CA . GLU A 1 403 ? 79.422 14.287 -114.937 1.00 88.00 403 GLU A CA 1
ATOM 3182 C C . GLU A 1 403 ? 80.180 13.572 -116.066 1.00 88.00 403 GLU A C 1
ATOM 3184 O O . GLU A 1 403 ? 81.154 14.104 -116.602 1.00 88.00 403 GLU A O 1
ATOM 3189 N N . GLU A 1 404 ? 79.729 12.380 -116.466 1.00 86.56 404 GLU A N 1
ATOM 3190 C CA . GLU A 1 404 ? 80.321 11.643 -117.585 1.00 86.56 404 GLU A CA 1
ATOM 3191 C C . GLU A 1 404 ? 80.101 12.372 -118.920 1.00 86.56 404 GLU A C 1
ATOM 3193 O O . GLU A 1 404 ? 81.037 12.511 -119.709 1.00 86.56 404 GLU A O 1
ATOM 3198 N N . VAL A 1 405 ? 78.900 12.910 -119.157 1.00 81.25 405 VAL A N 1
ATOM 3199 C CA . VAL A 1 405 ? 78.617 13.750 -120.332 1.00 81.25 405 VAL A CA 1
ATOM 3200 C C . VAL A 1 405 ? 79.457 15.032 -120.311 1.00 81.25 405 VAL A C 1
ATOM 3202 O O . VAL A 1 405 ? 80.013 15.397 -121.343 1.00 81.25 405 VAL A O 1
ATOM 3205 N N . GLU A 1 406 ? 79.627 15.688 -119.159 1.00 83.50 406 GLU A N 1
ATOM 3206 C CA . GLU A 1 406 ? 80.509 16.859 -119.012 1.00 83.50 406 GLU A CA 1
ATOM 3207 C C . GLU A 1 406 ? 81.983 16.507 -119.309 1.00 83.50 406 GLU A C 1
ATOM 3209 O O . GLU A 1 406 ? 82.680 17.258 -119.995 1.00 83.50 406 GLU A O 1
ATOM 3214 N N . LYS A 1 407 ? 82.464 15.331 -118.882 1.00 86.94 407 LYS A N 1
ATOM 3215 C CA . LYS A 1 407 ? 83.794 14.812 -119.257 1.00 86.94 407 LYS A CA 1
ATOM 3216 C C . LYS A 1 407 ? 83.923 14.571 -120.756 1.00 86.94 407 LYS A C 1
ATOM 3218 O O . LYS A 1 407 ? 84.950 14.919 -121.342 1.00 86.94 407 LYS A O 1
ATOM 3223 N N . GLN A 1 408 ? 82.909 13.968 -121.374 1.00 81.31 408 GLN A N 1
ATOM 3224 C CA . GLN A 1 408 ? 82.886 13.736 -122.818 1.00 81.31 408 GLN A CA 1
ATOM 3225 C C . GLN A 1 408 ? 82.862 15.055 -123.596 1.00 81.31 408 GLN A C 1
ATOM 3227 O O . GLN A 1 408 ? 83.568 15.170 -124.598 1.00 81.31 408 GLN A O 1
ATOM 3232 N N . LEU A 1 409 ? 82.135 16.061 -123.102 1.00 79.25 409 LEU A N 1
ATOM 3233 C CA . LEU A 1 409 ? 82.121 17.416 -123.650 1.00 79.25 409 LEU A CA 1
ATOM 3234 C C . LEU A 1 409 ? 83.519 18.049 -123.586 1.00 79.25 409 LEU A C 1
ATOM 3236 O O . LEU A 1 409 ? 84.052 18.440 -124.616 1.00 79.25 409 LEU A O 1
ATOM 3240 N N . SER A 1 410 ? 84.170 18.030 -122.421 1.00 78.75 410 SER A N 1
ATOM 3241 C CA . SER A 1 410 ? 85.547 18.520 -122.225 1.00 78.75 410 SER A CA 1
ATOM 3242 C C . SER A 1 410 ? 86.571 17.815 -123.127 1.00 78.75 410 SER A C 1
ATOM 3244 O O . SER A 1 410 ? 87.476 18.436 -123.692 1.00 78.75 410 SER A O 1
ATOM 3246 N N . ALA A 1 411 ? 86.431 16.500 -123.317 1.00 79.31 411 ALA A N 1
ATOM 3247 C CA . ALA A 1 411 ? 87.280 15.746 -124.233 1.00 79.31 411 ALA A CA 1
ATOM 3248 C C . ALA A 1 411 ? 87.028 16.117 -125.706 1.00 79.31 411 ALA A C 1
ATOM 3250 O O . ALA A 1 411 ? 87.972 16.135 -126.501 1.00 79.31 411 ALA A O 1
ATOM 3251 N N . ALA A 1 412 ? 85.777 16.401 -126.077 1.00 72.56 412 ALA A N 1
ATOM 3252 C CA . ALA A 1 412 ? 85.418 16.884 -127.406 1.00 72.56 412 ALA A CA 1
ATOM 3253 C C . ALA A 1 412 ? 85.928 18.315 -127.646 1.00 72.56 412 ALA A C 1
ATOM 3255 O O . ALA A 1 412 ? 86.499 18.565 -128.703 1.00 72.56 412 ALA A O 1
ATOM 3256 N N . GLU A 1 413 ? 85.824 19.206 -126.659 1.00 77.50 413 GLU A N 1
ATOM 3257 C CA . GLU A 1 413 ? 86.372 20.569 -126.697 1.00 77.50 413 GLU A CA 1
ATOM 3258 C C . GLU A 1 413 ? 87.893 20.558 -126.887 1.00 77.50 413 GLU A C 1
ATOM 3260 O O . GLU A 1 413 ? 88.404 21.222 -127.781 1.00 77.50 413 GLU A O 1
ATOM 3265 N N . LYS A 1 414 ? 88.637 19.718 -126.154 1.00 81.56 414 LYS A N 1
ATOM 3266 C CA . LYS A 1 414 ? 90.090 19.571 -126.375 1.00 81.56 414 LYS A CA 1
ATOM 3267 C C . LYS A 1 414 ? 90.433 19.037 -127.764 1.00 81.56 414 LYS A C 1
ATOM 3269 O O . LYS A 1 414 ? 91.441 19.424 -128.347 1.00 81.56 414 LYS A O 1
ATOM 3274 N N . LYS A 1 415 ? 89.627 18.117 -128.303 1.00 77.88 415 LYS A N 1
ATOM 3275 C CA . LYS A 1 415 ? 89.807 17.635 -129.683 1.00 77.88 415 LYS A CA 1
ATOM 3276 C C . LYS A 1 415 ? 89.512 18.733 -130.702 1.00 77.88 415 LYS A C 1
ATOM 3278 O O . LYS A 1 415 ? 90.202 18.783 -131.716 1.00 77.88 415 LYS A O 1
ATOM 3283 N N . LEU A 1 416 ? 88.517 19.580 -130.437 1.00 76.69 416 LEU A N 1
ATOM 3284 C CA . LEU A 1 416 ? 88.216 20.758 -131.242 1.00 76.69 416 LEU A CA 1
ATOM 3285 C C . LEU A 1 416 ? 89.405 21.726 -131.226 1.00 76.69 416 LEU A C 1
ATOM 3287 O O . LEU A 1 416 ? 89.882 22.080 -132.291 1.00 76.69 416 LEU A O 1
ATOM 3291 N N . GLU A 1 417 ? 89.964 22.035 -130.057 1.00 78.00 417 GLU A N 1
ATOM 3292 C CA . GLU A 1 417 ? 91.128 22.922 -129.908 1.00 78.00 417 GLU A CA 1
ATOM 3293 C C . GLU A 1 417 ? 92.371 22.380 -130.646 1.00 78.00 417 GLU A C 1
ATOM 3295 O O . GLU A 1 417 ? 93.068 23.113 -131.345 1.00 78.00 417 GLU A O 1
ATOM 3300 N N . VAL A 1 418 ? 92.621 21.064 -130.588 1.00 79.75 418 VAL A N 1
ATOM 3301 C CA . VAL A 1 418 ? 93.679 20.420 -131.393 1.00 79.75 418 VAL A CA 1
ATOM 3302 C C . VAL A 1 418 ? 93.411 20.575 -132.892 1.00 79.75 418 VAL A C 1
ATOM 3304 O O . VAL A 1 418 ? 94.338 20.839 -133.656 1.00 79.75 418 VAL A O 1
ATOM 3307 N N . LYS A 1 419 ? 92.156 20.422 -133.326 1.00 77.31 419 LYS A N 1
ATOM 3308 C CA . LYS A 1 419 ? 91.770 20.604 -134.731 1.00 77.31 419 LYS A CA 1
ATOM 3309 C C . LYS A 1 419 ? 91.879 22.063 -135.169 1.00 77.31 419 LYS A C 1
ATOM 3311 O O . LYS A 1 419 ? 92.330 22.305 -136.280 1.00 77.31 419 LYS A O 1
ATOM 3316 N N . GLU A 1 420 ? 91.544 23.018 -134.311 1.00 75.38 420 GLU A N 1
ATOM 3317 C CA . GLU A 1 420 ? 91.732 24.450 -134.560 1.00 75.38 420 GLU A CA 1
ATOM 3318 C C . GLU A 1 420 ? 93.219 24.804 -134.693 1.00 75.38 420 GLU A C 1
ATOM 3320 O O . GLU A 1 420 ? 93.595 25.537 -135.605 1.00 75.38 420 GLU A O 1
ATOM 3325 N N . LEU A 1 421 ? 94.096 24.211 -133.876 1.00 77.88 421 LEU A N 1
ATOM 3326 C CA . LEU A 1 421 ? 95.548 24.357 -134.030 1.00 77.88 421 LEU A CA 1
ATOM 3327 C C . LEU A 1 421 ? 96.075 23.718 -135.326 1.00 77.88 421 LEU A C 1
ATOM 3329 O O . LEU A 1 421 ? 96.971 24.276 -135.961 1.00 77.88 421 LEU A O 1
ATOM 3333 N N . GLU A 1 422 ? 95.532 22.571 -135.748 1.00 75.44 422 GLU A N 1
ATOM 3334 C CA . GLU A 1 422 ? 95.843 21.973 -137.056 1.00 75.44 422 GLU A CA 1
ATOM 3335 C C . GLU A 1 422 ? 95.379 22.868 -138.215 1.00 75.44 422 GLU A C 1
ATOM 3337 O O . GLU A 1 422 ? 96.113 23.023 -139.192 1.00 75.44 422 GLU A O 1
ATOM 3342 N N . VAL A 1 423 ? 94.198 23.489 -138.103 1.00 75.25 423 VAL A N 1
ATOM 3343 C CA . VAL A 1 423 ? 93.697 24.471 -139.078 1.00 75.25 423 VAL A CA 1
ATOM 3344 C C . VAL A 1 423 ? 94.623 25.684 -139.132 1.00 75.25 423 VAL A C 1
ATOM 3346 O O . VAL A 1 423 ? 95.078 26.024 -140.218 1.00 75.25 423 VAL A O 1
ATOM 3349 N N . ALA A 1 424 ? 95.020 26.254 -137.993 1.00 74.06 424 ALA A N 1
ATOM 3350 C CA . ALA A 1 424 ? 95.955 27.380 -137.949 1.00 74.06 424 ALA A CA 1
ATOM 3351 C C . ALA A 1 424 ? 97.334 27.035 -138.555 1.00 74.06 424 ALA A C 1
ATOM 3353 O O . ALA A 1 424 ? 97.961 27.855 -139.226 1.00 74.06 424 ALA A O 1
ATOM 3354 N N . GLN A 1 425 ? 97.820 25.800 -138.378 1.00 74.00 425 GLN A N 1
ATOM 3355 C CA . GLN A 1 425 ? 99.045 25.331 -139.042 1.00 74.00 425 GLN A CA 1
ATOM 3356 C C . GLN A 1 425 ? 98.880 25.177 -140.558 1.00 74.00 425 GLN A C 1
ATOM 3358 O O . GLN A 1 425 ? 99.829 25.421 -141.311 1.00 74.00 425 GLN A O 1
ATOM 3363 N N . LEU A 1 426 ? 97.706 24.734 -141.015 1.00 76.19 426 LEU A N 1
ATOM 3364 C CA . LEU A 1 426 ? 97.381 24.668 -142.437 1.00 76.19 426 LEU A CA 1
ATOM 3365 C C . LEU A 1 426 ? 97.249 26.072 -143.038 1.00 76.19 426 LEU A C 1
ATOM 3367 O O . LEU A 1 426 ? 97.779 26.289 -144.121 1.00 76.19 426 LEU A O 1
ATOM 3371 N N . GLU A 1 427 ? 96.657 27.030 -142.324 1.00 70.81 427 GLU A N 1
ATOM 3372 C CA . GLU A 1 427 ? 96.592 28.445 -142.717 1.00 70.81 427 GLU A CA 1
ATOM 3373 C C . GLU A 1 427 ? 97.990 29.071 -142.824 1.00 70.81 427 GLU A C 1
ATOM 3375 O O . GLU A 1 427 ? 98.314 29.664 -143.849 1.00 70.81 427 GLU A O 1
ATOM 3380 N N . ALA A 1 428 ? 98.886 28.831 -141.861 1.00 72.56 428 ALA A N 1
ATOM 3381 C CA . ALA A 1 428 ? 100.278 29.290 -141.951 1.00 72.56 428 ALA A CA 1
ATOM 3382 C C . ALA A 1 428 ? 101.046 28.653 -143.132 1.00 72.56 428 ALA A C 1
ATOM 3384 O O . ALA A 1 428 ? 101.919 29.275 -143.743 1.00 72.56 428 ALA A O 1
ATOM 3385 N N . LYS A 1 429 ? 100.721 27.402 -143.493 1.00 72.06 429 LYS A N 1
ATOM 3386 C CA . LYS A 1 429 ? 101.241 26.759 -144.713 1.00 72.06 429 LYS A CA 1
ATOM 3387 C C . LYS A 1 429 ? 100.656 27.364 -145.987 1.00 72.06 429 LYS A C 1
ATOM 3389 O O . LYS A 1 429 ? 101.381 27.438 -146.978 1.00 72.06 429 LYS A O 1
ATOM 3394 N N . ILE A 1 430 ? 99.383 27.760 -145.972 1.00 72.25 430 ILE A N 1
ATOM 3395 C CA . ILE A 1 430 ? 98.735 28.470 -147.079 1.00 72.25 430 ILE A CA 1
ATOM 3396 C C . ILE A 1 430 ? 99.410 29.830 -147.273 1.00 72.25 430 ILE A C 1
ATOM 3398 O O . ILE A 1 430 ? 99.849 30.100 -148.381 1.00 72.25 430 ILE A O 1
ATOM 3402 N N . GLU A 1 431 ? 99.653 30.610 -146.216 1.00 73.00 431 GLU A N 1
ATOM 3403 C CA . GLU A 1 431 ? 100.374 31.891 -146.320 1.00 73.00 431 GLU A CA 1
ATOM 3404 C C . GLU A 1 431 ? 101.802 31.729 -146.871 1.00 73.00 431 GLU A C 1
ATOM 3406 O O . GLU A 1 431 ? 102.245 32.506 -147.720 1.00 73.00 431 GLU A O 1
ATOM 3411 N N . ALA A 1 432 ? 102.524 30.681 -146.459 1.00 69.94 432 ALA A N 1
ATOM 3412 C CA . ALA A 1 432 ? 103.842 30.372 -147.018 1.00 69.94 432 ALA A CA 1
ATOM 3413 C C . ALA A 1 432 ? 103.775 30.009 -148.516 1.00 69.94 432 ALA A C 1
ATOM 3415 O O . ALA A 1 432 ? 104.677 30.356 -149.282 1.00 69.94 432 ALA A O 1
ATOM 3416 N N . LYS A 1 433 ? 102.704 29.328 -148.943 1.00 72.75 433 LYS A N 1
ATOM 3417 C CA . LYS A 1 433 ? 102.440 28.994 -150.350 1.00 72.75 433 LYS A CA 1
ATOM 3418 C C . LYS A 1 433 ? 101.965 30.207 -151.156 1.00 72.75 433 LYS A C 1
ATOM 3420 O O . LYS A 1 433 ? 102.388 30.348 -152.299 1.00 72.75 433 LYS A O 1
ATOM 3425 N N . ASP A 1 434 ? 101.196 31.121 -150.571 1.00 69.19 434 ASP A N 1
ATOM 3426 C CA . ASP A 1 434 ? 100.763 32.375 -151.201 1.00 69.19 434 ASP A CA 1
ATOM 3427 C C . ASP A 1 434 ? 101.930 33.350 -151.425 1.00 69.19 434 ASP A C 1
ATOM 3429 O O . ASP A 1 434 ? 101.966 34.078 -152.425 1.00 69.19 434 ASP A O 1
ATOM 3433 N N . PHE A 1 435 ? 102.955 33.304 -150.570 1.00 69.06 435 PHE A N 1
ATOM 3434 C CA . PHE A 1 435 ? 104.216 34.015 -150.797 1.00 69.06 435 PHE A CA 1
ATOM 3435 C C . PHE A 1 435 ? 104.992 33.445 -152.004 1.00 69.06 435 PHE A C 1
ATOM 3437 O O . PHE A 1 435 ? 105.576 34.187 -152.799 1.00 69.06 435 PHE A O 1
ATOM 3444 N N . GLU A 1 436 ? 104.944 32.122 -152.192 1.00 69.31 436 GLU A N 1
ATOM 3445 C CA . GLU A 1 436 ? 105.521 31.408 -153.341 1.00 69.31 436 GLU A CA 1
ATOM 3446 C C . GLU A 1 436 ? 104.736 31.706 -154.638 1.00 69.31 436 GLU A C 1
ATOM 3448 O O . GLU A 1 436 ? 105.331 31.926 -155.697 1.00 69.31 436 GLU A O 1
ATOM 3453 N N . ILE A 1 437 ? 103.405 31.824 -154.543 1.00 63.41 437 ILE A N 1
ATOM 3454 C CA . ILE A 1 437 ? 102.516 32.230 -155.642 1.00 63.41 437 ILE A CA 1
ATOM 3455 C C . ILE A 1 437 ? 102.768 33.688 -156.046 1.00 63.41 437 ILE A C 1
ATOM 3457 O O . ILE A 1 437 ? 102.859 33.959 -157.241 1.00 63.41 437 ILE A O 1
ATOM 3461 N N . SER A 1 438 ? 102.977 34.620 -155.108 1.00 63.78 438 SER A N 1
ATOM 3462 C CA . SER A 1 438 ? 103.328 36.016 -155.442 1.00 63.78 438 SER A CA 1
ATOM 3463 C C . SER A 1 438 ? 104.676 36.133 -156.164 1.00 63.78 438 SER A C 1
ATOM 3465 O O . SER A 1 438 ? 104.786 36.869 -157.143 1.00 63.78 438 SER A O 1
ATOM 3467 N N . SER A 1 439 ? 105.680 35.339 -155.772 1.00 58.16 439 SER A N 1
ATOM 3468 C CA . SER A 1 439 ? 106.984 35.295 -156.456 1.00 58.16 439 SER A CA 1
ATOM 3469 C C . SER A 1 439 ? 106.904 34.733 -157.886 1.00 58.16 439 SER A C 1
ATOM 3471 O O . SER A 1 439 ? 107.693 35.117 -158.756 1.00 58.16 439 SER A O 1
ATOM 3473 N N . LEU A 1 440 ? 105.944 33.843 -158.151 1.00 59.16 440 LEU A N 1
ATOM 3474 C CA . LEU A 1 440 ? 105.675 33.296 -159.483 1.00 59.16 440 LEU A CA 1
ATOM 3475 C C . LEU A 1 440 ? 104.775 34.218 -160.327 1.00 59.16 440 LEU A C 1
ATOM 3477 O O . LEU A 1 440 ? 104.930 34.254 -161.548 1.00 59.16 440 LEU A O 1
ATOM 3481 N N . ASN A 1 441 ? 103.909 35.024 -159.703 1.00 49.69 441 ASN A N 1
ATOM 3482 C CA . ASN A 1 441 ? 103.018 35.970 -160.386 1.00 49.69 441 ASN A CA 1
ATOM 3483 C C . ASN A 1 441 ? 103.770 37.167 -161.007 1.00 49.69 441 ASN A C 1
ATOM 3485 O O . ASN A 1 441 ? 103.372 37.669 -162.059 1.00 49.69 441 ASN A O 1
ATOM 3489 N N . ASP A 1 442 ? 104.912 37.562 -160.436 1.00 55.88 442 ASP A N 1
ATOM 3490 C CA . ASP A 1 442 ? 105.802 38.578 -161.025 1.00 55.88 442 ASP A CA 1
ATOM 3491 C C . ASP A 1 442 ? 106.619 38.051 -162.223 1.00 55.88 442 ASP A C 1
ATOM 3493 O O . ASP A 1 442 ? 107.043 38.830 -163.075 1.00 55.88 442 ASP A O 1
ATOM 3497 N N . LYS A 1 443 ? 106.781 36.725 -162.362 1.00 55.69 443 LYS A N 1
ATOM 3498 C CA . LYS A 1 443 ? 107.428 36.081 -163.525 1.00 55.69 443 LYS A CA 1
ATOM 3499 C C . LYS A 1 443 ? 106.471 35.773 -164.686 1.00 55.69 443 LYS A C 1
ATOM 3501 O O . LYS A 1 443 ? 106.940 35.467 -165.779 1.00 55.69 443 LYS A O 1
ATOM 3506 N N . ILE A 1 444 ? 105.153 35.861 -164.482 1.00 50.25 444 ILE A N 1
ATOM 3507 C CA . ILE A 1 444 ? 104.124 35.497 -165.480 1.00 50.25 444 ILE A CA 1
ATOM 3508 C C . ILE A 1 444 ? 103.601 36.709 -166.284 1.00 50.25 444 ILE A C 1
ATOM 3510 O O . ILE A 1 444 ? 103.035 36.532 -167.360 1.00 50.25 444 ILE A O 1
ATOM 3514 N N . LYS A 1 445 ? 103.848 37.956 -165.857 1.00 48.22 445 LYS A N 1
ATOM 3515 C CA . LYS A 1 445 ? 103.379 39.167 -166.569 1.00 48.22 445 LYS A CA 1
ATOM 3516 C C . LYS A 1 445 ? 104.196 39.594 -167.804 1.00 48.22 445 LYS A C 1
ATOM 3518 O O . LYS A 1 445 ? 103.805 40.562 -168.451 1.00 48.22 445 LYS A O 1
ATOM 3523 N N . GLU A 1 446 ? 105.275 38.895 -168.170 1.00 39.78 446 GLU A N 1
ATOM 3524 C CA . GLU A 1 446 ? 106.159 39.298 -169.283 1.00 39.78 446 GLU A CA 1
ATOM 3525 C C . GLU A 1 446 ? 105.979 38.523 -170.606 1.00 39.78 446 GLU A C 1
ATOM 3527 O O . GLU A 1 446 ? 106.653 38.851 -171.580 1.00 39.78 446 GLU A O 1
ATOM 3532 N N . LEU A 1 447 ? 105.068 37.543 -170.721 1.00 37.00 447 LEU A N 1
ATOM 3533 C CA . LEU A 1 447 ? 104.871 36.823 -171.991 1.00 37.00 447 LEU A CA 1
ATOM 3534 C C . LEU A 1 447 ? 103.405 36.646 -172.404 1.00 37.00 447 LEU A C 1
ATOM 3536 O O . LEU A 1 447 ? 102.529 36.244 -171.649 1.00 37.00 447 LEU A O 1
ATOM 3540 N N . ASP A 1 448 ? 103.199 37.005 -173.664 1.00 31.02 448 ASP A N 1
ATOM 3541 C CA . ASP A 1 448 ? 102.019 37.602 -174.264 1.00 31.02 448 ASP A CA 1
ATOM 3542 C C . ASP A 1 448 ? 100.975 36.584 -174.755 1.00 31.02 448 ASP A C 1
ATOM 3544 O O . ASP A 1 448 ? 101.302 35.506 -175.251 1.00 31.02 448 ASP A O 1
ATOM 3548 N N . LYS A 1 449 ? 99.711 37.020 -174.682 1.00 37.34 449 LYS A N 1
ATOM 3549 C CA . LYS A 1 449 ? 98.591 36.732 -175.596 1.00 37.34 449 LYS A CA 1
ATOM 3550 C C . LYS A 1 449 ? 98.634 35.408 -176.376 1.00 37.34 449 LYS A C 1
ATOM 3552 O O . LYS A 1 449 ? 99.245 35.334 -177.437 1.00 37.34 449 LYS A O 1
ATOM 3557 N N . ASN A 1 450 ? 97.752 34.472 -176.020 1.00 32.94 450 ASN A N 1
ATOM 3558 C CA . ASN A 1 450 ? 96.901 33.805 -177.013 1.00 32.94 450 ASN A CA 1
ATOM 3559 C C . ASN A 1 450 ? 95.635 33.194 -176.394 1.00 32.94 450 ASN A C 1
ATOM 3561 O O . ASN A 1 450 ? 95.572 32.874 -175.214 1.00 32.94 450 ASN A O 1
ATOM 3565 N N . LYS A 1 451 ? 94.588 33.162 -177.219 1.00 34.75 451 LYS A N 1
ATOM 3566 C CA . LYS A 1 451 ? 93.166 33.278 -176.871 1.00 34.75 451 LYS A CA 1
ATOM 3567 C C . LYS A 1 451 ? 92.515 31.980 -176.365 1.00 34.75 451 LYS A C 1
ATOM 3569 O O . LYS A 1 451 ? 92.507 30.985 -177.075 1.00 34.75 451 LYS A O 1
ATOM 3574 N N . GLY A 1 452 ? 91.866 32.085 -175.204 1.00 30.38 452 GLY A N 1
ATOM 3575 C CA . GLY A 1 452 ? 90.414 31.945 -175.006 1.00 30.38 452 GLY A CA 1
ATOM 3576 C C . GLY A 1 452 ? 89.734 30.603 -175.297 1.00 30.38 452 GLY A C 1
ATOM 3577 O O . GLY A 1 452 ? 89.420 30.317 -176.452 1.00 30.38 452 GLY A O 1
ATOM 3578 N N . ARG A 1 453 ? 89.351 29.888 -174.226 1.00 27.72 453 ARG A N 1
ATOM 3579 C CA . ARG A 1 453 ? 88.155 29.031 -174.201 1.00 27.72 453 ARG A CA 1
ATOM 3580 C C . ARG A 1 453 ? 87.666 28.734 -172.769 1.00 27.72 453 ARG A C 1
ATOM 3582 O O . ARG A 1 453 ? 88.445 28.243 -171.967 1.00 27.72 453 ARG A O 1
ATOM 3589 N N . ASP A 1 454 ? 86.395 29.077 -172.545 1.00 25.39 454 ASP A N 1
ATOM 3590 C CA . ASP A 1 454 ? 85.321 28.464 -171.736 1.00 25.39 454 ASP A CA 1
ATOM 3591 C C . ASP A 1 454 ? 85.555 28.043 -170.259 1.00 25.39 454 ASP A C 1
ATOM 3593 O O . ASP A 1 454 ? 86.459 27.273 -169.968 1.00 25.39 454 ASP A O 1
ATOM 3597 N N . ILE A 1 455 ? 84.810 28.647 -169.302 1.00 25.38 455 ILE A N 1
ATOM 3598 C CA . ILE A 1 455 ? 83.615 28.111 -168.565 1.00 25.38 455 ILE A CA 1
ATOM 3599 C C . ILE A 1 455 ? 84.004 27.031 -167.529 1.00 25.38 455 ILE A C 1
ATOM 3601 O O . ILE A 1 455 ? 84.681 26.084 -167.889 1.00 25.38 455 ILE A O 1
ATOM 3605 N N . ALA A 1 456 ? 83.545 26.961 -166.277 1.00 24.59 456 ALA A N 1
ATOM 3606 C CA . ALA A 1 456 ? 82.825 27.786 -165.299 1.00 24.59 456 ALA A CA 1
ATOM 3607 C C . ALA A 1 456 ? 82.685 26.884 -164.048 1.00 24.59 456 ALA A C 1
ATOM 3609 O O . ALA A 1 456 ? 82.430 25.700 -164.246 1.00 24.59 456 ALA A O 1
ATOM 3610 N N . GLU A 1 457 ? 82.763 27.396 -162.811 1.00 27.34 457 GLU A N 1
ATOM 3611 C CA . GLU A 1 457 ? 82.125 26.736 -161.647 1.00 27.34 457 GLU A CA 1
ATOM 3612 C C . GLU A 1 457 ? 82.120 27.616 -160.379 1.00 27.34 457 GLU A C 1
ATOM 3614 O O . GLU A 1 457 ? 83.174 27.886 -159.819 1.00 27.34 457 GLU A O 1
ATOM 3619 N N . GLU A 1 458 ? 80.931 28.042 -159.929 1.00 27.27 458 GLU A N 1
ATOM 3620 C CA . GLU A 1 458 ? 80.608 28.513 -158.562 1.00 27.27 458 GLU A CA 1
ATOM 3621 C C . GLU A 1 458 ? 79.064 28.501 -158.418 1.00 27.27 458 GLU A C 1
ATOM 3623 O O . GLU A 1 458 ? 78.355 29.222 -159.116 1.00 27.27 458 GLU A O 1
ATOM 3628 N N . LEU A 1 459 ? 78.481 27.457 -157.817 1.00 26.47 459 LEU A N 1
ATOM 3629 C CA . LEU A 1 459 ? 78.086 27.319 -156.404 1.00 26.47 459 LEU A CA 1
ATOM 3630 C C . LEU A 1 459 ? 76.984 28.281 -155.922 1.00 26.47 459 LEU A C 1
ATOM 3632 O O . LEU A 1 459 ? 77.231 29.395 -155.471 1.00 26.47 459 LEU A O 1
ATOM 3636 N N . ALA A 1 460 ? 75.754 27.754 -155.916 1.00 26.92 460 ALA A N 1
ATOM 3637 C CA . ALA A 1 460 ? 74.605 28.290 -155.199 1.00 26.92 460 ALA A CA 1
ATOM 3638 C C . ALA A 1 460 ? 73.984 27.216 -154.284 1.00 26.92 460 ALA A C 1
ATOM 3640 O O . ALA A 1 460 ? 73.535 26.173 -154.746 1.00 26.92 460 ALA A O 1
ATOM 3641 N N . ASN A 1 461 ? 73.935 27.562 -152.997 1.00 28.77 461 ASN A N 1
ATOM 3642 C CA . ASN A 1 461 ? 72.869 27.359 -152.012 1.00 28.77 461 ASN A CA 1
ATOM 3643 C C . ASN A 1 461 ? 72.316 25.959 -151.675 1.00 28.77 461 ASN A C 1
ATOM 3645 O O . ASN A 1 461 ? 71.669 25.269 -152.456 1.00 28.77 461 ASN A O 1
ATOM 3649 N N . MET A 1 462 ? 72.462 25.670 -150.378 1.00 30.81 462 MET A N 1
ATOM 3650 C CA . MET A 1 462 ? 71.964 24.536 -149.607 1.00 30.81 462 MET A CA 1
ATOM 3651 C C . MET A 1 462 ? 70.458 24.612 -149.317 1.00 30.81 462 MET A C 1
ATOM 3653 O O . MET A 1 462 ? 69.944 25.638 -148.863 1.00 30.81 462 MET A O 1
ATOM 3657 N N . ALA A 1 463 ? 69.783 23.472 -149.472 1.00 24.97 463 ALA A N 1
ATOM 3658 C CA . ALA A 1 463 ? 68.439 23.206 -148.979 1.00 24.97 463 ALA A CA 1
ATOM 3659 C C . ALA A 1 463 ? 68.461 22.069 -147.938 1.00 24.97 463 ALA A C 1
ATOM 3661 O O . ALA A 1 463 ? 68.988 20.996 -148.199 1.00 24.97 463 ALA A O 1
ATOM 3662 N N . LYS A 1 464 ? 67.881 22.385 -146.771 1.00 36.84 464 LYS A N 1
ATOM 3663 C CA . LYS A 1 464 ? 66.992 21.612 -145.874 1.00 36.84 464 LYS A CA 1
ATOM 3664 C C . LYS A 1 464 ? 67.066 20.079 -145.828 1.00 36.84 464 LYS A C 1
ATOM 3666 O O . LYS A 1 464 ? 66.914 19.429 -146.848 1.00 36.84 464 LYS A O 1
ATOM 3671 N N . GLU A 1 465 ? 67.004 19.563 -144.594 1.00 28.34 465 GLU A N 1
ATOM 3672 C CA . GLU A 1 465 ? 65.980 18.656 -144.009 1.00 28.34 465 GLU A CA 1
ATOM 3673 C C . GLU A 1 465 ? 66.477 18.203 -142.611 1.00 28.34 465 GLU A C 1
ATOM 3675 O O . GLU A 1 465 ? 67.681 18.131 -142.414 1.00 28.34 465 GLU A O 1
ATOM 3680 N N . ASN A 1 466 ? 65.713 17.873 -141.563 1.00 31.58 466 ASN A N 1
ATOM 3681 C CA . ASN A 1 466 ? 64.290 17.884 -141.199 1.00 31.58 466 ASN A CA 1
ATOM 3682 C C . ASN A 1 466 ? 64.218 17.599 -139.671 1.00 31.58 466 ASN A C 1
ATOM 3684 O O . ASN A 1 466 ? 64.994 16.769 -139.214 1.00 31.58 466 ASN A O 1
ATOM 3688 N N . LYS A 1 467 ? 63.227 18.200 -138.976 1.00 29.48 467 LYS A N 1
ATOM 3689 C CA . LYS A 1 467 ? 62.446 17.755 -137.774 1.00 29.48 467 LYS A CA 1
ATOM 3690 C C . LYS A 1 467 ? 63.211 17.305 -136.494 1.00 29.48 467 LYS A C 1
ATOM 3692 O O . LYS A 1 467 ? 64.216 16.630 -136.579 1.00 29.48 467 LYS A O 1
ATOM 3697 N N . ALA A 1 468 ? 62.789 17.592 -135.258 1.00 27.30 468 ALA A N 1
ATOM 3698 C CA . ALA A 1 468 ? 61.449 17.615 -134.670 1.00 27.30 468 ALA A CA 1
ATOM 3699 C C . ALA A 1 468 ? 61.460 18.285 -133.269 1.00 27.30 468 ALA A C 1
ATOM 3701 O O . ALA A 1 468 ? 62.498 18.342 -132.618 1.00 27.30 468 ALA A O 1
ATOM 3702 N N . ASP A 1 469 ? 60.251 18.669 -132.845 1.00 29.34 469 ASP A N 1
ATOM 3703 C CA . ASP A 1 469 ? 59.700 18.781 -131.480 1.00 29.34 469 ASP A CA 1
ATOM 3704 C C . ASP A 1 469 ? 59.968 19.978 -130.543 1.00 29.34 469 ASP A C 1
ATOM 3706 O O . ASP A 1 469 ? 61.082 20.241 -130.110 1.00 29.34 469 ASP A O 1
ATOM 3710 N N . GLY A 1 470 ? 58.834 20.574 -130.122 1.00 30.47 470 GLY A N 1
ATOM 3711 C CA . GLY A 1 470 ? 58.595 21.265 -128.843 1.00 30.47 470 GLY A CA 1
ATOM 3712 C C . GLY A 1 470 ? 59.178 22.675 -128.756 1.00 30.47 470 GLY A C 1
ATOM 3713 O O . GLY A 1 470 ? 60.373 22.861 -128.875 1.00 30.47 470 GLY A O 1
ATOM 3714 N N . VAL A 1 471 ? 58.435 23.742 -128.484 1.00 35.75 471 VAL A N 1
ATOM 3715 C CA . VAL A 1 471 ? 57.363 23.930 -127.501 1.00 35.75 471 VAL A CA 1
ATOM 3716 C C . VAL A 1 471 ? 56.738 25.288 -127.837 1.00 35.75 471 VAL A C 1
ATOM 3718 O O . VAL A 1 471 ? 57.497 26.220 -128.060 1.00 35.75 471 VAL A O 1
ATOM 3721 N N . ASP A 1 472 ? 55.406 25.425 -127.855 1.00 37.91 472 ASP A N 1
ATOM 3722 C CA . ASP A 1 472 ? 54.782 26.588 -127.201 1.00 37.91 472 ASP A CA 1
ATOM 3723 C C . ASP A 1 472 ? 53.248 26.504 -127.069 1.00 37.91 472 ASP A C 1
ATOM 3725 O O . ASP A 1 472 ? 52.472 26.563 -128.022 1.00 37.91 472 ASP A O 1
ATOM 3729 N N . THR A 1 473 ? 52.828 26.295 -125.818 1.00 50.34 473 THR A N 1
ATOM 3730 C CA . THR A 1 473 ? 51.911 27.182 -125.074 1.00 50.34 473 THR A CA 1
ATOM 3731 C C . THR A 1 473 ? 50.586 27.632 -125.711 1.00 50.34 473 THR A C 1
ATOM 3733 O O . THR A 1 473 ? 50.090 28.709 -125.400 1.00 50.34 473 THR A O 1
ATOM 3736 N N . ALA A 1 474 ? 49.911 26.770 -126.480 1.00 44.91 474 ALA A N 1
ATOM 3737 C CA . ALA A 1 474 ? 48.526 27.037 -126.918 1.00 44.91 474 ALA A CA 1
ATOM 3738 C C . ALA A 1 474 ? 47.483 25.954 -126.562 1.00 44.91 474 ALA A C 1
ATOM 3740 O O . ALA A 1 474 ? 46.289 26.190 -126.719 1.00 44.91 474 ALA A O 1
ATOM 3741 N N . ALA A 1 475 ? 47.886 24.801 -126.009 1.00 49.94 475 ALA A N 1
ATOM 3742 C CA . ALA A 1 475 ? 46.962 23.715 -125.628 1.00 49.94 475 ALA A CA 1
ATOM 3743 C C . ALA A 1 475 ? 46.722 23.569 -124.107 1.00 49.94 475 ALA A C 1
ATOM 3745 O O . ALA A 1 475 ? 45.854 22.812 -123.694 1.00 49.94 475 ALA A O 1
ATOM 3746 N N . ARG A 1 476 ? 47.425 24.335 -123.256 1.00 49.25 476 ARG A N 1
ATOM 3747 C CA . ARG A 1 476 ? 47.283 24.293 -121.780 1.00 49.25 476 ARG A CA 1
ATOM 3748 C C . ARG A 1 476 ? 46.250 25.292 -121.224 1.00 49.25 476 ARG A C 1
ATOM 3750 O O . ARG A 1 476 ? 46.014 25.321 -120.023 1.00 49.25 476 A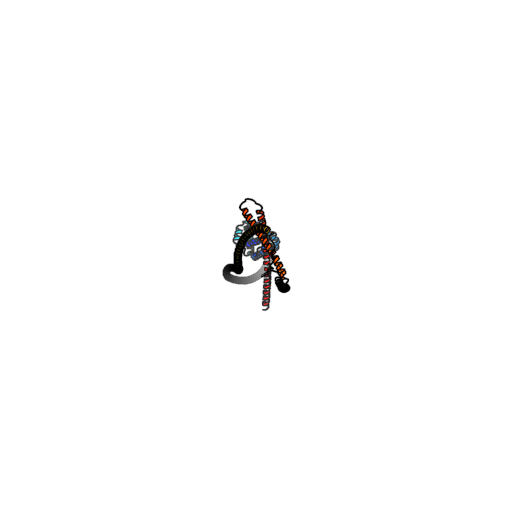RG A O 1
ATOM 3757 N N . ILE A 1 477 ? 45.627 26.104 -122.082 1.00 49.34 477 ILE A N 1
ATOM 3758 C CA . ILE A 1 477 ? 44.638 27.129 -121.687 1.00 49.34 477 ILE A CA 1
ATOM 3759 C C . ILE A 1 477 ? 43.185 26.655 -121.921 1.00 49.34 477 ILE A C 1
ATOM 3761 O O . ILE A 1 477 ? 42.264 27.183 -121.306 1.00 49.34 477 ILE A O 1
ATOM 3765 N N . ALA A 1 478 ? 42.966 25.597 -122.714 1.00 53.56 478 ALA A N 1
ATOM 3766 C CA . ALA A 1 478 ? 41.631 25.031 -122.950 1.00 53.56 478 ALA A CA 1
ATOM 3767 C C . ALA A 1 478 ? 41.220 23.936 -121.936 1.00 53.56 478 ALA A C 1
ATOM 3769 O O . ALA A 1 478 ? 40.031 23.779 -121.672 1.00 53.56 478 ALA A O 1
ATOM 3770 N N . GLU A 1 479 ? 42.168 23.228 -121.309 1.00 54.00 479 GLU A N 1
ATOM 3771 C CA . GLU A 1 479 ? 41.870 22.229 -120.259 1.00 54.00 479 GLU A CA 1
ATOM 3772 C C . GLU A 1 479 ? 41.610 22.864 -118.880 1.00 54.00 479 GLU A C 1
ATOM 3774 O O . GLU A 1 479 ? 40.750 22.393 -118.142 1.00 54.00 479 GLU A O 1
ATOM 3779 N N . LEU A 1 480 ? 42.225 24.013 -118.573 1.00 54.09 480 LEU A N 1
ATOM 3780 C CA . LEU A 1 480 ? 42.030 24.716 -117.295 1.00 54.09 480 LEU A CA 1
ATOM 3781 C C . LEU A 1 480 ? 40.737 25.555 -117.219 1.00 54.09 480 LEU A C 1
ATOM 3783 O O . LEU A 1 480 ? 40.383 26.030 -116.142 1.00 54.09 480 LEU A O 1
ATOM 3787 N N . SER A 1 481 ? 40.007 25.734 -118.329 1.00 50.66 481 SER A N 1
ATOM 3788 C CA . SER A 1 481 ? 38.714 26.444 -118.333 1.00 50.66 481 SER A CA 1
ATOM 3789 C C . SER A 1 481 ? 37.518 25.512 -118.086 1.00 50.66 481 SER A C 1
ATOM 3791 O O . SER A 1 481 ? 36.515 25.960 -117.535 1.00 50.66 481 SER A O 1
ATOM 3793 N N . ASN A 1 482 ? 37.628 24.220 -118.423 1.00 59.53 482 ASN A N 1
ATOM 3794 C CA . ASN A 1 482 ? 36.586 23.222 -118.138 1.00 59.53 482 ASN A CA 1
ATOM 3795 C C . ASN A 1 482 ? 36.634 22.732 -116.678 1.00 59.53 482 ASN A C 1
ATOM 3797 O O . ASN A 1 482 ? 35.587 22.487 -116.083 1.00 59.53 482 ASN A O 1
ATOM 3801 N N . GLU A 1 483 ? 37.811 22.711 -116.043 1.00 59.25 483 GLU A N 1
ATOM 3802 C CA . GLU A 1 483 ? 37.937 22.387 -114.611 1.00 59.25 483 GLU A CA 1
ATOM 3803 C C . GLU A 1 483 ? 37.400 23.497 -113.684 1.00 59.25 483 GLU A C 1
ATOM 3805 O O . GLU A 1 483 ? 36.944 23.215 -112.576 1.00 59.25 483 GLU A O 1
ATOM 3810 N N . VAL A 1 484 ? 37.346 24.756 -114.139 1.00 58.66 484 VAL A N 1
ATOM 3811 C CA . VAL A 1 484 ? 36.742 25.869 -113.375 1.00 58.66 484 VAL A CA 1
ATOM 3812 C C . VAL A 1 484 ? 35.205 25.839 -113.422 1.00 58.66 484 VAL A C 1
ATOM 3814 O O . VAL A 1 484 ? 34.554 26.197 -112.433 1.00 58.66 484 VAL A O 1
ATOM 3817 N N . ASP A 1 485 ? 34.607 25.371 -114.520 1.00 65.12 485 ASP A N 1
ATOM 3818 C CA . ASP A 1 485 ? 33.148 25.242 -114.645 1.00 65.12 485 ASP A CA 1
ATOM 3819 C C . ASP A 1 485 ? 32.596 23.993 -113.933 1.00 65.12 485 ASP A C 1
ATOM 3821 O O . ASP A 1 485 ? 31.517 24.057 -113.325 1.00 65.12 485 ASP A O 1
ATOM 3825 N N . ASP A 1 486 ? 33.365 22.901 -113.874 1.00 61.41 486 ASP A N 1
ATOM 3826 C CA . ASP A 1 486 ? 33.030 21.731 -113.052 1.00 61.41 486 ASP A CA 1
ATOM 3827 C C . ASP A 1 486 ? 33.175 22.022 -111.545 1.00 61.41 486 ASP A C 1
ATOM 3829 O O . ASP A 1 486 ? 32.307 21.638 -110.750 1.00 61.41 486 ASP A O 1
ATOM 3833 N N . LEU A 1 487 ? 34.163 22.830 -111.140 1.00 59.69 487 LEU A N 1
ATOM 3834 C CA . LEU A 1 487 ? 34.286 23.316 -109.758 1.00 59.69 487 LEU A CA 1
ATOM 3835 C C . LEU A 1 487 ? 33.169 24.303 -109.361 1.00 59.69 487 LEU A C 1
ATOM 3837 O O . LEU A 1 487 ? 32.711 24.280 -108.215 1.00 59.69 487 LEU A O 1
ATOM 3841 N N . LYS A 1 488 ? 32.637 25.115 -110.289 1.00 65.12 488 LYS A N 1
ATOM 3842 C CA . LYS A 1 488 ? 31.453 25.966 -110.035 1.00 65.12 488 LYS A CA 1
ATOM 3843 C C . LYS A 1 488 ? 30.157 25.162 -109.877 1.00 65.12 488 LYS A C 1
ATOM 3845 O O . LYS A 1 488 ? 29.336 25.512 -109.024 1.00 65.12 488 LYS A O 1
ATOM 3850 N N . ARG A 1 489 ? 29.972 24.064 -110.624 1.00 65.00 489 ARG A N 1
ATOM 3851 C CA . ARG A 1 489 ? 28.810 23.162 -110.458 1.00 65.00 489 ARG A CA 1
ATOM 3852 C C . ARG A 1 489 ? 28.857 22.373 -109.152 1.00 65.00 489 ARG A C 1
ATOM 3854 O O . ARG A 1 489 ? 27.813 22.177 -108.528 1.00 65.00 489 ARG A O 1
ATOM 3861 N N . VAL A 1 490 ? 30.042 21.950 -108.708 1.00 65.69 490 VAL A N 1
ATOM 3862 C CA . VAL A 1 490 ? 30.223 21.271 -107.411 1.00 65.69 490 VAL A CA 1
ATOM 3863 C C . VAL A 1 490 ? 30.016 22.248 -106.245 1.00 65.69 490 VAL A C 1
ATOM 3865 O O . VAL A 1 490 ? 29.334 21.903 -105.279 1.00 65.69 490 VAL A O 1
ATOM 3868 N N . LYS A 1 491 ? 30.468 23.504 -106.370 1.00 62.22 491 LYS A N 1
ATOM 3869 C CA . LYS A 1 491 ? 30.220 24.564 -105.378 1.00 62.22 491 LYS A CA 1
ATOM 3870 C C . LYS A 1 491 ? 28.729 24.917 -105.233 1.00 62.22 491 LYS A C 1
ATOM 3872 O O . LYS A 1 491 ? 28.233 24.965 -104.111 1.00 62.22 491 LYS A O 1
ATOM 3877 N N . GLN A 1 492 ? 27.979 25.046 -106.334 1.00 68.69 492 GLN A N 1
ATOM 3878 C CA . GLN A 1 492 ? 26.521 25.265 -106.276 1.00 68.69 492 GLN A CA 1
ATOM 3879 C C . GLN A 1 492 ? 25.747 24.079 -105.666 1.00 68.69 492 GLN A C 1
ATOM 3881 O O . GLN A 1 492 ? 24.704 24.286 -105.047 1.00 68.69 492 GLN A O 1
ATOM 3886 N N . ARG A 1 493 ? 26.237 22.836 -105.802 1.00 63.16 493 ARG A N 1
ATOM 3887 C CA . ARG A 1 493 ? 25.641 21.651 -105.150 1.00 63.16 493 ARG A CA 1
ATOM 3888 C C . ARG A 1 493 ? 25.932 21.597 -103.645 1.00 63.16 493 ARG A C 1
ATOM 3890 O O . ARG A 1 493 ? 25.062 21.181 -102.883 1.00 63.16 493 ARG A O 1
ATOM 3897 N N . LEU A 1 494 ? 27.106 22.061 -103.212 1.00 57.50 494 LEU A N 1
ATOM 3898 C CA . LEU A 1 494 ? 27.472 22.151 -101.794 1.00 57.50 494 LEU A CA 1
ATOM 3899 C C . LEU A 1 494 ? 26.742 23.298 -101.070 1.00 57.50 494 LEU A C 1
ATOM 3901 O O . LEU A 1 494 ? 26.284 23.102 -99.947 1.00 57.50 494 LEU A O 1
ATOM 3905 N N . GLU A 1 495 ? 26.517 24.441 -101.727 1.00 62.81 495 GLU A N 1
ATOM 3906 C CA . GLU A 1 495 ? 25.739 25.563 -101.164 1.00 62.81 495 GLU A CA 1
ATOM 3907 C C . GLU A 1 495 ? 24.234 25.238 -101.035 1.00 62.81 495 GLU A C 1
ATOM 3909 O O . GLU A 1 495 ? 23.599 25.620 -100.051 1.00 62.81 495 GLU A O 1
ATOM 3914 N N . LYS A 1 496 ? 23.661 24.448 -101.959 1.00 65.38 496 LYS A N 1
ATOM 3915 C CA . LYS A 1 496 ? 22.257 23.990 -101.875 1.00 65.38 496 LYS A CA 1
ATOM 3916 C C . LYS A 1 496 ? 22.031 22.928 -100.783 1.00 65.38 496 LYS A C 1
ATOM 3918 O O . LYS A 1 496 ? 20.967 22.917 -100.171 1.00 65.38 496 LYS A O 1
ATOM 3923 N N . ASN A 1 497 ? 23.029 22.081 -100.501 1.00 65.12 497 ASN A N 1
ATOM 3924 C CA . ASN A 1 497 ? 22.988 21.105 -99.400 1.00 65.12 497 ASN A CA 1
ATOM 3925 C C . ASN A 1 497 ? 23.238 21.749 -98.026 1.00 65.12 497 ASN A C 1
ATOM 3927 O O . ASN A 1 497 ? 22.603 21.355 -97.051 1.00 65.12 497 ASN A O 1
ATOM 3931 N N . ALA A 1 498 ? 24.088 22.777 -97.934 1.00 58.25 498 ALA A N 1
ATOM 3932 C CA . ALA A 1 498 ? 24.285 23.534 -96.695 1.00 58.25 498 ALA A CA 1
ATOM 3933 C C . ALA A 1 498 ? 23.001 24.266 -96.244 1.00 58.25 498 ALA A C 1
ATOM 3935 O O . ALA A 1 498 ? 22.685 24.278 -95.055 1.00 58.25 498 ALA A O 1
ATOM 3936 N N . ALA A 1 499 ? 22.202 24.793 -97.181 1.00 58.94 499 ALA A N 1
ATOM 3937 C CA . ALA A 1 499 ? 20.905 25.407 -96.876 1.00 58.94 499 ALA A CA 1
ATOM 3938 C C . ALA A 1 499 ? 19.856 24.403 -96.340 1.00 58.94 499 ALA A C 1
ATOM 3940 O O . ALA A 1 499 ? 19.013 24.777 -95.525 1.00 58.94 499 ALA A O 1
ATOM 3941 N N . ALA A 1 500 ? 19.927 23.125 -96.739 1.00 62.62 500 ALA A N 1
ATOM 3942 C CA . ALA A 1 500 ? 19.038 22.069 -96.244 1.00 62.62 500 ALA A CA 1
ATOM 3943 C C . ALA A 1 500 ? 19.384 21.633 -94.806 1.00 62.62 500 ALA A C 1
ATOM 3945 O O . ALA A 1 500 ? 18.482 21.462 -93.986 1.00 62.62 500 ALA A O 1
ATOM 3946 N N . TYR A 1 501 ? 20.675 21.539 -94.464 1.00 59.28 501 TYR A N 1
ATOM 3947 C CA . TYR A 1 501 ? 21.114 21.217 -93.099 1.00 59.28 501 TYR A CA 1
ATOM 3948 C C . TYR A 1 501 ? 20.863 22.363 -92.105 1.00 59.28 501 TYR A C 1
ATOM 3950 O O . TYR A 1 501 ? 20.478 22.110 -90.965 1.00 59.28 501 TYR A O 1
ATOM 3958 N N . VAL A 1 502 ? 20.977 23.627 -92.532 1.00 62.94 502 VAL A N 1
ATOM 3959 C CA . VAL A 1 502 ? 20.642 24.791 -91.686 1.00 62.94 502 VAL A CA 1
ATOM 3960 C C . VAL A 1 502 ? 19.128 24.904 -91.441 1.00 62.94 502 VAL A C 1
ATOM 3962 O O . VAL A 1 502 ? 18.715 25.227 -90.328 1.00 62.94 502 VAL A O 1
ATOM 3965 N N . ALA A 1 503 ? 18.281 24.559 -92.420 1.00 58.97 503 ALA A N 1
ATOM 3966 C CA . ALA A 1 503 ? 16.827 24.503 -92.231 1.00 58.97 503 ALA A CA 1
ATOM 3967 C C . ALA A 1 503 ? 16.385 23.353 -91.299 1.00 58.97 503 ALA A C 1
ATOM 3969 O O . ALA A 1 503 ? 15.432 23.515 -90.538 1.00 58.97 503 ALA A O 1
ATOM 3970 N N . GLN A 1 504 ? 17.099 22.220 -91.303 1.00 56.97 504 GLN A N 1
ATOM 3971 C CA . GLN A 1 504 ? 16.835 21.081 -90.414 1.00 56.97 504 GLN A CA 1
ATOM 3972 C C . GLN A 1 504 ? 17.294 21.346 -88.968 1.00 56.97 504 GLN A C 1
ATOM 3974 O O . GLN A 1 504 ? 16.595 20.977 -88.026 1.00 56.97 504 GLN A O 1
ATOM 3979 N N . ILE A 1 505 ? 18.407 22.068 -88.779 1.00 60.22 505 ILE A N 1
ATOM 3980 C CA . ILE A 1 505 ? 18.871 22.531 -87.458 1.00 60.22 505 ILE A CA 1
ATOM 3981 C C . ILE A 1 505 ? 17.924 23.602 -86.882 1.00 60.22 505 ILE A C 1
ATOM 3983 O O . ILE A 1 505 ? 17.593 23.544 -85.699 1.00 60.22 505 ILE A O 1
ATOM 3987 N N . ALA A 1 506 ? 17.402 24.517 -87.707 1.00 58.09 506 ALA A N 1
ATOM 3988 C CA . ALA A 1 506 ? 16.416 25.515 -87.275 1.00 58.09 506 ALA A CA 1
ATOM 3989 C C . ALA A 1 506 ? 15.033 24.910 -86.943 1.00 58.09 506 ALA A C 1
ATOM 3991 O O . ALA A 1 506 ? 14.315 25.444 -86.097 1.00 58.09 506 ALA A O 1
ATOM 3992 N N . PHE A 1 507 ? 14.657 23.790 -87.574 1.00 59.72 507 PHE A N 1
ATOM 3993 C CA . PHE A 1 507 ? 13.434 23.043 -87.254 1.00 59.72 507 PHE A CA 1
ATOM 3994 C C . PHE A 1 507 ? 13.572 22.266 -85.930 1.00 59.72 507 PHE A C 1
ATOM 3996 O O . PHE A 1 507 ? 12.701 22.372 -85.069 1.00 59.72 507 PHE A O 1
ATOM 4003 N N . LEU A 1 508 ? 14.710 21.595 -85.705 1.00 59.62 508 LEU A N 1
ATOM 4004 C CA . LEU A 1 508 ? 14.992 20.842 -84.472 1.00 59.62 508 LEU A CA 1
ATOM 4005 C C . LEU A 1 508 ? 15.265 21.741 -83.246 1.00 59.62 508 LEU A C 1
ATOM 4007 O O . LEU A 1 508 ? 14.941 21.361 -82.125 1.00 59.62 508 LEU A O 1
ATOM 4011 N N . GLN A 1 509 ? 15.780 22.964 -83.429 1.00 45.66 509 GLN A N 1
ATOM 4012 C CA . GLN A 1 509 ? 15.878 23.960 -82.344 1.00 45.66 509 GLN A CA 1
ATOM 4013 C C . GLN A 1 509 ? 14.520 24.594 -81.978 1.00 45.66 509 GLN A C 1
ATOM 4015 O O . GLN A 1 509 ? 14.330 25.037 -80.843 1.00 45.66 509 GLN A O 1
ATOM 4020 N N . LYS A 1 510 ? 13.555 24.607 -82.909 1.00 56.53 510 LYS A N 1
ATOM 4021 C CA . LYS A 1 510 ? 12.189 25.104 -82.678 1.00 56.53 510 LYS A CA 1
ATOM 4022 C C . LYS A 1 510 ? 11.276 24.052 -82.028 1.00 56.53 510 LYS A C 1
ATOM 4024 O O . LYS A 1 510 ? 10.390 24.429 -81.268 1.00 56.53 510 LYS A O 1
ATOM 4029 N N . GLU A 1 511 ? 11.533 22.757 -82.238 1.00 48.59 511 GLU A N 1
ATOM 4030 C CA . GLU A 1 511 ? 10.896 21.663 -81.476 1.00 48.59 511 GLU A CA 1
ATOM 4031 C C . GLU A 1 511 ? 11.424 21.535 -80.036 1.00 48.59 511 GLU A C 1
ATOM 4033 O O . GLU A 1 511 ? 10.683 21.102 -79.159 1.00 48.59 511 GLU A O 1
ATOM 4038 N N . LEU A 1 512 ? 12.654 21.981 -79.744 1.00 51.56 512 LEU A N 1
ATOM 4039 C CA . LEU A 1 512 ? 13.200 21.959 -78.378 1.00 51.56 512 LEU A CA 1
ATOM 4040 C C . LEU A 1 512 ? 12.712 23.118 -77.480 1.00 51.56 512 LEU A C 1
ATOM 4042 O O . LEU A 1 512 ? 13.043 23.152 -76.298 1.00 51.56 512 LEU A O 1
ATOM 4046 N N . THR A 1 513 ? 11.958 24.086 -78.018 1.00 51.62 513 THR A N 1
ATOM 4047 C CA . THR A 1 513 ? 11.533 25.298 -77.283 1.00 51.62 513 THR A CA 1
ATOM 4048 C C . THR A 1 513 ? 10.019 25.484 -77.147 1.00 51.62 513 THR A C 1
ATOM 4050 O O . THR A 1 513 ? 9.595 26.382 -76.421 1.00 51.62 513 THR A O 1
ATOM 4053 N N . VAL A 1 514 ? 9.174 24.639 -77.752 1.00 56.75 514 VAL A N 1
ATOM 4054 C CA . VAL A 1 514 ? 7.708 24.729 -77.595 1.00 56.75 514 VAL A CA 1
ATOM 4055 C C . VAL A 1 514 ? 7.087 23.333 -77.473 1.00 56.75 514 VAL A C 1
ATOM 4057 O O . VAL A 1 514 ? 6.785 22.696 -78.476 1.00 56.75 514 VAL A O 1
ATOM 4060 N N . GLY A 1 515 ? 6.854 22.875 -76.234 1.00 38.59 515 GLY A N 1
ATOM 4061 C CA . GLY A 1 515 ? 6.109 21.636 -75.970 1.00 38.59 515 GLY A CA 1
ATOM 4062 C C . GLY A 1 515 ? 6.007 21.192 -74.500 1.00 38.59 515 GLY A C 1
ATOM 4063 O O . GLY A 1 515 ? 6.586 20.176 -74.153 1.00 38.59 515 GLY A O 1
ATOM 4064 N N . CYS A 1 516 ? 5.222 21.923 -73.685 1.00 35.34 516 CYS A N 1
ATOM 4065 C CA . CYS A 1 516 ? 4.592 21.540 -72.389 1.00 35.34 516 CYS A CA 1
ATOM 4066 C C . CYS A 1 516 ? 5.495 21.172 -71.176 1.00 35.34 516 CYS A C 1
ATOM 4068 O O . CYS A 1 516 ? 6.119 20.123 -71.150 1.00 35.34 516 CYS A O 1
ATOM 4070 N N . ALA A 1 517 ? 5.648 22.056 -70.168 1.00 41.62 517 ALA A N 1
ATOM 4071 C CA . ALA A 1 517 ? 4.803 22.267 -68.955 1.00 41.62 517 ALA A CA 1
ATOM 4072 C C . ALA A 1 517 ? 5.125 21.275 -67.799 1.00 41.62 517 ALA A C 1
ATOM 4074 O O . ALA A 1 517 ? 4.902 20.085 -67.956 1.00 41.62 517 ALA A O 1
ATOM 4075 N N . SER A 1 518 ? 5.673 21.681 -66.638 1.00 47.62 518 SER A N 1
ATOM 4076 C CA . SER A 1 518 ? 5.113 22.616 -65.640 1.00 47.62 518 SER A CA 1
ATOM 4077 C C . SER A 1 518 ? 6.139 23.612 -65.044 1.00 47.62 518 SER A C 1
ATOM 4079 O O . SER A 1 518 ? 7.212 23.254 -64.566 1.00 47.62 518 SER A O 1
ATOM 4081 N N . ALA A 1 519 ? 5.780 24.899 -64.999 1.00 57.47 519 ALA A N 1
ATOM 4082 C CA . ALA A 1 519 ? 6.637 25.997 -64.526 1.00 57.47 519 ALA A CA 1
ATOM 4083 C C . ALA A 1 519 ? 6.693 26.177 -62.987 1.00 57.47 519 ALA A C 1
ATOM 4085 O O . ALA A 1 519 ? 7.196 27.187 -62.507 1.00 57.47 519 ALA A O 1
ATOM 4086 N N . ALA A 1 520 ? 6.186 25.223 -62.199 1.00 56.31 520 ALA A N 1
ATOM 4087 C CA . ALA A 1 520 ? 6.208 25.293 -60.731 1.00 56.31 520 ALA A CA 1
ATOM 4088 C C . ALA A 1 520 ? 7.287 24.398 -60.091 1.00 56.31 520 ALA A C 1
ATOM 4090 O O . ALA A 1 520 ? 7.729 24.675 -58.975 1.00 56.31 520 ALA A O 1
ATOM 4091 N N . ASP A 1 521 ? 7.743 23.363 -60.801 1.00 51.66 521 ASP A N 1
ATOM 4092 C CA . ASP A 1 521 ? 8.664 22.364 -60.251 1.00 51.66 521 ASP A CA 1
ATOM 4093 C C . ASP A 1 521 ? 10.125 22.632 -60.639 1.00 51.66 521 ASP A C 1
ATOM 4095 O O . ASP A 1 521 ? 11.023 22.321 -59.863 1.00 51.66 521 ASP A O 1
ATOM 4099 N N . ALA A 1 522 ? 10.382 23.315 -61.761 1.00 51.94 522 ALA A N 1
ATOM 4100 C CA . ALA A 1 522 ? 11.736 23.717 -62.162 1.00 51.94 522 ALA A CA 1
ATOM 4101 C C . ALA A 1 522 ? 12.344 24.781 -61.224 1.00 51.94 522 ALA A C 1
ATOM 4103 O O . ALA A 1 522 ? 13.517 24.691 -60.868 1.00 51.94 522 ALA A O 1
ATOM 4104 N N . GLN A 1 523 ? 11.535 25.735 -60.745 1.00 60.00 523 GLN A N 1
ATOM 4105 C CA . GLN A 1 523 ? 11.990 26.767 -59.805 1.00 60.00 523 GLN A CA 1
ATOM 4106 C C . GLN A 1 523 ? 12.254 26.186 -58.404 1.00 60.00 523 GLN A C 1
ATOM 4108 O O . GLN A 1 523 ? 13.252 26.517 -57.773 1.00 60.00 523 GLN A O 1
ATOM 4113 N N . LYS A 1 524 ? 11.408 25.254 -57.935 1.00 59.84 524 LYS A N 1
ATOM 4114 C CA . LYS A 1 524 ? 11.605 24.558 -56.650 1.00 59.84 524 LYS A CA 1
ATOM 4115 C C . LYS A 1 524 ? 12.825 23.645 -56.658 1.00 59.84 524 LYS A C 1
ATOM 4117 O O . LYS A 1 524 ? 13.489 23.532 -55.632 1.00 59.84 524 LYS A O 1
ATOM 4122 N N . LEU A 1 525 ? 13.122 22.999 -57.786 1.00 55.88 525 LEU A N 1
ATOM 4123 C CA . LEU A 1 525 ? 14.313 22.163 -57.917 1.00 55.88 525 LEU A CA 1
ATOM 4124 C C . LEU A 1 525 ? 15.588 23.013 -57.864 1.00 55.88 525 LEU A C 1
ATOM 4126 O O . LEU A 1 525 ? 16.549 22.628 -57.208 1.00 55.88 525 LEU A O 1
ATOM 4130 N N . GLN A 1 526 ? 15.575 24.190 -58.491 1.00 67.31 526 GLN A N 1
ATOM 4131 C CA . GLN A 1 526 ? 16.716 25.103 -58.494 1.00 67.31 526 GLN A CA 1
ATOM 4132 C C . GLN A 1 526 ? 16.941 25.761 -57.118 1.00 67.31 526 GLN A C 1
ATOM 4134 O O . GLN A 1 526 ? 18.075 25.787 -56.641 1.00 67.31 526 GLN A O 1
ATOM 4139 N N . ASP A 1 527 ? 15.869 26.156 -56.419 1.00 69.12 527 ASP A N 1
ATOM 4140 C CA . ASP A 1 527 ? 15.941 26.664 -55.039 1.00 69.12 527 ASP A CA 1
ATOM 4141 C C . ASP A 1 527 ? 16.391 25.584 -54.038 1.00 69.12 527 ASP A C 1
ATOM 4143 O O . ASP A 1 527 ? 17.147 25.867 -53.107 1.00 69.12 527 ASP A O 1
ATOM 4147 N N . LEU A 1 528 ? 15.952 24.329 -54.210 1.00 65.19 528 LEU A N 1
ATOM 4148 C CA . LEU A 1 528 ? 16.399 23.212 -53.371 1.00 65.19 528 LEU A CA 1
ATOM 4149 C C . LEU A 1 528 ? 17.877 22.898 -53.603 1.00 65.19 528 LEU A C 1
ATOM 4151 O O . LEU A 1 528 ? 18.597 22.681 -52.632 1.00 65.19 528 LEU A O 1
ATOM 4155 N N . VAL A 1 529 ? 18.358 22.934 -54.846 1.00 68.44 529 VAL A N 1
ATOM 4156 C CA . VAL A 1 529 ? 19.778 22.712 -55.159 1.00 68.44 529 VAL A CA 1
ATOM 4157 C C . VAL A 1 529 ? 20.660 23.811 -54.551 1.00 68.44 529 VAL A C 1
ATOM 4159 O O . VAL A 1 529 ? 21.657 23.489 -53.906 1.00 68.44 529 VAL A O 1
ATOM 4162 N N . GLU A 1 530 ? 20.267 25.088 -54.629 1.00 75.69 530 GLU A N 1
ATOM 4163 C CA . GLU A 1 530 ? 21.008 26.178 -53.967 1.00 75.69 530 GLU A CA 1
ATOM 4164 C C . GLU A 1 530 ? 20.981 26.085 -52.434 1.00 75.69 530 GLU A C 1
ATOM 4166 O O . GLU A 1 530 ? 21.971 26.397 -51.765 1.00 75.69 530 GLU A O 1
ATOM 4171 N N . LYS A 1 531 ? 19.860 25.645 -51.850 1.00 72.19 531 LYS A N 1
ATOM 4172 C CA . LYS A 1 531 ? 19.732 25.487 -50.396 1.00 72.19 531 LYS A CA 1
ATOM 4173 C C . LYS A 1 531 ? 20.546 24.301 -49.875 1.00 72.19 531 LYS A C 1
ATOM 4175 O O . LYS A 1 531 ? 21.144 24.410 -48.807 1.00 72.19 531 LYS A O 1
ATOM 4180 N N . THR A 1 532 ? 20.625 23.217 -50.647 1.00 64.75 532 THR A N 1
ATOM 4181 C CA . THR A 1 532 ? 21.438 22.035 -50.314 1.00 64.75 532 THR A CA 1
ATOM 4182 C C . THR A 1 532 ? 22.930 22.363 -50.401 1.00 64.75 532 THR A C 1
ATOM 4184 O O . THR A 1 532 ? 23.672 22.036 -49.481 1.00 64.75 532 THR A O 1
ATOM 4187 N N . ALA A 1 533 ? 23.354 23.133 -51.411 1.00 73.38 533 ALA A N 1
ATOM 4188 C CA . ALA A 1 533 ? 24.738 23.602 -51.528 1.00 73.38 533 ALA A CA 1
ATOM 4189 C C . ALA A 1 533 ? 25.164 24.514 -50.357 1.00 73.38 533 ALA A C 1
ATOM 4191 O O . ALA A 1 533 ? 26.273 24.390 -49.843 1.00 73.38 533 ALA A O 1
ATOM 4192 N N . LYS A 1 534 ? 24.275 25.397 -49.874 1.00 77.25 534 LYS A N 1
ATOM 4193 C CA . LYS A 1 534 ? 24.547 26.235 -48.687 1.00 77.25 534 LYS A CA 1
ATOM 4194 C C . LYS A 1 534 ? 24.632 25.423 -47.390 1.00 77.25 534 LYS A C 1
ATOM 4196 O O . LYS A 1 534 ? 25.475 25.718 -46.549 1.00 77.25 534 LYS A O 1
ATOM 4201 N N . GLN A 1 535 ? 23.791 24.399 -47.234 1.00 71.50 535 GLN A N 1
ATOM 4202 C CA . GLN A 1 535 ? 23.830 23.508 -46.069 1.00 71.50 535 GLN A CA 1
ATOM 4203 C C . GLN A 1 535 ? 25.070 22.603 -46.068 1.00 71.50 535 GLN A C 1
ATOM 4205 O O . GLN A 1 535 ? 25.623 22.327 -45.005 1.00 71.50 535 GLN A O 1
ATOM 4210 N N . GLU A 1 536 ? 25.549 22.172 -47.236 1.00 67.69 536 GLU A N 1
ATOM 4211 C CA . GLU A 1 536 ? 26.812 21.434 -47.353 1.00 67.69 536 GLU A CA 1
ATOM 4212 C C . GLU A 1 536 ? 28.027 22.304 -46.990 1.00 67.69 536 GLU A C 1
ATOM 4214 O O . GLU A 1 536 ? 28.931 21.820 -46.304 1.00 67.69 536 GLU A O 1
ATOM 4219 N N . GLU A 1 537 ? 28.019 23.592 -47.349 1.00 78.00 537 GLU A N 1
ATOM 4220 C CA . GLU A 1 537 ? 29.057 24.553 -46.948 1.00 78.00 537 GLU A CA 1
ATOM 4221 C C . GLU A 1 537 ? 29.049 24.805 -45.423 1.00 78.00 537 GLU A C 1
ATOM 4223 O O . GLU A 1 537 ? 30.105 24.781 -44.792 1.00 78.00 537 GLU A O 1
ATOM 4228 N N . GLU A 1 538 ? 27.874 24.948 -44.790 1.00 77.12 538 GLU A N 1
ATOM 4229 C CA . GLU A 1 538 ? 27.752 25.053 -43.321 1.00 77.12 538 GLU A CA 1
ATOM 4230 C C . GLU A 1 538 ? 28.220 23.778 -42.600 1.00 77.12 538 GLU A C 1
ATOM 4232 O O . GLU A 1 538 ? 28.924 23.853 -41.591 1.00 77.12 538 GLU A O 1
ATOM 4237 N N . ILE A 1 539 ? 27.884 22.590 -43.119 1.00 72.31 539 ILE A N 1
ATOM 4238 C CA . ILE A 1 539 ? 28.350 21.314 -42.552 1.00 72.31 539 ILE A CA 1
ATOM 4239 C C . ILE A 1 539 ? 29.869 21.183 -42.689 1.00 72.31 539 ILE A C 1
ATOM 4241 O O . ILE A 1 539 ? 30.520 20.654 -41.784 1.00 72.31 539 ILE A O 1
ATOM 4245 N N . LYS A 1 540 ? 30.448 21.668 -43.790 1.00 79.62 540 LYS A N 1
ATOM 4246 C CA . LYS A 1 540 ? 31.896 21.684 -43.993 1.00 79.62 540 LYS A CA 1
ATOM 4247 C C . LYS A 1 540 ? 32.587 22.623 -43.000 1.00 79.62 540 LYS A C 1
ATOM 4249 O O . LYS A 1 540 ? 33.516 22.184 -42.328 1.00 79.62 540 LYS A O 1
ATOM 4254 N N . GLN A 1 541 ? 32.070 23.836 -42.805 1.00 77.75 541 GLN A N 1
ATOM 4255 C CA . GLN A 1 541 ? 32.592 24.785 -41.812 1.00 77.75 541 GLN A CA 1
ATOM 4256 C C . GLN A 1 541 ? 32.460 24.263 -40.371 1.00 77.75 541 GLN A C 1
ATOM 4258 O O . GLN A 1 541 ? 33.384 24.406 -39.571 1.00 77.75 541 GLN A O 1
ATOM 4263 N N . LEU A 1 542 ? 31.353 23.591 -40.029 1.00 73.12 542 LEU A N 1
ATOM 4264 C CA . LEU A 1 542 ? 31.171 22.961 -38.714 1.00 73.12 542 LEU A CA 1
ATOM 4265 C C . LEU A 1 542 ? 32.102 21.760 -38.496 1.00 73.12 542 LEU A C 1
ATOM 4267 O O . LEU A 1 542 ? 32.539 21.526 -37.370 1.00 73.12 542 LEU A O 1
ATOM 4271 N N . ARG A 1 543 ? 32.427 20.998 -39.549 1.00 71.19 543 ARG A N 1
ATOM 4272 C CA . ARG A 1 543 ? 33.413 19.907 -39.476 1.00 71.19 543 ARG A CA 1
ATOM 4273 C C . ARG A 1 543 ? 34.830 20.440 -39.307 1.00 71.19 543 ARG A C 1
ATOM 4275 O O . ARG A 1 543 ? 35.531 19.957 -38.429 1.00 71.19 543 ARG A O 1
ATOM 4282 N N . GLU A 1 544 ? 35.204 21.471 -40.058 1.00 78.88 544 GLU A N 1
ATOM 4283 C CA . GLU A 1 544 ? 36.500 22.145 -39.912 1.00 78.88 544 GLU A CA 1
ATOM 4284 C C . GLU A 1 544 ? 36.643 22.765 -38.508 1.00 78.88 544 GLU A C 1
ATOM 4286 O O . GLU A 1 544 ? 37.652 22.556 -37.842 1.00 78.88 544 GLU A O 1
ATOM 4291 N N . SER A 1 545 ? 35.586 23.398 -37.981 1.00 73.88 545 SER A N 1
ATOM 4292 C CA . SER A 1 545 ? 35.562 23.925 -36.608 1.00 73.88 545 SER A CA 1
ATOM 4293 C C . SER A 1 545 ? 35.649 22.829 -35.536 1.00 73.88 545 SER A C 1
ATOM 4295 O O . SER A 1 545 ? 36.347 22.996 -34.533 1.00 73.88 545 SER A O 1
ATOM 4297 N N . LYS A 1 546 ? 34.975 21.690 -35.738 1.00 72.88 546 LYS A N 1
ATOM 4298 C CA . LYS A 1 546 ? 35.053 20.529 -34.840 1.00 72.88 546 LYS A CA 1
ATOM 4299 C C . LYS A 1 546 ? 36.453 19.914 -34.835 1.00 72.88 546 LYS A C 1
ATOM 4301 O O . LYS A 1 546 ? 36.945 19.558 -33.765 1.00 72.88 546 LYS A O 1
ATOM 4306 N N . ASP A 1 547 ? 37.082 19.792 -35.998 1.00 75.19 547 ASP A N 1
ATOM 4307 C CA . ASP A 1 547 ? 38.416 19.209 -36.129 1.00 75.19 547 ASP A CA 1
ATOM 4308 C C . ASP A 1 547 ? 39.488 20.145 -35.548 1.00 75.19 547 ASP A C 1
ATOM 4310 O O . ASP A 1 547 ? 40.383 19.677 -34.841 1.00 75.19 547 ASP A O 1
ATOM 4314 N N . ASP A 1 548 ? 39.342 21.464 -35.707 1.00 76.00 548 ASP A N 1
ATOM 4315 C CA . ASP A 1 548 ? 40.188 22.455 -35.030 1.00 76.00 548 ASP A CA 1
ATOM 4316 C C . ASP A 1 548 ? 40.000 22.437 -33.505 1.00 76.00 548 ASP A C 1
ATOM 4318 O O . ASP A 1 548 ? 40.980 22.505 -32.759 1.00 76.00 548 ASP A O 1
ATOM 4322 N N . MET A 1 549 ? 38.768 22.267 -33.011 1.00 70.25 549 MET A N 1
ATOM 4323 C CA . MET A 1 549 ? 38.487 22.160 -31.574 1.00 70.25 549 MET A CA 1
ATOM 4324 C C . MET A 1 549 ? 39.036 20.853 -30.980 1.00 70.25 549 MET A C 1
ATOM 4326 O O . MET A 1 549 ? 39.616 20.863 -29.894 1.00 70.25 549 MET A O 1
ATOM 4330 N N . ALA A 1 550 ? 38.935 19.736 -31.706 1.00 67.75 550 ALA A N 1
ATOM 4331 C CA . ALA A 1 550 ? 39.532 18.460 -31.313 1.00 67.75 550 ALA A CA 1
ATOM 4332 C C . ALA A 1 550 ? 41.068 18.531 -31.300 1.00 67.75 550 ALA A C 1
ATOM 4334 O O . ALA A 1 550 ? 41.706 17.992 -30.393 1.00 67.75 550 ALA A O 1
ATOM 4335 N N . LYS A 1 551 ? 41.665 19.252 -32.256 1.00 76.00 551 LYS A N 1
ATOM 4336 C CA . LYS A 1 551 ? 43.109 19.494 -32.320 1.00 76.00 551 LYS A CA 1
ATOM 4337 C C . LYS A 1 551 ? 43.587 20.383 -31.170 1.00 76.00 551 LYS A C 1
ATOM 4339 O O . LYS A 1 551 ? 44.574 20.043 -30.526 1.00 76.00 551 LYS A O 1
ATOM 4344 N N . GLN A 1 552 ? 42.847 21.442 -30.834 1.00 71.62 552 GLN A N 1
ATOM 4345 C CA . GLN A 1 552 ? 43.127 22.282 -29.662 1.00 71.62 552 GLN A CA 1
ATOM 4346 C C . GLN A 1 552 ? 42.973 21.515 -28.340 1.00 71.62 552 GLN A C 1
ATOM 4348 O O . GLN A 1 552 ? 43.784 21.690 -27.433 1.00 71.62 552 GLN A O 1
ATOM 4353 N N . MET A 1 553 ? 41.978 20.632 -28.228 1.00 62.81 553 MET A N 1
ATOM 4354 C CA . MET A 1 553 ? 41.759 19.809 -27.034 1.00 62.81 553 MET A CA 1
ATOM 4355 C C . MET A 1 553 ? 42.861 18.746 -26.867 1.00 62.81 553 MET A C 1
ATOM 4357 O O . MET A 1 553 ? 43.339 18.518 -25.757 1.00 62.81 553 MET A O 1
ATOM 4361 N N . MET A 1 554 ? 43.338 18.162 -27.969 1.00 65.19 554 MET A N 1
ATOM 4362 C CA . MET A 1 554 ? 44.468 17.227 -27.978 1.00 65.19 554 MET A CA 1
ATOM 4363 C C . MET A 1 554 ? 45.805 17.930 -27.671 1.00 65.19 554 MET A C 1
ATOM 4365 O O . MET A 1 554 ? 46.638 17.387 -26.947 1.00 65.19 554 MET A O 1
ATOM 4369 N N . GLU A 1 555 ? 45.993 19.168 -28.139 1.00 68.44 555 GLU A N 1
ATOM 4370 C CA . GLU A 1 555 ? 47.179 19.979 -27.834 1.00 68.44 555 GLU A CA 1
ATOM 4371 C C . GLU A 1 555 ? 47.181 20.499 -26.380 1.00 68.44 555 GLU A C 1
ATOM 4373 O O . GLU A 1 555 ? 48.238 20.574 -25.751 1.00 68.44 555 GLU A O 1
ATOM 4378 N N . ALA A 1 556 ? 46.004 20.786 -25.809 1.00 58.81 556 ALA A N 1
ATOM 4379 C CA . ALA A 1 556 ? 45.839 21.155 -24.401 1.00 58.81 556 ALA A CA 1
ATOM 4380 C C . ALA A 1 556 ? 46.106 19.978 -23.448 1.00 58.81 556 ALA A C 1
ATOM 4382 O O . ALA A 1 556 ? 46.740 20.166 -22.412 1.00 58.81 556 ALA A O 1
ATOM 4383 N N . LEU A 1 557 ? 45.696 18.760 -23.817 1.00 55.34 557 LEU A N 1
ATOM 4384 C CA . LEU A 1 557 ? 46.008 17.547 -23.054 1.00 55.34 557 LE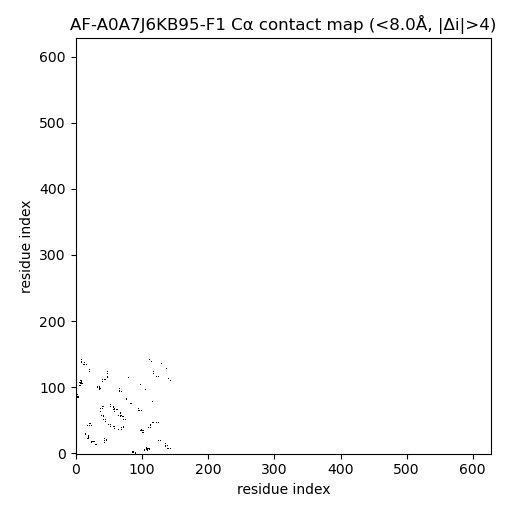U A CA 1
ATOM 4385 C C . LEU A 1 557 ? 47.495 17.173 -23.160 1.00 55.34 557 LEU A C 1
ATOM 4387 O O . LEU A 1 557 ? 48.101 16.795 -22.162 1.00 55.34 557 LEU A O 1
ATOM 4391 N N . SER A 1 558 ? 48.120 17.373 -24.325 1.00 58.84 558 SER A N 1
ATOM 4392 C CA . SER A 1 558 ? 49.555 17.116 -24.515 1.00 58.84 558 SER A CA 1
ATOM 4393 C C . SER A 1 558 ? 50.456 18.115 -23.769 1.00 58.84 558 SER A C 1
ATOM 4395 O O . SER A 1 558 ? 51.530 17.742 -23.295 1.00 58.84 558 SER A O 1
ATOM 4397 N N . LYS A 1 559 ? 50.016 19.369 -23.581 1.00 52.16 559 LYS A N 1
ATOM 4398 C CA . LYS A 1 559 ? 50.726 20.356 -22.742 1.00 52.16 559 LYS A CA 1
ATOM 4399 C C . LYS A 1 559 ? 50.508 20.150 -21.233 1.00 52.16 559 LYS A C 1
ATOM 4401 O O . LYS A 1 559 ? 51.269 20.705 -20.447 1.00 52.16 559 LYS A O 1
ATOM 4406 N N . HIS A 1 560 ? 49.545 19.320 -20.819 1.00 50.69 560 HIS A N 1
ATOM 4407 C CA . HIS A 1 560 ? 49.233 19.052 -19.407 1.00 50.69 560 HIS A CA 1
ATOM 4408 C C . HIS A 1 560 ? 50.047 17.885 -18.795 1.00 50.69 560 HIS A C 1
ATOM 4410 O O . HIS A 1 560 ? 49.993 17.659 -17.587 1.00 50.69 560 HIS A O 1
ATOM 4416 N N . GLU A 1 561 ? 50.868 17.171 -19.578 1.00 48.53 561 GLU A N 1
ATOM 4417 C CA . GLU A 1 561 ? 51.792 16.145 -19.050 1.00 48.53 561 GLU A CA 1
ATOM 4418 C C . GLU A 1 561 ? 53.171 16.693 -18.636 1.00 48.53 561 GLU A C 1
ATOM 4420 O O . GLU A 1 561 ? 53.996 15.959 -18.088 1.00 48.53 561 GLU A O 1
ATOM 4425 N N . LYS A 1 562 ? 53.443 17.990 -18.834 1.00 45.69 562 LYS A N 1
ATOM 4426 C CA . LYS A 1 562 ? 54.675 18.641 -18.356 1.00 45.69 562 LYS A CA 1
ATOM 4427 C C . LYS A 1 562 ? 54.421 20.087 -17.935 1.00 45.69 562 LYS A C 1
ATOM 4429 O O . LYS A 1 562 ? 54.572 20.999 -18.739 1.00 45.69 562 LYS A O 1
ATOM 4434 N N . GLY A 1 563 ? 54.123 20.312 -16.659 1.00 34.19 563 GLY A N 1
ATOM 4435 C CA . GLY A 1 563 ? 54.175 21.660 -16.088 1.00 34.19 563 GLY A CA 1
ATOM 4436 C C . GLY A 1 563 ? 53.345 21.805 -14.825 1.00 34.19 563 GLY A C 1
ATOM 4437 O O . GLY A 1 563 ? 52.125 21.795 -14.883 1.00 34.19 563 GLY A O 1
ATOM 4438 N N . SER A 1 564 ? 54.011 21.943 -13.683 1.00 45.97 564 SER A N 1
ATOM 4439 C CA . SER A 1 564 ? 53.382 22.219 -12.395 1.00 45.97 564 SER A CA 1
ATOM 4440 C C . SER A 1 564 ? 52.865 23.662 -12.314 1.00 45.97 564 SER A C 1
ATOM 4442 O O . SER A 1 564 ? 53.612 24.580 -12.654 1.00 45.97 564 SER A O 1
ATOM 4444 N N . GLY A 1 565 ? 51.683 23.856 -11.721 1.00 44.12 565 GLY A N 1
ATOM 4445 C CA . GLY A 1 565 ? 51.284 25.104 -11.052 1.00 44.12 565 GLY A CA 1
ATOM 4446 C C . GLY A 1 565 ? 50.268 25.982 -11.793 1.00 44.12 565 GLY A C 1
ATOM 4447 O O . GLY A 1 565 ? 50.525 26.425 -12.909 1.00 44.12 565 GLY A O 1
ATOM 4448 N N . GLY A 1 566 ? 49.148 26.294 -11.123 1.00 40.25 566 GLY A N 1
ATOM 4449 C CA . GLY A 1 566 ? 48.240 27.384 -11.508 1.00 40.25 566 GLY A CA 1
ATOM 4450 C C . GLY A 1 566 ? 46.768 27.182 -11.127 1.00 40.25 566 GLY A C 1
ATOM 4451 O O . GLY A 1 566 ? 45.938 26.994 -12.012 1.00 40.25 566 GLY A O 1
ATOM 4452 N N . ASP A 1 567 ? 46.457 27.235 -9.828 1.00 56.88 567 ASP A N 1
ATOM 4453 C CA . ASP A 1 567 ? 45.102 27.344 -9.261 1.00 56.88 567 ASP A CA 1
ATOM 4454 C C . ASP A 1 567 ? 44.477 28.718 -9.572 1.00 56.88 567 ASP A C 1
ATOM 4456 O O . ASP A 1 567 ? 45.046 29.729 -9.180 1.00 56.88 567 ASP A O 1
ATOM 4460 N N . GLU A 1 568 ? 43.335 28.743 -10.278 1.00 55.19 568 GLU A N 1
ATOM 4461 C CA . GLU A 1 568 ? 42.202 29.700 -10.131 1.00 55.19 568 GLU A CA 1
ATOM 4462 C C . GLU A 1 568 ? 41.227 29.596 -11.323 1.00 55.19 568 GLU A C 1
ATOM 4464 O O . GLU A 1 568 ? 40.008 29.635 -11.160 1.00 55.19 568 GLU A O 1
ATOM 4469 N N . THR A 1 569 ? 41.726 29.376 -12.543 1.00 56.50 569 THR A N 1
ATOM 4470 C CA . THR A 1 569 ? 40.882 29.293 -13.759 1.00 56.50 569 THR A CA 1
ATOM 4471 C C . THR A 1 569 ? 40.218 27.929 -13.958 1.00 56.50 569 THR A C 1
ATOM 4473 O O . THR A 1 569 ? 39.145 27.841 -14.560 1.00 56.50 569 THR A O 1
ATOM 4476 N N . SER A 1 570 ? 40.816 26.864 -13.423 1.00 55.66 570 SER A N 1
ATOM 4477 C CA . SER A 1 570 ? 40.213 25.530 -13.327 1.00 55.66 570 SER A CA 1
ATOM 4478 C C . SER A 1 570 ? 39.044 25.517 -12.336 1.00 55.66 570 SER A C 1
ATOM 4480 O O . SER A 1 570 ? 37.977 25.006 -12.668 1.00 55.66 570 SER A O 1
ATOM 4482 N N . ALA A 1 571 ? 39.201 26.161 -11.175 1.00 63.06 571 ALA A N 1
ATOM 4483 C CA . ALA A 1 571 ? 38.159 26.288 -10.156 1.00 63.06 571 ALA A CA 1
ATOM 4484 C C . ALA A 1 571 ? 36.938 27.074 -10.669 1.00 63.06 571 ALA A C 1
ATOM 4486 O O . ALA A 1 571 ? 35.802 26.645 -10.480 1.00 63.06 571 ALA A O 1
ATOM 4487 N N . ALA A 1 572 ? 37.156 28.165 -11.412 1.00 68.75 572 ALA A N 1
ATOM 4488 C CA . ALA A 1 572 ? 36.070 28.936 -12.022 1.00 68.75 572 ALA A CA 1
ATOM 4489 C C . ALA A 1 572 ? 35.274 28.136 -13.076 1.00 68.75 572 ALA A C 1
ATOM 4491 O O . ALA A 1 572 ? 34.052 28.261 -13.165 1.00 68.75 572 ALA A O 1
ATOM 4492 N N . LYS A 1 573 ? 35.943 27.276 -13.858 1.00 71.44 573 LYS A N 1
ATOM 4493 C CA . LYS A 1 573 ? 35.271 26.387 -14.823 1.00 71.44 573 LYS A CA 1
ATOM 4494 C C . LYS A 1 573 ? 34.490 25.264 -14.143 1.00 71.44 573 LYS A C 1
ATOM 4496 O O . LYS A 1 573 ? 33.411 24.927 -14.621 1.00 71.44 573 LYS A O 1
ATOM 4501 N N . VAL A 1 574 ? 34.994 24.725 -13.034 1.00 74.19 574 VAL A N 1
ATOM 4502 C CA . VAL A 1 574 ? 34.259 23.745 -12.219 1.00 74.19 574 VAL A CA 1
ATOM 4503 C C . VAL A 1 574 ? 33.001 24.386 -11.625 1.00 74.19 574 VAL A C 1
ATOM 4505 O O . VAL A 1 574 ? 31.918 23.841 -11.805 1.00 74.19 574 VAL A O 1
ATOM 4508 N N . ALA A 1 575 ? 33.099 25.598 -11.072 1.00 74.00 575 ALA A N 1
ATOM 4509 C CA . ALA A 1 575 ? 31.947 26.320 -10.524 1.00 74.00 575 ALA A CA 1
ATOM 4510 C C . ALA A 1 575 ? 30.865 26.643 -11.581 1.00 74.00 575 ALA A C 1
ATOM 4512 O O . ALA A 1 575 ? 29.666 26.554 -11.300 1.00 74.00 575 ALA A O 1
ATOM 4513 N N . MET A 1 576 ? 31.255 26.982 -12.820 1.00 75.56 576 MET A N 1
ATOM 4514 C CA . MET A 1 576 ? 30.287 27.167 -13.915 1.00 75.56 576 MET A CA 1
ATOM 4515 C C . MET A 1 576 ? 29.591 25.858 -14.304 1.00 75.56 576 MET A C 1
ATOM 4517 O O . MET A 1 576 ? 28.381 25.862 -14.525 1.00 75.56 576 MET A O 1
ATOM 4521 N N . LEU A 1 577 ? 30.323 24.741 -14.362 1.00 80.69 577 LEU A N 1
ATOM 4522 C CA . LEU A 1 577 ? 29.743 23.431 -14.672 1.00 80.69 577 LEU A CA 1
ATOM 4523 C C . LEU A 1 577 ? 28.818 22.931 -13.553 1.00 80.69 577 LEU A C 1
ATOM 4525 O O . LEU A 1 577 ? 27.762 22.376 -13.847 1.00 80.69 577 LEU A O 1
ATOM 4529 N N . GLU A 1 578 ? 29.151 23.188 -12.288 1.00 76.38 578 GLU A N 1
ATOM 4530 C CA . GLU A 1 578 ? 28.281 22.898 -11.140 1.00 76.38 578 GLU A CA 1
ATOM 4531 C C . GLU A 1 578 ? 26.994 23.732 -11.179 1.00 76.38 578 GLU A C 1
ATOM 4533 O O . GLU A 1 578 ? 25.902 23.199 -10.993 1.00 76.38 578 GLU A O 1
ATOM 4538 N N . THR A 1 579 ? 27.095 25.020 -11.522 1.00 82.38 579 THR A N 1
ATOM 4539 C CA . THR A 1 579 ? 25.923 25.899 -11.679 1.00 82.38 579 THR A CA 1
ATOM 4540 C C . THR A 1 579 ? 25.016 25.430 -12.822 1.00 82.38 579 THR A C 1
ATOM 4542 O O . THR A 1 579 ? 23.788 25.466 -12.708 1.00 82.38 579 THR A O 1
ATOM 4545 N N . GLN A 1 580 ? 25.605 24.957 -13.922 1.00 81.44 580 GLN A N 1
ATOM 4546 C CA . GLN A 1 580 ? 24.859 24.434 -15.063 1.00 81.44 580 GLN A CA 1
ATOM 4547 C C . GLN A 1 580 ? 24.170 23.099 -14.740 1.00 81.44 580 GLN A C 1
ATOM 4549 O O . GLN A 1 580 ? 23.011 22.905 -15.107 1.00 81.44 580 GLN A O 1
ATOM 4554 N N . LEU A 1 581 ? 24.829 22.229 -13.971 1.00 84.19 581 LEU A N 1
ATOM 4555 C CA . LEU A 1 581 ? 24.243 20.986 -13.469 1.00 84.19 581 LEU A CA 1
ATOM 4556 C C . LEU A 1 581 ? 23.059 21.251 -12.522 1.00 84.19 581 LEU A C 1
ATOM 4558 O O . LEU A 1 581 ? 22.032 20.575 -12.599 1.00 84.19 581 LEU A O 1
ATOM 4562 N N . GLU A 1 582 ? 23.170 22.252 -11.647 1.00 85.19 582 GLU A N 1
ATOM 4563 C CA . GLU A 1 582 ? 22.102 22.645 -10.719 1.00 85.19 582 GLU A CA 1
ATOM 4564 C C . GLU A 1 582 ? 20.871 23.195 -11.465 1.00 85.19 582 GLU A C 1
ATOM 4566 O O . GLU A 1 582 ? 19.722 22.909 -11.112 1.00 85.19 582 GLU A O 1
ATOM 4571 N N . PHE A 1 583 ? 21.101 23.947 -12.545 1.00 88.50 583 PHE A N 1
ATOM 4572 C CA . PHE A 1 583 ? 20.039 24.448 -13.415 1.00 88.50 583 PHE A CA 1
ATOM 4573 C C . PHE A 1 583 ? 19.310 23.312 -14.149 1.00 88.50 583 PHE A C 1
ATOM 4575 O O . PHE A 1 583 ? 18.077 23.293 -14.187 1.00 88.50 583 PHE A O 1
ATOM 4582 N N . GLU A 1 584 ? 20.046 22.331 -14.676 1.00 84.06 584 GLU A N 1
ATOM 4583 C CA . GLU A 1 584 ? 19.456 21.156 -15.328 1.00 84.06 584 GLU A CA 1
ATOM 4584 C C . GLU A 1 584 ? 18.656 20.286 -14.347 1.00 84.06 584 GLU A C 1
ATOM 4586 O O . GLU A 1 584 ? 17.555 19.844 -14.684 1.00 84.06 584 GLU A O 1
ATOM 4591 N N . LYS A 1 585 ? 19.128 20.117 -13.103 1.00 85.94 585 LYS A N 1
ATOM 4592 C CA . LYS A 1 585 ? 18.371 19.426 -12.042 1.00 85.94 585 LYS A CA 1
ATOM 4593 C C . LYS A 1 585 ? 17.049 20.124 -11.724 1.00 85.94 585 LYS A C 1
ATOM 4595 O O . LYS A 1 585 ? 16.013 19.463 -11.651 1.00 85.94 585 LYS A O 1
ATOM 4600 N N . LYS A 1 586 ? 17.048 21.456 -11.592 1.00 88.12 586 LYS A N 1
ATOM 4601 C CA . LYS A 1 586 ? 15.810 22.232 -11.386 1.00 88.12 586 LYS A CA 1
ATOM 4602 C C . LYS A 1 586 ? 14.854 22.114 -12.571 1.00 88.12 586 LYS A C 1
ATOM 4604 O O . LYS A 1 586 ? 13.647 21.979 -12.375 1.00 88.12 586 LYS A O 1
ATOM 4609 N N . GLN A 1 587 ? 15.376 22.117 -13.796 1.00 86.25 587 GLN A N 1
ATOM 4610 C CA . GLN A 1 587 ? 14.558 21.925 -14.992 1.00 86.25 587 GLN A CA 1
ATOM 4611 C C . GLN A 1 587 ? 13.951 20.513 -15.059 1.00 86.25 587 GLN A C 1
ATOM 4613 O O . GLN A 1 587 ? 12.802 20.367 -15.481 1.00 86.25 587 GLN A O 1
ATOM 4618 N N . ALA A 1 588 ? 14.686 19.485 -14.628 1.00 84.12 588 ALA A N 1
ATOM 4619 C CA . ALA A 1 588 ? 14.195 18.112 -14.549 1.00 84.12 588 ALA A CA 1
ATOM 4620 C C . ALA A 1 588 ? 13.095 17.960 -13.484 1.00 84.12 588 ALA A C 1
ATOM 4622 O O . ALA A 1 588 ? 12.035 17.423 -13.799 1.00 84.12 588 ALA A O 1
ATOM 4623 N N . SER A 1 589 ? 13.293 18.528 -12.288 1.00 85.56 589 SER A N 1
ATOM 4624 C CA . SER A 1 589 ? 12.281 18.564 -11.218 1.00 85.56 589 SER A CA 1
ATOM 4625 C C . SER A 1 589 ? 10.984 19.230 -11.685 1.00 85.56 589 SER A C 1
ATOM 4627 O O . SER A 1 589 ? 9.909 18.665 -11.533 1.00 85.56 589 SER A O 1
ATOM 4629 N N . MET A 1 590 ? 11.071 20.379 -12.362 1.00 90.44 590 MET A N 1
ATOM 4630 C CA . MET A 1 590 ? 9.887 21.068 -12.890 1.00 90.44 590 MET A CA 1
ATOM 4631 C C . MET A 1 590 ? 9.140 20.236 -13.949 1.00 90.44 590 MET A C 1
ATOM 4633 O O . MET A 1 590 ? 7.914 20.292 -14.040 1.00 90.44 590 MET A O 1
ATOM 4637 N N . ARG A 1 591 ? 9.854 19.450 -14.769 1.00 85.62 591 ARG A N 1
ATOM 4638 C CA . ARG A 1 591 ? 9.215 18.519 -15.716 1.00 85.62 591 ARG A CA 1
ATOM 4639 C C . ARG A 1 591 ? 8.518 17.371 -14.992 1.00 85.62 591 ARG A C 1
ATOM 4641 O O . ARG A 1 591 ? 7.442 16.972 -15.431 1.00 85.62 591 ARG A O 1
ATOM 4648 N N . GLU A 1 592 ? 9.104 16.866 -13.912 1.00 84.31 592 GLU A N 1
ATOM 4649 C CA . GLU A 1 592 ? 8.492 15.835 -13.074 1.00 84.31 592 GLU A CA 1
ATOM 4650 C C . GLU A 1 592 ? 7.191 16.337 -12.436 1.00 84.31 592 GLU A C 1
ATOM 4652 O O . GLU A 1 592 ? 6.167 15.663 -12.550 1.00 84.31 592 GLU A O 1
ATOM 4657 N N . ASP A 1 593 ? 7.186 17.553 -11.885 1.00 88.38 593 ASP A N 1
ATOM 4658 C CA . ASP A 1 593 ? 5.997 18.163 -11.275 1.00 88.38 593 ASP A CA 1
ATOM 4659 C C . ASP A 1 593 ? 4.859 18.352 -12.291 1.00 88.38 593 ASP A C 1
ATOM 4661 O O . ASP A 1 593 ? 3.698 18.051 -12.010 1.00 88.38 593 ASP A O 1
ATOM 4665 N N . ILE A 1 594 ? 5.182 18.777 -13.520 1.00 90.00 594 ILE A N 1
ATOM 4666 C CA . ILE A 1 594 ? 4.196 18.909 -14.606 1.00 90.00 594 ILE A CA 1
ATOM 4667 C C . ILE A 1 594 ? 3.600 17.547 -14.988 1.00 90.00 594 ILE A C 1
ATOM 4669 O O . ILE A 1 594 ? 2.408 17.457 -15.294 1.00 90.00 594 ILE A O 1
ATOM 4673 N N . VAL A 1 595 ? 4.412 16.488 -15.018 1.00 86.56 595 VAL A N 1
ATOM 4674 C CA . VAL A 1 595 ? 3.930 15.133 -15.317 1.00 86.56 595 VAL A CA 1
ATOM 4675 C C . VAL A 1 595 ? 3.071 14.609 -14.168 1.00 86.56 595 VAL A C 1
ATOM 4677 O O . VAL A 1 595 ? 1.991 14.080 -14.425 1.00 86.56 595 VAL A O 1
ATOM 4680 N N . ARG A 1 596 ? 3.488 14.825 -12.917 1.00 86.81 596 ARG A N 1
ATOM 4681 C CA . ARG A 1 596 ? 2.738 14.439 -11.715 1.00 86.81 596 ARG A CA 1
ATOM 4682 C C . ARG A 1 596 ? 1.353 15.088 -11.681 1.00 86.81 596 ARG A C 1
ATOM 4684 O O . ARG A 1 596 ? 0.359 14.374 -11.586 1.00 86.81 596 ARG A O 1
ATOM 4691 N N . ALA A 1 597 ? 1.274 16.398 -11.917 1.00 89.12 597 ALA A N 1
ATOM 4692 C CA . ALA A 1 597 ? 0.005 17.127 -11.980 1.00 89.12 597 ALA A CA 1
ATOM 4693 C C . ALA A 1 597 ? -0.925 16.632 -13.108 1.00 89.12 597 ALA A C 1
ATOM 4695 O O . ALA A 1 597 ? -2.149 16.634 -12.970 1.00 89.12 597 ALA A O 1
ATOM 4696 N N . LYS A 1 598 ? -0.369 16.185 -14.246 1.00 86.75 598 LYS A N 1
ATOM 4697 C CA . LYS A 1 598 ? -1.171 15.573 -15.320 1.00 86.75 598 LYS A CA 1
ATOM 4698 C C . LYS A 1 598 ? -1.744 14.221 -14.906 1.00 86.75 598 LYS A C 1
ATOM 4700 O O . LYS A 1 598 ? -2.911 13.967 -15.186 1.00 86.75 598 LYS A O 1
ATOM 4705 N N . VAL A 1 599 ? -0.947 13.385 -14.242 1.00 86.94 599 VAL A N 1
ATOM 4706 C CA . VAL A 1 599 ? -1.391 12.074 -13.748 1.00 86.94 599 VAL A CA 1
ATOM 4707 C C . VAL A 1 599 ? -2.481 12.235 -12.690 1.00 86.94 599 VAL A C 1
ATOM 4709 O O . VAL A 1 599 ? -3.505 11.564 -12.774 1.0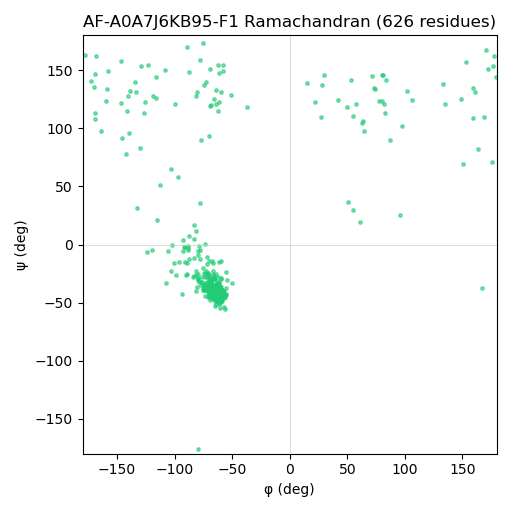0 86.94 599 VAL A O 1
ATOM 4712 N N . GLU A 1 600 ? -2.320 13.164 -11.747 1.00 86.31 600 GLU A N 1
ATOM 4713 C CA . GLU A 1 600 ? -3.343 13.472 -10.735 1.00 86.31 600 GLU A CA 1
ATOM 4714 C C . GLU A 1 600 ? -4.671 13.885 -11.382 1.00 86.31 600 GLU A C 1
ATOM 4716 O O . GLU A 1 600 ? -5.725 13.340 -11.051 1.00 86.31 600 GLU A O 1
ATOM 4721 N N . LYS A 1 601 ? -4.619 14.754 -12.397 1.00 91.56 601 LYS A N 1
ATOM 4722 C CA . LYS A 1 601 ? -5.808 15.165 -13.152 1.00 91.56 601 LYS A CA 1
ATOM 4723 C C . LYS A 1 601 ? -6.473 14.005 -13.903 1.00 91.56 601 LYS A C 1
ATOM 4725 O O . LYS A 1 601 ? -7.700 13.947 -13.997 1.00 91.56 601 LYS A O 1
ATOM 4730 N N . GLU A 1 602 ? -5.698 13.084 -14.473 1.00 87.94 602 GLU A N 1
ATOM 4731 C CA . GLU A 1 602 ? -6.256 11.884 -15.108 1.00 87.94 602 GLU A CA 1
ATOM 4732 C C . GLU A 1 602 ? -6.904 10.946 -14.083 1.00 87.94 602 GLU A C 1
ATOM 4734 O O . GLU A 1 602 ? -7.999 10.438 -14.333 1.00 87.94 602 GLU A O 1
ATOM 4739 N N . MET A 1 603 ? -6.301 10.787 -12.903 1.00 86.00 603 MET A N 1
ATOM 4740 C CA . MET A 1 603 ? -6.864 9.995 -11.806 1.00 86.00 603 MET A CA 1
ATOM 4741 C C . MET A 1 603 ? -8.185 10.583 -11.291 1.00 86.00 603 MET A C 1
ATOM 4743 O O . MET A 1 603 ? -9.149 9.839 -11.103 1.00 86.00 603 MET A O 1
ATOM 4747 N N . GLU A 1 604 ? -8.287 11.908 -11.146 1.00 90.12 604 GLU A N 1
ATOM 4748 C CA . GLU A 1 604 ? -9.546 12.584 -10.798 1.00 90.12 604 GLU A CA 1
ATOM 4749 C C . GLU A 1 604 ? -10.643 12.349 -11.848 1.00 90.12 604 GLU A C 1
ATOM 4751 O O . GLU A 1 604 ? -11.797 12.067 -11.504 1.00 90.12 604 GLU A O 1
ATOM 4756 N N . ASN A 1 605 ? -10.292 12.400 -13.137 1.00 88.12 605 ASN A N 1
ATOM 4757 C CA . ASN A 1 605 ? -11.232 12.124 -14.225 1.00 88.12 605 ASN A CA 1
ATOM 4758 C C . ASN A 1 605 ? -11.726 10.668 -14.206 1.00 88.12 605 ASN A C 1
ATOM 4760 O O . ASN A 1 605 ? -12.922 10.414 -14.398 1.00 88.12 605 ASN A O 1
ATOM 4764 N N . VAL A 1 606 ? -10.832 9.709 -13.950 1.00 89.00 606 VAL A N 1
ATOM 4765 C CA . VAL A 1 606 ? -11.186 8.288 -13.806 1.00 89.00 606 VAL A CA 1
ATOM 4766 C C . VAL A 1 606 ? -12.104 8.087 -12.602 1.00 89.00 606 VAL A C 1
ATOM 4768 O O . VAL A 1 606 ? -13.154 7.455 -12.732 1.00 89.00 606 VAL A O 1
ATOM 4771 N N . HIS A 1 607 ? -11.772 8.684 -11.457 1.00 85.94 607 HIS A N 1
ATOM 4772 C CA . HIS A 1 607 ? -12.587 8.609 -10.248 1.00 85.94 607 HIS A CA 1
ATOM 4773 C C . HIS A 1 607 ? -13.994 9.197 -10.465 1.00 85.94 607 HIS A C 1
ATOM 4775 O O . HIS A 1 607 ? -14.998 8.574 -10.113 1.00 85.94 607 HIS A O 1
ATOM 4781 N N . SER A 1 608 ? -14.091 10.358 -11.122 1.00 89.00 608 SER A N 1
ATOM 4782 C CA . SER A 1 608 ? -15.368 10.974 -11.508 1.00 89.00 608 SER A CA 1
ATOM 4783 C C . SER A 1 608 ? -16.198 10.061 -12.422 1.00 89.00 608 SER A C 1
ATOM 4785 O O . SER A 1 608 ? -17.401 9.875 -12.217 1.00 89.00 608 SER A O 1
ATOM 4787 N N . THR A 1 609 ? -15.549 9.412 -13.391 1.00 90.44 609 THR A N 1
ATOM 4788 C CA . THR A 1 609 ? -16.205 8.477 -14.315 1.00 90.44 609 THR A CA 1
ATOM 4789 C C . THR A 1 609 ? -16.749 7.247 -13.587 1.00 90.44 609 THR A C 1
ATOM 4791 O O . THR A 1 609 ? -17.908 6.880 -13.791 1.00 90.44 609 THR A O 1
ATOM 4794 N N . LEU A 1 610 ? -15.957 6.641 -12.698 1.00 88.69 610 LEU A N 1
ATOM 4795 C CA . LEU A 1 610 ? -16.381 5.494 -11.890 1.00 88.69 610 LEU A CA 1
ATOM 4796 C C . LEU A 1 610 ? -17.545 5.853 -10.962 1.00 88.69 610 LEU A C 1
ATOM 4798 O O . LEU A 1 610 ? -18.520 5.107 -10.886 1.00 88.69 610 LEU A O 1
ATOM 4802 N N . LYS A 1 611 ? -17.501 7.030 -10.325 1.00 91.12 611 LYS A N 1
ATOM 4803 C CA . LYS A 1 611 ? -18.598 7.533 -9.487 1.00 91.12 611 LYS A CA 1
ATOM 4804 C C . LYS A 1 611 ? -19.900 7.672 -10.279 1.00 91.12 611 LYS A C 1
ATOM 4806 O O . LYS A 1 611 ? -20.951 7.235 -9.812 1.00 91.12 611 LYS A O 1
ATOM 4811 N N . ASN A 1 612 ? -19.837 8.218 -11.494 1.00 91.00 612 ASN A N 1
ATOM 4812 C CA . ASN A 1 612 ? -21.006 8.336 -12.370 1.00 91.00 612 ASN A CA 1
ATOM 4813 C C . ASN A 1 612 ? -21.559 6.963 -12.789 1.00 91.00 612 ASN A C 1
ATOM 4815 O O . ASN A 1 612 ? -22.775 6.768 -12.793 1.00 91.00 612 ASN A O 1
ATOM 4819 N N . GLN A 1 613 ? -20.689 5.997 -13.103 1.00 88.38 613 GLN A N 1
ATOM 4820 C CA . GLN A 1 613 ? -21.107 4.626 -13.420 1.00 88.38 613 GLN A CA 1
ATOM 4821 C C . GLN A 1 613 ? -21.769 3.932 -12.225 1.00 88.38 613 GLN A C 1
ATOM 4823 O O . GLN A 1 613 ? -22.774 3.242 -12.395 1.00 88.38 613 GLN A O 1
ATOM 4828 N N . LEU A 1 614 ? -21.251 4.143 -11.014 1.00 89.06 614 LEU A N 1
ATOM 4829 C CA . LEU A 1 614 ? -21.805 3.564 -9.792 1.00 89.06 614 LEU A CA 1
ATOM 4830 C C . LEU A 1 614 ? -23.194 4.145 -9.485 1.00 89.06 614 LEU A C 1
ATOM 4832 O O . LEU A 1 614 ? -24.133 3.391 -9.248 1.00 89.06 614 LEU A O 1
ATOM 4836 N N . GLN A 1 615 ? -23.374 5.460 -9.643 1.00 89.88 615 GLN A N 1
ATOM 4837 C CA . GLN A 1 615 ? -24.692 6.100 -9.532 1.00 89.88 615 GLN A CA 1
ATOM 4838 C C . GLN A 1 615 ? -25.693 5.597 -10.584 1.00 89.88 615 GLN A C 1
ATOM 4840 O O . GLN A 1 615 ? -26.881 5.448 -10.293 1.00 89.88 615 GLN A O 1
ATOM 4845 N N . LEU A 1 616 ? -25.242 5.330 -11.814 1.00 90.50 616 LEU A N 1
ATOM 4846 C CA . LEU A 1 616 ? -26.074 4.712 -12.853 1.00 90.50 616 LEU A CA 1
ATOM 4847 C C . LEU A 1 616 ? -26.505 3.298 -12.449 1.00 90.50 616 LEU A C 1
ATOM 4849 O O . LEU A 1 616 ? -27.696 2.996 -12.501 1.00 90.50 616 LEU A O 1
ATOM 4853 N N . ARG A 1 617 ? -25.575 2.468 -11.962 1.00 87.88 617 ARG A N 1
ATOM 4854 C CA . ARG A 1 617 ? -25.866 1.113 -11.461 1.00 87.88 617 ARG A CA 1
ATOM 4855 C C . ARG A 1 617 ? -26.831 1.113 -10.279 1.00 87.88 617 ARG A C 1
ATOM 4857 O O . ARG A 1 617 ? -27.723 0.272 -10.221 1.00 87.88 617 ARG A O 1
ATOM 4864 N N . GLU A 1 618 ? -26.694 2.056 -9.352 1.00 89.94 618 GLU A N 1
ATOM 4865 C CA . GLU A 1 618 ? -27.623 2.214 -8.230 1.00 89.94 618 GLU A CA 1
ATOM 4866 C C . GLU A 1 618 ? -29.022 2.612 -8.704 1.00 89.94 618 GLU A C 1
ATOM 4868 O O . GLU A 1 618 ? -30.017 2.065 -8.225 1.00 89.94 618 GLU A O 1
ATOM 4873 N N . ARG A 1 619 ? -29.125 3.525 -9.680 1.00 91.06 619 ARG A N 1
ATOM 4874 C CA . ARG A 1 619 ? -30.410 3.895 -10.296 1.00 91.06 619 ARG A CA 1
ATOM 4875 C C . ARG A 1 619 ? -31.049 2.717 -11.026 1.00 91.06 619 ARG A C 1
ATOM 4877 O O . ARG A 1 619 ? -32.245 2.502 -10.852 1.00 91.06 619 ARG A O 1
ATOM 4884 N N . GLU A 1 620 ? -30.271 1.941 -11.779 1.00 88.38 620 GLU A N 1
ATOM 4885 C CA . GLU A 1 620 ? -30.729 0.703 -12.424 1.00 88.38 620 GLU A CA 1
ATOM 4886 C C . GLU A 1 620 ? -31.220 -0.310 -11.382 1.00 88.38 620 GLU A C 1
ATOM 4888 O O . GLU A 1 620 ? -32.346 -0.794 -11.476 1.00 88.38 620 GLU A O 1
ATOM 4893 N N . SER A 1 621 ? -30.426 -0.583 -10.341 1.00 86.88 621 SER A N 1
ATOM 4894 C CA . SER A 1 621 ? -30.794 -1.501 -9.254 1.00 86.88 621 SER A CA 1
ATOM 4895 C C . SER A 1 621 ? -32.086 -1.071 -8.559 1.00 86.88 621 SER A C 1
ATOM 4897 O O . SER A 1 621 ? -32.965 -1.899 -8.326 1.00 86.88 621 SER A O 1
ATOM 4899 N N . ASN A 1 622 ? -32.234 0.223 -8.266 1.00 87.00 622 ASN A N 1
ATOM 4900 C CA . ASN A 1 622 ? -33.435 0.781 -7.649 1.00 87.00 622 ASN A CA 1
ATOM 4901 C C . ASN A 1 622 ? -34.653 0.743 -8.582 1.00 87.00 622 ASN A C 1
ATOM 4903 O O . ASN A 1 622 ? -35.770 0.549 -8.106 1.00 87.00 622 ASN A O 1
ATOM 4907 N N . PHE A 1 623 ? -34.457 0.912 -9.892 1.00 88.94 623 PHE A N 1
ATOM 4908 C CA . PHE A 1 623 ? -35.519 0.754 -10.884 1.00 88.94 623 PHE A CA 1
ATOM 4909 C C . PHE A 1 623 ? -36.028 -0.692 -10.915 1.00 88.94 623 PHE A C 1
ATOM 4911 O O . PHE A 1 623 ? -37.229 -0.911 -10.778 1.00 88.94 623 PHE A O 1
ATOM 4918 N N . TYR A 1 624 ? -35.129 -1.680 -10.989 1.00 83.81 624 TYR A N 1
ATOM 4919 C CA . TYR A 1 624 ? -35.515 -3.094 -10.966 1.00 83.81 624 TYR A CA 1
ATOM 4920 C C . TYR A 1 624 ? -36.150 -3.511 -9.634 1.00 83.81 624 TYR A C 1
ATOM 4922 O O . TYR A 1 624 ? -37.123 -4.257 -9.641 1.00 83.81 624 TYR A O 1
ATOM 4930 N N . ARG A 1 625 ? -35.680 -2.975 -8.499 1.00 80.50 625 ARG A N 1
ATOM 4931 C CA . ARG A 1 625 ? -36.294 -3.213 -7.179 1.00 80.50 625 ARG A CA 1
ATOM 4932 C C . ARG A 1 625 ? -37.715 -2.664 -7.041 1.00 80.50 625 ARG A C 1
ATOM 4934 O O . ARG A 1 625 ? -38.442 -3.147 -6.190 1.00 80.50 625 ARG A O 1
ATOM 4941 N N . LYS A 1 626 ? -38.086 -1.640 -7.816 1.00 79.75 626 LYS A N 1
ATOM 4942 C CA . LYS A 1 626 ? -39.449 -1.077 -7.848 1.00 79.75 626 LYS A CA 1
ATOM 4943 C C . LYS A 1 626 ? -40.362 -1.756 -8.873 1.00 79.75 626 LYS A C 1
ATOM 4945 O O . LYS A 1 626 ? -41.563 -1.511 -8.849 1.00 79.75 626 LYS A O 1
ATOM 4950 N N . ALA A 1 627 ? -39.791 -2.508 -9.813 1.00 71.19 627 ALA A N 1
ATOM 4951 C CA . ALA A 1 627 ? -40.524 -3.197 -10.873 1.00 71.19 627 ALA A CA 1
ATOM 4952 C C . ALA A 1 627 ? -40.946 -4.630 -10.488 1.00 71.19 627 ALA A C 1
ATOM 4954 O O . ALA A 1 627 ? -41.783 -5.213 -11.175 1.00 71.19 627 ALA A O 1
ATOM 4955 N N . VAL A 1 628 ? -40.362 -5.175 -9.417 1.00 56.12 628 VAL A N 1
ATOM 4956 C CA . VAL A 1 628 ? -40.786 -6.396 -8.708 1.00 56.12 628 VAL A CA 1
ATOM 4957 C C . VAL A 1 628 ? -41.679 -5.985 -7.547 1.00 56.12 628 VAL A C 1
ATOM 4959 O O . VAL A 1 628 ? -42.684 -6.690 -7.315 1.00 56.12 628 VAL A O 1
#

Mean predicted aligned error: 24.41 Å

Secondary structure (DSSP, 8-state):
---SS-----HHHHHHHHHHSHHHHHS---STTTT-SHHHHHHHHHHH-TTTS-GGG-GGGSSSHHHHHHHHHHHHHHHTTTTTHHHHHHHHTTHHHHHTT-HHHHHHHHHHHHHHHHS-S-HHHHHHHHTS-HHHHHHHHHHHHHHHHHHS--S---------------------------------------SSHHHHHHHHHHHHHHHHHHHHHHHHHHHHHHHHHHHHHHHHHHHHHHHHHHHHHHHHHHHHHHHHHHHHHHHHHHHHHHHHHHHHHHHHHHHHHHHHHHHHHHHHHHHHHHHHHHHHHHHHHHHHHHHHHHHHHHHHHHHHHHHHHHHHHHHHHHHHHHHHHHHHHHHHHHHHHHHHHHHHHHHHHHHHHHHHHHHHHHHHHHHHHHHHHHHHHHHHHHHHHHHHHHHHHHHHHHHHHHHHHHHHHHHHTTS--------------------------SSTTTHHHHHHHHHHHHHHHHHHHHHHHHHHHHHHHHHTTSS---TTHHHHHHHHHHHHHHHHHHHHHHHHHHHHHHHHHHHHHHHTTS-----SHHHHHHHHHHHHHHHHHHHHHHHHHHHHHHHHHHHHHHHHHHHHHHHHHHHHHHHHHHH-

Radius of gyration: 88.91 Å; Cα contacts (8 Å, |Δi|>4): 176; chains: 1; bounding box: 188×62×318 Å

Organism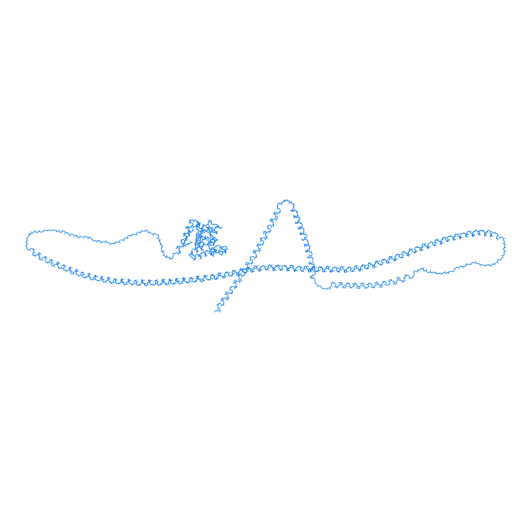: Toxoplasma gondii (NCBI:txid5811)

Sequence (628 aa):
MSFTHAPLLDTDACLEFLNALEYGKAHPVHELQDCATAEYVWGALHEIYPAWFDESLHPSKFPNAQEALSQILYYLDEFHENKYSGDFSVITGHLDAFLKGDPSLILKTHEFILLAAVNGDSQQIIAKIMAMSQPTQEIIQAIIQQYADADNGSSNDTPTNFSRMASEAAAARREASIADDLGLGRSSSAVGGHLAPVLQKVQDELSQIKAELRKTKNALTESESQRETLSDKLQLAEKEREEEKTKRMVLEQQLSAKKDVLVKDFTEQIEDSDKQRAKLKEELENEKKERKKADEKNRAVVAELKEEMDLLKQEARRVSTLEVQVQNYKTKLTEMAALKEKMTQLELQNKAYMDRIVEGEADSVGALGLRKQIDSYKERVADVEERLSSMTAEKEALSNLKEEVEKQLSAAEKKLEVKELEVAQLEAKIEAKDFEISSLNDKIKELDKNKGRDIAEELANMAKENKADGVDTAARIAELSNEVDDLKRVKQRLEKNAAAYVAQIAFLQKELTVGCASAADAQKLQDLVEKTAKQEEEIKQLRESKDDMAKQMMEALSKHEKGSGGDETSAAKVAMLETQLEFEKKQASMREDIVRAKVEKEMENVHSTLKNQLQLRERESNFYRKAV

InterPro domains:
  IPR036872 CH domain superfamily [G3DSA:1.10.418.10] (11-149)
  IPR060194 Hook protein-like, calponin-homology domain [PF26801] (40-146)

pLDDT: mean 77.51, std 21.3, range [24.59, 98.06]

Solvent-accessible surface area (backbone atoms only — not comparable to full-atom values): 36324 Å² total; per-residue (Å²): 136,82,56,96,61,78,63,77,59,47,71,68,45,50,42,54,53,46,40,65,37,71,56,18,63,78,52,74,52,89,49,78,55,68,54,29,39,38,57,49,56,43,43,55,44,24,71,58,40,45,88,80,43,36,81,83,62,38,41,90,74,40,98,43,64,61,60,24,36,48,52,51,51,50,54,50,35,54,70,55,72,47,76,55,45,72,45,52,51,52,45,62,74,36,45,75,47,28,59,71,39,38,64,68,53,47,34,40,52,50,47,55,52,49,51,52,38,69,76,35,91,42,63,68,56,49,53,48,54,74,68,50,57,70,70,40,45,52,49,53,50,51,51,53,48,58,61,50,55,62,72,75,56,92,63,94,76,82,82,88,76,87,84,83,87,85,90,82,89,82,89,88,93,86,84,90,88,79,90,88,82,90,78,87,78,89,85,82,84,88,84,83,90,79,81,72,68,54,61,58,50,53,52,52,50,53,53,48,52,53,51,50,51,49,51,52,50,52,51,47,54,49,50,50,53,51,50,50,55,48,50,54,53,49,54,50,54,51,51,54,49,51,54,51,50,52,52,50,53,53,52,52,52,52,51,50,53,54,49,54,52,53,53,48,55,52,48,52,53,49,52,51,50,49,53,49,51,51,51,54,52,50,54,52,53,51,50,52,53,51,50,51,53,51,52,53,51,50,52,50,53,54,50,53,54,48,54,52,50,52,51,50,52,52,49,51,55,51,48,54,53,50,51,54,50,50,51,53,52,52,51,52,50,53,51,52,51,53,49,49,52,52,49,53,51,51,52,53,49,51,49,53,50,51,52,51,51,52,50,52,51,53,51,47,54,52,49,52,53,52,49,53,50,50,52,54,50,50,52,53,48,50,55,48,51,52,52,49,52,51,52,48,52,51,50,50,53,51,50,53,52,49,53,50,50,53,49,51,48,54,54,49,50,54,52,48,54,54,48,51,52,51,48,53,54,50,50,55,50,46,54,57,48,50,55,54,48,52,64,49,54,72,69,56,79,81,72,81,90,82,87,87,82,82,90,86,91,85,92,79,86,90,78,90,86,80,89,84,83,86,86,80,96,72,73,75,65,66,62,62,55,55,57,53,55,53,51,50,54,52,49,56,53,50,57,58,50,50,53,52,55,53,53,51,51,57,50,57,57,52,61,74,72,65,81,83,89,68,90,69,57,61,58,51,52,52,53,47,52,55,50,49,54,52,50,51,51,52,52,49,53,52,48,53,52,47,52,52,50,51,50,52,52,52,52,53,54,63,54,65,78,67,75,88,88,78,92,57,69,64,58,53,53,51,53,52,52,52,52,51,51,52,52,51,52,52,53,50,51,54,52,50,52,56,51,50,54,51,51,53,54,50,51,52,52,51,51,53,50,50,52,53,52,50,54,49,51,51,52,50,52,53,51,55,66,70,75,110